Protein AF-A0A977KTK8-F1 (afdb_monomer)

Sequence (664 aa):
MKKLVRPFALGLSMMVGFGVNIPALNAKTPSKPNQSVANPCEEAQNVCAAESVPLYYNRSADAIKTILEKIVGDGKTGKFAGTFIGENGTGTGEASGNNHNVIVLYGTDDNRKKLKRIIAILDLPRERVNMEMWGILISSDNPQQLAEVMNRVNKEIDKTQQLLQETYNQIKEYSINYALKAENNPDLKIEPDFKNLFTEVLGYKTAFDEDSSSLSMIDILLILLARNKPNIAYNNAANGLCQIFFKKDGQPKEDFQPYLEALAKNEKKRPFENYIRLGLHQEDKGSTPGCNSLKNAEDLDQRNFIARKAVLNFALQYSRLKRIPAEIDPDALQESAETLNSVLEPVVNALNRDIEDLFIQPTLERIQRIVSEYDDVSYAEVGKTSVAGLNGIHSEVSSTSVSTFDETGPLRLSQWLEDAGKLNNSVSSLLPKEVAFEGSPIPVSSLISTVAALSADHSQWRGLTSGISITITPSVLRNSESAELQIDFTTGPKEITQGEESNNGQTKLRPLSRIAQSHVKTSVYVKTLDLFALSTFNNQTTEDGGRGYIPLIGPIWKGFFSGLPIVGDLFSWQNAPNNVQHQSIALVNSFIVPTAMGLAHLYSNSNSNTIPFEYKSSAVERYLDCLKKKNQATVVDSQCFVTSPQQPYQYQQLPPQYQPDFSR

Solvent-accessible surface area (backbone atoms only — not comparable to full-atom values): 38636 Å² total; per-residue (Å²): 134,85,85,89,85,80,86,88,81,81,88,74,89,76,84,80,77,89,77,85,83,80,82,88,77,83,88,78,86,81,91,78,79,89,75,74,80,73,66,80,67,76,83,49,97,64,77,68,54,74,44,79,43,79,44,86,57,51,62,45,34,67,63,52,46,56,54,49,46,58,73,42,64,61,52,87,84,43,98,40,67,78,53,47,82,43,70,69,75,81,69,95,59,98,68,96,64,92,49,50,32,32,40,30,35,32,23,54,70,70,48,41,53,54,48,47,41,52,47,40,65,71,36,46,53,61,41,30,40,42,35,39,36,38,38,40,36,39,36,18,63,42,65,68,60,44,53,54,44,50,53,53,42,50,52,50,51,53,49,52,30,49,54,52,45,50,49,53,51,48,53,50,46,46,55,44,50,50,46,74,67,30,82,89,36,78,54,39,27,62,24,64,52,57,51,45,44,42,27,70,62,48,30,24,62,63,54,88,48,85,80,55,93,70,76,25,72,54,52,47,53,49,57,47,65,42,23,60,34,38,69,61,43,27,52,50,49,48,42,48,55,40,52,73,47,29,44,98,87,68,45,63,33,79,90,44,35,70,30,52,54,45,31,42,72,76,68,62,57,50,90,46,47,49,21,33,38,62,61,41,36,34,37,75,71,63,95,64,78,50,75,86,32,67,37,74,38,94,58,44,70,59,53,52,49,53,51,52,48,24,51,52,48,28,46,48,44,52,40,38,43,76,76,43,60,92,72,55,56,38,64,63,40,51,52,24,35,50,52,29,32,68,63,41,49,60,28,51,54,23,40,54,49,30,46,39,55,43,50,50,52,36,49,54,56,47,44,52,48,58,36,68,75,37,93,63,40,47,76,44,79,75,48,80,48,77,49,74,21,44,53,76,33,81,34,78,50,76,48,77,48,76,49,72,44,78,57,69,69,85,85,47,69,70,56,49,54,50,48,22,51,56,39,31,66,57,48,61,74,74,50,75,89,84,73,79,66,90,90,58,100,67,58,59,57,56,53,51,21,43,53,51,55,71,69,56,82,66,78,40,76,45,76,44,48,40,26,43,36,42,35,34,34,30,41,64,43,86,70,54,41,34,30,41,35,38,38,43,37,35,40,29,42,66,80,74,67,92,69,77,79,66,89,67,92,68,74,87,72,79,80,77,94,69,84,59,67,48,78,48,77,51,74,46,82,42,48,38,60,39,55,47,74,79,44,79,48,80,48,78,46,77,42,76,50,49,64,49,58,48,83,78,54,18,65,54,44,28,69,77,30,65,90,38,88,77,65,26,45,74,47,44,45,78,42,68,65,45,46,42,32,40,36,38,38,35,40,34,42,38,36,55,44,68,30,43,48,53,60,58,57,39,52,46,89,70,88,66,75,90,72,53,66,69,57,44,53,51,44,51,51,55,39,51,54,41,52,54,48,49,76,72,39,99,60,83,88,75,82,56,79,65,80,72,90,83,65,81,80,75,74,76,76,73,77,96,81,84,80,86,86,88,82,129

Secondary structure (DSSP, 8-state):
---------------------PPPPPP------------TTSS--S----EEEE-SS---HHHHHHHHHHHHS-TTS-TTTT-EEEES---SS------TTEEEEES-HHHHHHHHHHHHHHTS---EEEEEEEEEEEEES-HHHHHHHHHHHHHHHHHHHHHHHHHHHHHHHHHHHHHHSGGG-GGGSBPHHHHHIIIIII--TTTT-TT-S---HHHHHHHHHTBSSHHHHHHHHHHHHHHHHB-TTSPBPTTTHHHHHHHHHHH-PPTTHHHHHHTS-EEESSSS--TT-EEE-TTHHHHHHHHHHHHHHHHHHHHHHHH-GGG--HHHHHHHHHHHHHHHHHHHHHHHHHHIIIIIHHHHHHHHHHHHT-TTEEEEEEEEEEEEEETT--EEEEEEEEEEEE--PPPPHHHHHHHHHHHHHHHTTTSPS----TT-SS-HHHHHHHHHHHH-----EEEEEEEEEEEEEEEE-TTSSEEEEEEEEEEE-----S----SS----PPPP-S---EEEEEEEEEESEEEEEEEEEEEEEEE---EEE-TTHHHHHHHHHTT-TTTTTTTEEEPPPEEEEEEEEEEEEEEEE--HHHHHHT----------HHHHHHHHHHHHHHHHHHHHS-------------S-----PPPSS-------

Mean predicted aligned error: 16.44 Å

Radius of gyration: 36.24 Å; Cα contacts (8 Å, |Δi|>4): 927; chains: 1; bounding box: 93×83×122 Å

Structure (mmCIF, N/CA/C/O backbone):
data_AF-A0A977KTK8-F1
#
_entry.id   AF-A0A977KTK8-F1
#
loop_
_atom_site.group_PDB
_atom_site.id
_atom_site.type_symbol
_atom_site.label_atom_id
_atom_site.label_alt_id
_atom_site.label_comp_id
_atom_site.label_asym_id
_atom_site.label_entity_id
_atom_site.label_seq_id
_atom_site.pdbx_PDB_ins_code
_atom_site.Cartn_x
_atom_site.Cartn_y
_atom_site.Cartn_z
_atom_site.occupancy
_atom_site.B_iso_or_equiv
_atom_site.auth_seq_id
_atom_site.auth_comp_id
_atom_site.auth_asym_id
_atom_site.auth_atom_id
_atom_site.pdbx_PDB_model_num
ATOM 1 N N . MET A 1 1 ? -1.573 -5.445 54.597 1.00 33.78 1 MET A N 1
ATOM 2 C CA . MET A 1 1 ? -0.685 -6.629 54.608 1.00 33.78 1 MET A CA 1
ATOM 3 C C . MET A 1 1 ? -0.867 -7.401 53.306 1.00 33.78 1 MET A C 1
ATOM 5 O O . MET A 1 1 ? -1.982 -7.519 52.831 1.00 33.78 1 MET A O 1
ATOM 9 N N . LYS A 1 2 ? 0.269 -7.810 52.736 1.00 26.36 2 LYS A N 1
ATOM 10 C CA . LYS A 1 2 ? 0.575 -8.626 51.543 1.00 26.36 2 LYS A CA 1
ATOM 11 C C . LYS A 1 2 ? -0.541 -9.423 50.819 1.00 26.36 2 LYS A C 1
ATOM 13 O O . LYS A 1 2 ? -1.083 -10.368 51.368 1.00 26.36 2 LYS A O 1
ATOM 18 N N . LYS A 1 3 ? -0.662 -9.095 49.519 1.00 29.97 3 LYS A N 1
ATOM 19 C CA . LYS A 1 3 ? -0.605 -9.937 48.295 1.00 29.97 3 LYS A CA 1
ATOM 20 C C . LYS A 1 3 ? -1.332 -11.293 48.264 1.00 29.97 3 LYS A C 1
ATOM 22 O O . LYS A 1 3 ? -0.853 -12.248 48.864 1.00 29.97 3 LYS A O 1
ATOM 27 N N . LEU A 1 4 ? -2.242 -11.429 47.292 1.00 24.88 4 LEU A N 1
ATOM 28 C CA . LEU A 1 4 ? -2.191 -12.524 46.310 1.00 24.88 4 LEU A CA 1
ATOM 29 C C . LEU A 1 4 ? -2.915 -12.119 45.010 1.00 24.88 4 LEU A C 1
ATOM 31 O O . LEU A 1 4 ? -4.116 -12.288 44.866 1.00 24.88 4 LEU A O 1
ATOM 35 N N . VAL A 1 5 ? -2.157 -11.562 44.064 1.00 29.83 5 VAL A N 1
ATOM 36 C CA . VAL A 1 5 ? -2.551 -11.446 42.652 1.00 29.83 5 VAL A CA 1
ATOM 37 C C . VAL A 1 5 ? -1.677 -12.446 41.906 1.00 29.83 5 VAL A C 1
ATOM 39 O O . VAL A 1 5 ? -0.450 -12.332 41.938 1.00 29.83 5 VAL A O 1
ATOM 42 N N . ARG A 1 6 ? -2.292 -13.469 41.309 1.00 23.72 6 ARG A N 1
ATOM 43 C CA . ARG A 1 6 ? -1.633 -14.384 40.368 1.00 23.72 6 ARG A CA 1
ATOM 44 C C . ARG A 1 6 ? -1.899 -13.885 38.944 1.00 23.72 6 ARG A C 1
ATOM 46 O O . ARG A 1 6 ? -3.051 -13.579 38.652 1.00 23.72 6 ARG A O 1
ATOM 53 N N . PRO A 1 7 ? -0.891 -13.836 38.058 1.00 28.36 7 PRO A N 1
ATOM 54 C CA . PRO A 1 7 ? -1.118 -13.634 36.637 1.00 28.36 7 PRO A CA 1
ATOM 55 C C . PRO A 1 7 ? -1.532 -14.969 36.005 1.00 28.36 7 PRO A C 1
ATOM 57 O O . PRO A 1 7 ? -0.854 -15.982 36.187 1.00 28.36 7 PRO A O 1
ATOM 60 N N . PHE A 1 8 ? -2.646 -14.983 35.276 1.00 23.62 8 PHE A N 1
ATOM 61 C CA . PHE A 1 8 ? -3.004 -16.100 34.406 1.00 23.62 8 PHE A CA 1
ATOM 62 C C . PHE A 1 8 ? -2.298 -15.886 33.063 1.00 23.62 8 PHE A C 1
ATOM 64 O O . PHE A 1 8 ? -2.717 -15.070 32.249 1.00 23.62 8 PHE A O 1
ATOM 71 N N . ALA A 1 9 ? -1.181 -16.583 32.868 1.00 24.62 9 ALA A N 1
ATOM 72 C CA . ALA A 1 9 ? -0.564 -16.765 31.564 1.00 24.62 9 ALA A CA 1
ATOM 73 C C . ALA A 1 9 ? -1.112 -18.070 30.976 1.00 24.62 9 ALA A C 1
ATOM 75 O O . ALA A 1 9 ? -0.803 -19.149 31.477 1.00 24.62 9 ALA A O 1
ATOM 76 N N . LEU A 1 10 ? -1.932 -17.973 29.931 1.00 25.61 10 LEU A N 1
ATOM 77 C CA . LEU A 1 10 ? -2.305 -19.108 29.090 1.00 25.61 10 LEU A CA 1
ATOM 78 C C . LEU A 1 10 ? -1.673 -18.893 27.718 1.00 25.61 10 LEU A C 1
ATOM 80 O O . LEU A 1 10 ? -2.246 -18.273 26.831 1.00 25.61 10 LEU A O 1
ATOM 84 N N . GLY A 1 11 ? -0.451 -19.402 27.572 1.00 25.72 11 GLY A N 1
ATOM 85 C CA . GLY A 1 11 ? 0.066 -19.785 26.269 1.00 25.72 11 GLY A CA 1
ATOM 86 C C . GLY A 1 11 ? -0.515 -21.150 25.924 1.00 25.72 11 GLY A C 1
ATOM 87 O O . GLY A 1 11 ? -0.111 -22.150 26.511 1.00 25.72 11 GLY A O 1
ATOM 88 N N . LEU A 1 12 ? -1.460 -21.193 24.987 1.00 23.31 12 LEU A N 1
ATOM 89 C CA . LEU A 1 12 ? -1.839 -22.425 24.304 1.00 23.31 12 LEU A CA 1
ATOM 90 C C . LEU A 1 12 ? -1.651 -22.210 22.804 1.00 23.31 12 LEU A C 1
ATOM 92 O O . LEU A 1 12 ? -2.435 -21.538 22.142 1.00 23.31 12 LEU A O 1
ATOM 96 N N . SER A 1 13 ? -0.565 -22.778 22.288 1.00 23.08 13 SER A N 1
ATOM 97 C CA . SER A 1 13 ? -0.360 -22.972 20.859 1.00 23.08 13 SER A CA 1
ATOM 98 C C . SER A 1 13 ? -1.266 -24.129 20.435 1.00 23.08 13 SER A C 1
ATOM 100 O O . SER A 1 13 ? -0.985 -25.282 20.759 1.00 23.08 13 SER A O 1
ATOM 102 N N . MET A 1 14 ? -2.396 -23.833 19.791 1.00 22.09 14 MET A N 1
ATOM 103 C CA . MET A 1 14 ? -3.245 -24.851 19.171 1.00 22.09 14 MET A CA 1
ATOM 104 C C . MET A 1 14 ? -2.823 -25.006 17.709 1.00 22.09 14 MET A C 1
ATOM 106 O O . MET A 1 14 ? -3.081 -24.139 16.877 1.00 22.09 14 MET A O 1
ATOM 110 N N . MET A 1 15 ? -2.161 -26.123 17.398 1.00 22.20 15 MET A N 1
ATOM 111 C CA . MET A 1 15 ? -2.034 -26.600 16.022 1.00 22.20 15 MET A CA 1
ATOM 112 C C . MET A 1 15 ? -3.426 -26.987 15.514 1.00 22.20 15 MET A C 1
ATOM 114 O O . MET A 1 15 ? -4.022 -27.945 16.004 1.00 22.20 15 MET A O 1
ATOM 118 N N . VAL A 1 16 ? -3.932 -26.261 14.519 1.00 24.73 16 VAL A N 1
ATOM 119 C CA . VAL A 1 16 ? -5.121 -26.657 13.758 1.00 24.73 16 VAL A CA 1
ATOM 120 C C . VAL A 1 16 ? -4.670 -27.611 12.653 1.00 24.73 16 VAL A C 1
ATOM 122 O O . VAL A 1 16 ? -3.986 -27.216 11.711 1.00 24.73 16 VAL A O 1
ATOM 125 N N . GLY A 1 17 ? -5.020 -28.889 12.795 1.00 21.67 17 GLY A N 1
ATOM 126 C CA . GLY A 1 17 ? -4.887 -29.881 11.734 1.00 21.67 17 GLY A CA 1
ATOM 127 C C . GLY A 1 17 ? -6.016 -29.717 10.717 1.00 21.67 17 GLY A C 1
ATOM 128 O O . GLY A 1 17 ? -7.189 -29.814 11.070 1.00 21.67 17 GLY A O 1
ATOM 129 N N . PHE A 1 18 ? -5.667 -29.480 9.453 1.00 25.69 18 PHE A N 1
ATOM 130 C CA . PHE A 1 18 ? -6.614 -29.450 8.339 1.00 25.69 18 PHE A CA 1
ATOM 131 C C . PHE A 1 18 ? -7.078 -30.876 8.006 1.00 25.69 18 PHE A C 1
ATOM 133 O O . PHE A 1 18 ? -6.466 -31.573 7.201 1.00 25.69 18 PHE A O 1
ATOM 140 N N . GLY A 1 19 ? -8.152 -31.328 8.652 1.00 21.70 19 GLY A N 1
ATOM 141 C CA . GLY A 1 19 ? -8.870 -32.545 8.280 1.00 21.70 19 GLY A CA 1
ATOM 142 C C . GLY A 1 19 ? -9.963 -32.226 7.264 1.00 21.70 19 GLY A C 1
ATOM 143 O O . GLY A 1 19 ? -11.055 -31.815 7.644 1.00 21.70 19 GLY A O 1
ATOM 144 N N . VAL A 1 20 ? -9.681 -32.408 5.974 1.00 25.02 20 VAL A N 1
ATOM 145 C CA . VAL A 1 20 ? -10.704 -32.354 4.920 1.00 25.02 20 VAL A CA 1
ATOM 146 C C . VAL A 1 20 ? -11.433 -33.701 4.903 1.00 25.02 20 VAL A C 1
ATOM 148 O O . VAL A 1 20 ? -10.878 -34.699 4.453 1.00 25.02 20 VAL A O 1
ATOM 151 N N . ASN A 1 21 ? -12.669 -33.741 5.403 1.00 21.62 21 ASN A N 1
ATOM 152 C CA . ASN A 1 21 ? -13.569 -34.886 5.248 1.00 21.62 21 ASN A CA 1
ATOM 153 C C . ASN A 1 21 ? -14.474 -34.638 4.033 1.00 21.62 21 ASN A C 1
ATOM 155 O O . ASN A 1 21 ? -15.336 -33.761 4.062 1.00 21.62 21 ASN A O 1
ATOM 159 N N . ILE A 1 22 ? -14.260 -35.402 2.961 1.00 28.62 22 ILE A N 1
ATOM 160 C CA . ILE A 1 22 ? -15.081 -35.386 1.744 1.00 28.62 22 ILE A CA 1
ATOM 161 C C . ILE A 1 22 ? -16.099 -36.533 1.859 1.00 28.62 22 ILE A C 1
ATOM 163 O O . ILE A 1 22 ? -15.674 -37.683 1.995 1.00 28.62 22 ILE A O 1
ATOM 167 N N . PRO A 1 23 ? -17.421 -36.290 1.807 1.00 25.86 23 PRO A N 1
ATOM 168 C CA . PRO A 1 23 ? -18.391 -37.373 1.808 1.00 25.86 23 PRO A CA 1
ATOM 169 C C . PRO A 1 23 ? -18.385 -38.113 0.466 1.00 25.86 23 PRO A C 1
ATOM 171 O O . PRO A 1 23 ? -18.419 -37.508 -0.606 1.00 25.86 23 PRO A O 1
ATOM 174 N N . ALA A 1 24 ? -18.380 -39.442 0.546 1.00 26.70 24 ALA A N 1
ATOM 175 C CA . ALA A 1 24 ? -18.514 -40.349 -0.582 1.00 26.70 24 ALA A CA 1
ATOM 176 C C . ALA A 1 24 ? -19.872 -40.162 -1.283 1.00 26.70 24 ALA A C 1
ATOM 178 O O . ALA A 1 24 ? -20.926 -40.421 -0.701 1.00 26.70 24 ALA A O 1
ATOM 179 N N . LEU A 1 25 ? -19.843 -39.751 -2.553 1.00 27.23 25 LEU A N 1
ATOM 180 C CA . LEU A 1 25 ? -21.008 -39.735 -3.433 1.00 27.23 25 LEU A CA 1
ATOM 181 C C . LEU A 1 25 ? -20.962 -40.945 -4.370 1.00 27.23 25 LEU A C 1
ATOM 183 O O . LEU A 1 25 ? -20.056 -41.107 -5.185 1.00 27.23 25 LEU A O 1
ATOM 187 N N . ASN A 1 26 ? -21.968 -41.802 -4.201 1.00 26.42 26 ASN A N 1
ATOM 188 C CA . ASN A 1 26 ? -22.218 -43.008 -4.978 1.00 26.42 26 ASN A CA 1
ATOM 189 C C . ASN A 1 26 ? -22.298 -42.722 -6.482 1.00 26.42 26 ASN A C 1
ATOM 191 O O . ASN A 1 26 ? -23.098 -41.907 -6.945 1.00 26.42 26 ASN A O 1
ATOM 195 N N . ALA A 1 27 ? -21.507 -43.478 -7.240 1.00 26.81 27 ALA A N 1
ATOM 196 C CA . ALA A 1 27 ? -21.500 -43.488 -8.689 1.00 26.81 27 ALA A CA 1
ATOM 197 C C . ALA A 1 27 ? -22.815 -44.043 -9.258 1.00 26.81 27 ALA A C 1
ATOM 199 O O . ALA A 1 27 ? -23.252 -45.143 -8.913 1.00 26.81 27 ALA A O 1
ATOM 200 N N . LYS A 1 28 ? -23.402 -43.316 -10.214 1.00 23.69 28 LYS A N 1
ATOM 201 C CA . LYS A 1 28 ? -24.347 -43.880 -11.180 1.00 23.69 28 LYS A CA 1
ATOM 202 C C . LYS A 1 28 ? -24.005 -43.360 -12.572 1.00 23.69 28 LYS A C 1
ATOM 204 O O . LYS A 1 28 ? -24.190 -42.190 -12.887 1.00 23.69 28 LYS A O 1
ATOM 209 N N . THR A 1 29 ? -23.449 -44.257 -13.372 1.00 31.34 29 THR A N 1
ATOM 210 C CA . THR A 1 29 ? -23.047 -44.070 -14.767 1.00 31.34 29 THR A CA 1
ATOM 211 C C . THR A 1 29 ? -24.259 -43.748 -15.646 1.00 31.34 29 THR A C 1
ATOM 213 O O . THR A 1 29 ? -25.306 -44.384 -15.505 1.00 31.34 29 THR A O 1
ATOM 216 N N . PRO A 1 30 ? -24.091 -42.857 -16.635 1.00 26.12 30 PRO A N 1
ATOM 217 C CA . PRO A 1 30 ? -24.492 -43.237 -17.981 1.00 26.12 30 PRO A CA 1
ATOM 218 C C . PRO A 1 30 ? -23.385 -42.939 -18.997 1.00 26.12 30 PRO A C 1
ATOM 220 O O . PRO A 1 30 ? -22.939 -41.812 -19.185 1.00 26.12 30 PRO A O 1
ATOM 223 N N . SER A 1 31 ? -22.971 -44.002 -19.676 1.00 32.97 31 SER A N 1
ATOM 224 C CA . SER A 1 31 ? -22.123 -44.009 -20.862 1.00 32.97 31 SER A CA 1
ATOM 225 C C . SER A 1 31 ? -22.762 -43.249 -22.029 1.00 32.97 31 SER A C 1
ATOM 227 O O . SER A 1 31 ? -23.907 -43.551 -22.373 1.00 32.97 31 SER A O 1
ATOM 229 N N . LYS A 1 32 ? -21.998 -42.373 -22.696 1.00 28.53 32 LYS A N 1
ATOM 230 C CA . LYS A 1 32 ? -22.076 -42.065 -24.142 1.00 28.53 32 LYS A CA 1
ATOM 231 C C . LYS A 1 32 ? -20.793 -41.327 -24.594 1.00 28.53 32 LYS A C 1
ATOM 233 O O . LYS A 1 32 ? -20.044 -40.866 -23.741 1.00 28.53 32 LYS A O 1
ATOM 238 N N . PRO A 1 33 ? -20.463 -41.362 -25.897 1.00 30.69 33 PRO A N 1
ATOM 239 C CA . PRO A 1 33 ? -19.140 -41.750 -26.376 1.00 30.69 33 PRO A CA 1
ATOM 240 C C . PRO A 1 33 ? -18.143 -40.594 -26.459 1.00 30.69 33 PRO A C 1
ATOM 242 O O . PRO A 1 33 ? -18.515 -39.459 -26.738 1.00 30.69 33 PRO A O 1
ATOM 245 N N . ASN 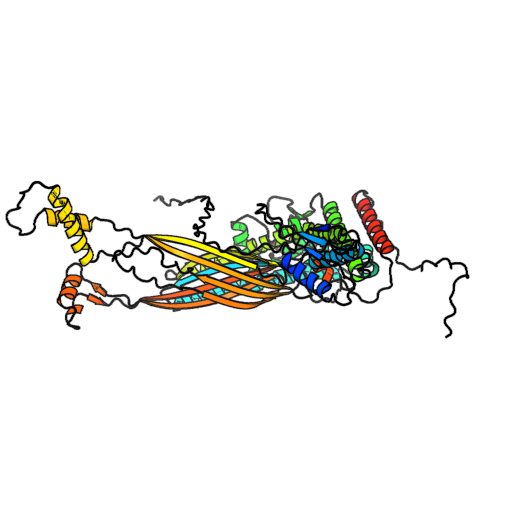A 1 34 ? -16.868 -40.960 -26.302 1.00 35.56 34 ASN A N 1
ATOM 246 C CA . ASN A 1 34 ? -15.682 -40.194 -26.674 1.00 35.56 34 ASN A CA 1
ATOM 247 C C . ASN A 1 34 ? -15.882 -39.438 -27.996 1.00 35.56 34 ASN A C 1
ATOM 249 O O . ASN A 1 34 ? -15.737 -40.012 -29.076 1.00 35.56 34 ASN A O 1
ATOM 253 N N . GLN A 1 35 ? -16.125 -38.133 -27.909 1.00 31.20 35 GLN A N 1
ATOM 254 C CA . GLN A 1 35 ? -15.590 -37.212 -28.897 1.00 31.20 35 GLN A CA 1
ATOM 255 C C . GLN A 1 35 ? -14.187 -36.860 -28.421 1.00 31.20 35 GLN A C 1
ATOM 257 O O . GLN A 1 35 ? -13.997 -36.041 -27.526 1.00 31.20 35 GLN A O 1
ATOM 262 N N . SER A 1 36 ? -13.207 -37.560 -28.992 1.00 35.31 36 SER A N 1
ATOM 263 C CA . SER A 1 36 ? -11.837 -37.069 -29.056 1.00 35.31 36 SER A CA 1
ATOM 264 C C . SER A 1 36 ? -11.916 -35.630 -29.561 1.00 35.31 36 SER A C 1
ATOM 266 O O . SER A 1 36 ? -12.388 -35.383 -30.670 1.00 35.31 36 SER A O 1
ATOM 268 N N . VAL A 1 37 ? -11.537 -34.679 -28.708 1.00 37.59 37 VAL A N 1
ATOM 269 C CA . VAL A 1 37 ? -11.255 -33.312 -29.135 1.00 37.59 37 VAL A CA 1
ATOM 270 C C . VAL A 1 37 ? -10.099 -33.453 -30.118 1.00 37.59 37 VAL A C 1
ATOM 272 O O . VAL A 1 37 ? -8.969 -33.721 -29.710 1.00 37.59 37 VAL A O 1
ATOM 275 N N . ALA A 1 38 ? -10.416 -33.415 -31.412 1.00 37.12 38 ALA A N 1
ATOM 276 C CA . ALA A 1 38 ? -9.426 -33.462 -32.472 1.00 37.12 38 ALA A CA 1
ATOM 277 C C . ALA A 1 38 ? -8.410 -32.352 -32.203 1.00 37.12 38 ALA A C 1
ATOM 279 O O . ALA A 1 38 ? -8.789 -31.204 -31.962 1.00 37.12 38 ALA A O 1
ATOM 280 N N . ASN A 1 39 ? -7.131 -32.716 -32.176 1.00 45.78 39 ASN A N 1
ATOM 281 C CA . ASN A 1 39 ? -6.059 -31.769 -31.945 1.00 45.78 39 ASN A CA 1
ATOM 282 C C . ASN A 1 39 ? -6.053 -30.803 -33.148 1.00 45.78 39 ASN A C 1
ATOM 284 O O . ASN A 1 39 ? -5.761 -31.254 -34.257 1.00 45.78 39 ASN A O 1
ATOM 288 N N . PRO A 1 40 ? -6.365 -29.501 -32.989 1.00 48.81 40 PRO A N 1
ATOM 289 C CA . PRO A 1 40 ? -6.525 -28.568 -34.116 1.00 48.81 40 PRO A CA 1
ATOM 290 C C . PRO A 1 40 ? -5.249 -28.381 -34.956 1.00 48.81 40 PRO A C 1
ATOM 292 O O . PRO A 1 40 ? -5.263 -27.713 -35.986 1.00 48.81 40 PRO A O 1
ATOM 295 N N . CYS A 1 41 ? -4.135 -28.965 -34.507 1.00 50.38 41 CYS A N 1
ATOM 296 C CA . CYS A 1 41 ? -2.849 -28.979 -35.187 1.00 50.38 41 CYS A CA 1
ATOM 297 C C . CYS A 1 41 ? -2.758 -29.989 -36.348 1.00 50.38 41 CYS A C 1
ATOM 299 O O . CYS A 1 41 ? -1.778 -29.935 -37.084 1.00 50.38 41 CYS A O 1
ATOM 301 N N . GLU A 1 42 ? -3.720 -30.903 -36.532 1.00 47.00 42 GLU A N 1
ATOM 302 C CA . GLU A 1 42 ? -3.664 -31.878 -37.638 1.00 47.00 42 GLU A CA 1
ATOM 303 C C . GLU A 1 42 ? -4.069 -31.298 -39.006 1.00 47.00 42 GLU A C 1
ATOM 305 O O . GLU A 1 42 ? -3.613 -31.800 -40.032 1.00 47.00 42 GLU A O 1
ATOM 310 N N . GLU A 1 43 ? -4.857 -30.218 -39.060 1.00 45.91 43 GLU A N 1
ATOM 311 C CA . GLU A 1 43 ? -5.364 -29.676 -40.336 1.00 45.91 43 GLU A CA 1
ATOM 312 C C . GLU A 1 43 ? -4.459 -28.616 -40.993 1.00 45.91 43 GLU A C 1
ATOM 314 O O . GLU A 1 43 ? -4.644 -28.294 -42.168 1.00 45.91 43 GLU A O 1
ATOM 319 N N . ALA A 1 44 ? -3.439 -28.099 -40.299 1.00 46.16 44 ALA A N 1
ATOM 320 C CA . ALA A 1 44 ? -2.507 -27.115 -40.853 1.00 46.16 44 ALA A CA 1
ATOM 321 C C . ALA A 1 44 ? -1.077 -27.678 -40.895 1.00 46.16 44 ALA A C 1
ATOM 323 O O . ALA A 1 44 ? -0.384 -27.722 -39.886 1.00 46.16 44 ALA A O 1
ATOM 324 N N . GLN A 1 45 ? -0.597 -28.049 -42.087 1.00 46.03 45 GLN A N 1
ATOM 325 C CA . GLN A 1 45 ? 0.751 -28.589 -42.358 1.00 46.03 45 GLN A CA 1
ATOM 326 C C . GLN A 1 45 ? 1.931 -27.624 -42.055 1.00 46.03 45 GLN A C 1
ATOM 328 O O . GLN A 1 45 ? 3.052 -27.856 -42.500 1.00 46.03 45 GLN A O 1
ATOM 333 N N . ASN A 1 46 ? 1.719 -26.555 -41.281 1.00 49.66 46 ASN A N 1
ATOM 334 C CA . ASN A 1 46 ? 2.737 -25.580 -40.897 1.00 49.66 46 ASN A CA 1
ATOM 335 C C . ASN A 1 46 ? 2.977 -25.623 -39.380 1.00 49.66 46 ASN A C 1
ATOM 337 O O . ASN A 1 46 ? 2.179 -25.101 -38.613 1.00 49.66 46 ASN A O 1
ATOM 341 N N . VAL A 1 47 ? 4.096 -26.240 -38.982 1.00 53.88 47 VAL A N 1
ATOM 342 C CA . VAL A 1 47 ? 4.804 -26.175 -37.683 1.00 53.88 47 VAL A CA 1
ATOM 343 C C . VAL A 1 47 ? 4.064 -25.417 -36.559 1.00 53.88 47 VAL A C 1
ATOM 345 O O . VAL A 1 47 ? 4.376 -24.264 -36.256 1.00 53.88 47 VAL A O 1
ATOM 348 N N . CYS A 1 48 ? 3.118 -26.077 -35.884 1.00 58.19 48 CYS A N 1
ATOM 349 C CA . CYS A 1 48 ? 2.549 -25.570 -34.633 1.00 58.19 48 CYS A CA 1
ATOM 350 C C . CYS A 1 48 ? 3.509 -25.862 -33.473 1.00 58.19 48 CYS A C 1
ATOM 352 O O . CYS A 1 48 ? 3.369 -26.855 -32.764 1.00 58.19 48 CYS A O 1
ATOM 354 N N . ALA A 1 49 ? 4.504 -24.996 -33.278 1.00 73.81 49 ALA A N 1
ATOM 355 C CA . ALA A 1 49 ? 5.273 -25.001 -32.038 1.00 73.81 49 ALA A CA 1
ATOM 356 C C . ALA A 1 49 ? 4.412 -24.421 -30.902 1.00 73.81 49 ALA A C 1
ATOM 358 O O . ALA A 1 49 ? 3.806 -23.353 -31.051 1.00 73.81 49 ALA A O 1
ATOM 359 N N . ALA A 1 50 ? 4.349 -25.152 -29.791 1.00 82.44 50 ALA A N 1
ATOM 360 C CA . ALA A 1 50 ? 3.725 -24.707 -28.555 1.00 82.44 50 ALA A CA 1
ATOM 361 C C . ALA A 1 50 ? 4.740 -23.922 -27.725 1.00 82.44 50 ALA A C 1
ATOM 363 O O . ALA A 1 50 ? 5.913 -24.292 -27.657 1.00 82.44 50 ALA A O 1
ATOM 364 N N . GLU A 1 51 ? 4.289 -22.857 -27.078 1.00 87.12 51 GLU A N 1
ATOM 365 C CA . GLU A 1 51 ? 5.126 -22.056 -26.200 1.00 87.12 51 GLU A CA 1
ATOM 366 C C . GLU A 1 51 ? 4.378 -21.705 -24.920 1.00 87.12 51 GLU A C 1
ATOM 368 O O . GLU A 1 51 ? 3.311 -21.094 -24.958 1.00 87.12 51 GLU A O 1
ATOM 373 N N . SER A 1 52 ? 4.947 -22.100 -23.786 1.00 86.25 52 SER A N 1
ATOM 374 C CA . SER A 1 52 ? 4.381 -21.832 -22.467 1.00 86.25 52 SER A CA 1
ATOM 375 C C . SER A 1 52 ? 4.828 -20.462 -21.974 1.00 86.25 52 SER A C 1
ATOM 377 O O . SER A 1 52 ? 6.022 -20.172 -21.935 1.00 86.25 52 SER A O 1
ATOM 379 N N . VAL A 1 53 ? 3.870 -19.638 -21.562 1.00 86.06 53 VAL A N 1
ATOM 380 C CA . VAL A 1 53 ? 4.098 -18.313 -20.986 1.00 86.06 53 VAL A CA 1
ATOM 381 C C . VAL A 1 53 ? 3.663 -18.344 -19.521 1.00 86.06 53 VAL A C 1
ATOM 383 O O . VAL A 1 53 ? 2.464 -18.488 -19.258 1.00 86.06 53 VAL A O 1
ATOM 386 N N . PRO A 1 54 ? 4.604 -18.266 -18.563 1.00 85.94 54 PRO A N 1
ATOM 387 C CA . PRO A 1 54 ? 4.259 -18.156 -17.155 1.00 85.94 54 PRO A CA 1
ATOM 388 C C . PRO A 1 54 ? 3.661 -16.777 -16.852 1.00 85.94 54 PRO A C 1
ATOM 390 O O . PRO A 1 54 ? 4.064 -15.766 -17.424 1.00 85.94 54 PRO A O 1
ATOM 393 N N . LEU A 1 55 ? 2.698 -16.757 -15.937 1.00 83.56 55 LEU A N 1
ATOM 394 C CA . LEU A 1 55 ? 2.090 -15.560 -15.374 1.00 83.56 55 LEU A CA 1
ATOM 395 C C . LEU A 1 55 ? 2.648 -15.340 -13.972 1.00 83.56 55 LEU A C 1
ATOM 397 O O . LEU A 1 55 ? 2.628 -16.251 -13.138 1.00 83.56 55 LEU A O 1
ATOM 401 N N . TYR A 1 56 ? 3.126 -14.133 -13.705 1.00 80.62 56 TYR A N 1
ATOM 402 C CA . TYR A 1 56 ? 3.784 -13.794 -12.448 1.00 80.62 56 TYR A CA 1
ATOM 403 C C . TYR A 1 56 ? 2.833 -13.089 -11.476 1.00 80.62 56 TYR A C 1
ATOM 405 O O . TYR A 1 56 ? 2.841 -13.397 -10.278 1.00 80.62 56 TYR A O 1
ATOM 413 N N . TYR A 1 57 ? 1.965 -12.207 -11.979 1.00 79.56 57 TYR A N 1
ATOM 414 C CA . TYR A 1 57 ? 1.145 -11.320 -11.150 1.00 79.56 57 TYR A CA 1
ATOM 415 C C . TYR A 1 57 ? -0.346 -11.614 -11.266 1.00 79.56 57 TYR A C 1
ATOM 417 O O . TYR A 1 57 ? -1.025 -11.817 -10.259 1.00 79.56 57 TYR A O 1
ATOM 425 N N . ASN A 1 58 ? -0.871 -11.674 -12.486 1.00 75.75 58 ASN A N 1
ATOM 426 C CA . ASN A 1 58 ? -2.250 -12.040 -12.750 1.00 75.75 58 ASN A CA 1
ATOM 427 C C . ASN A 1 58 ? -2.350 -13.564 -12.872 1.00 75.75 58 ASN A C 1
ATOM 429 O O . ASN A 1 58 ? -2.346 -14.130 -13.960 1.00 75.75 58 ASN A O 1
ATOM 433 N N . ARG A 1 59 ? -2.452 -14.227 -11.717 1.00 71.00 59 ARG A N 1
ATOM 434 C CA . ARG A 1 59 ? -2.534 -15.691 -11.549 1.00 71.00 59 ARG A CA 1
ATOM 435 C C . ARG A 1 59 ? -3.875 -16.306 -11.983 1.00 71.00 59 ARG A C 1
ATOM 437 O O . ARG A 1 59 ? -4.311 -17.316 -11.443 1.00 71.00 59 ARG A O 1
ATOM 444 N N . SER A 1 60 ? -4.555 -15.671 -12.934 1.00 76.00 60 SER A N 1
ATOM 445 C CA . SER A 1 60 ? -5.786 -16.159 -13.546 1.00 76.00 60 SER A CA 1
ATOM 446 C C . SER A 1 60 ? -5.560 -16.321 -15.046 1.00 76.00 60 SER A C 1
ATOM 448 O O . SER A 1 60 ? -5.889 -15.435 -15.844 1.00 76.00 60 SER A O 1
ATOM 450 N N . ALA A 1 61 ? -4.977 -17.464 -15.434 1.00 79.62 61 ALA A N 1
ATOM 451 C CA . ALA A 1 61 ? -4.818 -17.814 -16.844 1.00 79.62 61 ALA A CA 1
ATOM 452 C C . ALA A 1 61 ? -6.156 -17.747 -17.589 1.00 79.62 61 ALA A C 1
ATOM 454 O O . ALA A 1 61 ? -6.188 -17.220 -18.695 1.00 79.62 61 ALA A O 1
ATOM 455 N N . ASP A 1 62 ? -7.259 -18.153 -16.958 1.00 78.69 62 ASP A N 1
ATOM 456 C CA . ASP A 1 62 ? -8.606 -18.151 -17.542 1.00 78.69 62 ASP A CA 1
ATOM 457 C C . ASP A 1 62 ? -9.097 -16.734 -17.885 1.00 78.69 62 ASP A C 1
ATOM 459 O O . ASP A 1 62 ? -9.662 -16.497 -18.960 1.00 78.69 62 ASP A O 1
ATOM 463 N N . ALA A 1 63 ? -8.849 -15.756 -17.004 1.00 79.06 63 ALA A N 1
ATOM 464 C CA . ALA A 1 63 ? -9.229 -14.367 -17.244 1.00 79.06 63 ALA A CA 1
ATOM 465 C C . ALA A 1 63 ? -8.421 -13.760 -18.398 1.00 79.06 63 ALA A C 1
ATOM 467 O O . ALA A 1 63 ? -8.985 -13.105 -19.279 1.00 79.06 63 ALA A O 1
ATOM 468 N N . ILE A 1 64 ? -7.106 -14.003 -18.428 1.00 82.88 64 ILE A N 1
ATOM 469 C CA . ILE A 1 64 ? -6.248 -13.532 -19.521 1.00 82.88 64 ILE A CA 1
ATOM 470 C C . ILE A 1 64 ? -6.615 -14.246 -20.821 1.00 82.88 64 ILE A C 1
ATOM 472 O O . ILE A 1 64 ? -6.784 -13.585 -21.841 1.00 82.88 64 ILE A O 1
ATOM 476 N N . LYS A 1 65 ? -6.815 -15.564 -20.787 1.00 83.06 65 LYS A N 1
ATOM 477 C CA . LYS A 1 65 ? -7.268 -16.371 -21.921 1.00 83.06 65 LYS A CA 1
ATOM 478 C C . LYS A 1 65 ? -8.553 -15.812 -22.504 1.00 83.06 65 LYS A C 1
ATOM 480 O O . LYS A 1 65 ? -8.582 -15.569 -23.698 1.00 83.06 65 LYS A O 1
ATOM 485 N N . THR A 1 66 ? -9.554 -15.491 -21.688 1.00 82.38 66 THR A N 1
ATOM 486 C CA . THR A 1 66 ? -10.812 -14.889 -22.164 1.00 82.38 66 THR A CA 1
ATOM 487 C C . THR A 1 66 ? -10.574 -13.571 -22.916 1.00 82.38 66 THR A C 1
ATOM 489 O O . THR A 1 66 ? -11.227 -13.287 -23.921 1.00 82.38 66 THR A O 1
ATOM 492 N N . ILE A 1 67 ? -9.635 -12.739 -22.452 1.00 84.44 67 ILE A N 1
ATOM 493 C CA . ILE A 1 67 ? -9.258 -11.491 -23.135 1.00 84.44 67 ILE A CA 1
ATOM 494 C C . ILE A 1 67 ? -8.531 -11.800 -24.449 1.00 84.44 67 ILE A C 1
ATOM 496 O O . ILE A 1 67 ? -8.856 -11.222 -25.485 1.00 84.44 67 ILE A O 1
ATOM 500 N N . LEU A 1 68 ? -7.569 -12.722 -24.426 1.00 85.25 68 LEU A N 1
ATOM 501 C CA . LEU A 1 68 ? -6.799 -13.117 -25.601 1.00 85.25 68 LEU A CA 1
ATOM 502 C C . LEU A 1 68 ? -7.678 -13.801 -26.657 1.00 85.25 68 LEU A C 1
ATOM 504 O O . LEU A 1 68 ? -7.549 -13.503 -27.836 1.00 85.25 68 LEU A O 1
ATOM 508 N N . GLU A 1 69 ? -8.616 -14.651 -26.255 1.00 83.25 69 GLU A N 1
ATOM 509 C CA . GLU A 1 69 ? -9.598 -15.289 -27.130 1.00 83.25 69 GLU A CA 1
ATOM 510 C C . GLU A 1 69 ? -10.526 -14.266 -27.771 1.00 83.25 69 GLU A C 1
ATOM 512 O O . GLU A 1 69 ? -10.889 -14.449 -28.921 1.00 83.25 69 GLU A O 1
ATOM 517 N N . LYS A 1 70 ? -10.862 -13.155 -27.104 1.00 82.69 70 LYS A N 1
ATOM 518 C CA . LYS A 1 70 ? -11.571 -12.040 -27.758 1.00 82.69 70 LYS A CA 1
ATOM 519 C C . LYS A 1 70 ? -10.691 -11.320 -28.780 1.00 82.69 70 LYS A C 1
ATOM 521 O O . LYS A 1 70 ? -11.181 -10.935 -29.832 1.00 82.69 70 LYS A O 1
ATOM 526 N N . ILE A 1 71 ? -9.394 -11.172 -28.502 1.00 79.88 71 ILE A N 1
ATOM 527 C CA . ILE A 1 71 ? -8.425 -10.574 -29.438 1.00 79.88 71 ILE A CA 1
ATOM 528 C C . ILE A 1 71 ? -8.207 -11.477 -30.668 1.00 79.88 71 ILE A C 1
ATOM 530 O O . ILE A 1 71 ? -7.999 -10.982 -31.776 1.00 79.88 71 ILE A O 1
ATOM 534 N N . VAL A 1 72 ? -8.258 -12.799 -30.483 1.00 76.94 72 VAL A N 1
ATOM 535 C CA . VAL A 1 72 ? -8.093 -13.811 -31.541 1.00 76.94 72 VAL A CA 1
ATOM 536 C C . VAL A 1 72 ? -9.422 -14.121 -32.257 1.00 76.94 72 VAL A C 1
ATOM 538 O O . VAL A 1 72 ? -9.430 -14.381 -33.460 1.00 76.94 72 VAL A O 1
ATOM 541 N N . GLY A 1 73 ? -10.542 -14.069 -31.531 1.00 63.22 73 GLY A N 1
ATOM 542 C CA . GLY A 1 73 ? -11.887 -14.554 -31.871 1.00 63.22 73 GLY A CA 1
ATOM 543 C C . GLY A 1 73 ? -12.667 -13.728 -32.893 1.00 63.22 73 GLY A C 1
ATOM 544 O O . GLY A 1 73 ? -13.673 -14.206 -33.411 1.00 63.22 73 GLY A O 1
ATOM 545 N N . ASP A 1 74 ? -12.137 -12.583 -33.325 1.00 56.19 74 ASP A N 1
ATOM 546 C CA . ASP A 1 74 ? -12.557 -11.896 -34.561 1.00 56.19 74 ASP A CA 1
ATOM 547 C C . ASP A 1 74 ? -12.093 -12.646 -35.843 1.00 56.19 74 ASP A C 1
ATOM 549 O O . ASP A 1 74 ? -12.070 -12.107 -36.955 1.00 56.19 74 ASP A O 1
ATOM 553 N N . GLY A 1 75 ? -11.709 -13.920 -35.691 1.00 50.81 75 GLY A N 1
ATOM 554 C CA . GLY A 1 75 ? -10.999 -14.820 -36.602 1.00 50.81 75 GLY A CA 1
ATOM 555 C C . GLY A 1 75 ? -11.670 -15.200 -37.924 1.00 50.81 75 GLY A C 1
ATOM 556 O O . GLY A 1 75 ? -11.375 -16.265 -38.454 1.00 50.81 75 GLY A O 1
ATOM 557 N N . LYS A 1 76 ? -12.516 -14.349 -38.513 1.00 48.06 76 LYS A N 1
ATOM 558 C CA . LYS A 1 76 ? -12.917 -14.503 -39.923 1.00 48.06 76 LYS A CA 1
ATOM 559 C C . LYS A 1 76 ? -12.038 -13.710 -40.898 1.00 48.06 76 LYS A C 1
ATOM 561 O O . LYS A 1 76 ? -12.007 -14.070 -42.068 1.00 48.06 76 LYS A O 1
ATOM 566 N N . THR A 1 77 ? -11.256 -12.726 -40.431 1.00 47.53 77 THR A N 1
ATOM 567 C CA . THR A 1 77 ? -10.287 -11.969 -41.269 1.00 47.53 77 THR A CA 1
ATOM 568 C C . THR A 1 77 ? -9.076 -11.387 -40.496 1.00 47.53 77 THR A C 1
ATOM 570 O O . THR A 1 77 ? -8.439 -10.442 -40.959 1.00 47.53 77 THR A O 1
ATOM 573 N N . GLY A 1 78 ? -8.754 -11.885 -39.295 1.00 53.66 78 GLY A N 1
ATOM 574 C CA . GLY A 1 78 ? -7.846 -11.211 -38.347 1.00 53.66 78 GLY A CA 1
ATOM 575 C C . GLY A 1 78 ? -6.355 -11.601 -38.390 1.00 53.66 78 GLY A C 1
ATOM 576 O O . GLY A 1 78 ? -5.9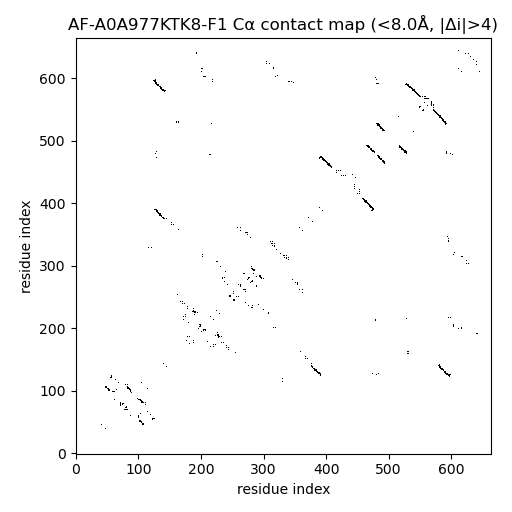89 -12.723 -38.729 1.00 53.66 78 GLY A O 1
ATOM 577 N N . LYS A 1 79 ? -5.495 -10.674 -37.928 1.00 59.72 79 LYS A N 1
ATOM 578 C CA . LYS A 1 79 ? -4.015 -10.756 -37.804 1.00 59.72 79 LYS A CA 1
ATOM 579 C C . LYS A 1 79 ? -3.464 -11.935 -36.972 1.00 59.72 79 LYS A C 1
ATOM 581 O O . LYS A 1 79 ? -2.249 -12.091 -36.924 1.00 59.72 79 LYS A O 1
ATOM 586 N N . PHE A 1 80 ? -4.321 -12.725 -36.321 1.00 67.56 80 PHE A N 1
ATOM 587 C CA . PHE A 1 80 ? -3.958 -13.836 -35.428 1.00 67.56 80 PHE A CA 1
ATOM 588 C C . PHE A 1 80 ? -4.541 -15.192 -35.858 1.00 67.56 80 PHE A C 1
ATOM 590 O O . PHE A 1 80 ? -4.559 -16.130 -35.060 1.00 67.56 80 PHE A O 1
ATOM 597 N N . ALA A 1 81 ? -5.011 -15.312 -37.105 1.00 60.62 81 ALA A N 1
ATOM 598 C CA . ALA A 1 81 ? -5.547 -16.562 -37.643 1.00 60.62 81 ALA A CA 1
ATOM 599 C C . ALA A 1 81 ? -4.595 -17.754 -37.400 1.00 60.62 81 ALA A C 1
ATOM 601 O O . ALA A 1 81 ? -3.383 -17.638 -37.592 1.00 60.62 81 ALA A O 1
ATOM 602 N N . GLY A 1 82 ? -5.150 -18.888 -36.956 1.00 57.25 82 GLY A N 1
ATOM 603 C CA . GLY A 1 82 ? -4.392 -20.109 -36.646 1.00 57.25 82 GLY A CA 1
ATOM 604 C C . GLY A 1 82 ? -3.681 -20.115 -35.286 1.00 57.25 82 GLY A C 1
ATOM 605 O O . GLY A 1 82 ? -2.895 -21.021 -35.020 1.00 57.25 82 GLY A O 1
ATOM 606 N N . THR A 1 83 ? -3.929 -19.119 -34.430 1.00 65.00 83 THR A N 1
ATOM 607 C CA . THR A 1 83 ? -3.416 -19.103 -33.054 1.00 65.00 83 THR A CA 1
ATOM 608 C C . THR A 1 83 ? -4.417 -19.750 -32.106 1.00 65.00 83 THR A C 1
ATOM 610 O O . THR A 1 83 ? -5.584 -19.367 -32.099 1.00 65.00 83 THR A O 1
ATOM 613 N N . PHE A 1 84 ? -3.951 -20.677 -31.269 1.00 66.38 84 PHE A N 1
ATOM 614 C CA . PHE A 1 84 ? -4.760 -21.303 -30.222 1.00 66.38 84 PHE A CA 1
ATOM 615 C C . PHE A 1 84 ? -4.177 -20.990 -28.848 1.00 66.38 84 PHE A C 1
ATOM 617 O O . PHE A 1 84 ? -2.961 -20.838 -28.701 1.00 66.38 84 PHE A O 1
ATOM 624 N N . ILE A 1 85 ? -5.050 -20.891 -27.848 1.00 71.44 85 ILE A N 1
ATOM 625 C CA . ILE A 1 85 ? -4.687 -20.579 -26.467 1.00 71.44 85 ILE A CA 1
ATOM 626 C C . ILE A 1 85 ? -5.175 -21.738 -25.603 1.00 71.44 85 ILE A C 1
ATOM 628 O O . ILE A 1 85 ? -6.375 -21.988 -25.509 1.00 71.44 85 ILE A O 1
ATOM 632 N N . GLY A 1 86 ? -4.238 -22.477 -25.017 1.00 64.75 86 GLY A N 1
ATOM 633 C CA . GLY A 1 86 ? -4.523 -23.607 -24.138 1.00 64.75 86 GLY A CA 1
ATOM 634 C C . GLY A 1 86 ? -4.152 -23.313 -22.688 1.00 64.75 86 GLY A C 1
ATOM 635 O O . GLY A 1 86 ? -3.231 -22.543 -22.415 1.00 64.75 86 GLY A O 1
ATOM 636 N N . GLU A 1 87 ? -4.842 -23.973 -21.765 1.00 67.06 87 GLU A N 1
ATOM 637 C CA . GLU A 1 87 ? -4.398 -24.121 -20.377 1.00 67.06 87 GLU A CA 1
ATOM 638 C C . GLU A 1 87 ? -3.534 -25.379 -20.252 1.00 67.06 87 GLU A C 1
ATOM 640 O O . GLU A 1 87 ? -3.758 -26.386 -20.935 1.00 67.06 87 GLU A O 1
ATOM 645 N N . ASN A 1 88 ? -2.545 -25.340 -19.362 1.00 60.84 88 ASN A N 1
ATOM 646 C CA . ASN A 1 88 ? -1.764 -26.521 -19.018 1.00 60.84 88 ASN A CA 1
ATOM 647 C C . ASN A 1 88 ? -2.627 -27.477 -18.170 1.00 60.84 88 ASN A C 1
ATOM 649 O O . ASN A 1 88 ? -2.634 -27.382 -16.948 1.00 60.84 88 ASN A O 1
ATOM 653 N N . GLY A 1 89 ? -3.348 -28.405 -18.813 1.00 48.84 89 GLY A N 1
ATOM 654 C CA . GLY A 1 89 ? -3.951 -29.556 -18.126 1.00 48.84 89 GLY A CA 1
ATOM 655 C C . GLY A 1 89 ? -5.367 -29.948 -18.550 1.00 48.84 89 GLY A C 1
ATOM 656 O O . GLY A 1 89 ? -6.310 -29.777 -17.792 1.00 48.84 89 GLY A O 1
ATOM 657 N N . THR A 1 90 ? -5.509 -30.597 -19.708 1.00 41.31 90 THR A N 1
ATOM 658 C CA . THR A 1 90 ? -6.579 -31.600 -19.932 1.00 41.31 90 THR A CA 1
ATOM 659 C C . THR A 1 90 ? -6.013 -32.966 -20.333 1.00 41.31 90 THR A C 1
ATOM 661 O O . THR A 1 90 ? -6.749 -33.856 -20.754 1.00 41.31 90 THR A O 1
ATOM 664 N N . GLY A 1 91 ? -4.701 -33.172 -20.153 1.00 41.84 91 GLY A N 1
ATOM 665 C CA . GLY A 1 91 ? -4.106 -34.501 -20.239 1.00 41.84 91 GLY A CA 1
ATOM 666 C C . GLY A 1 91 ? -4.735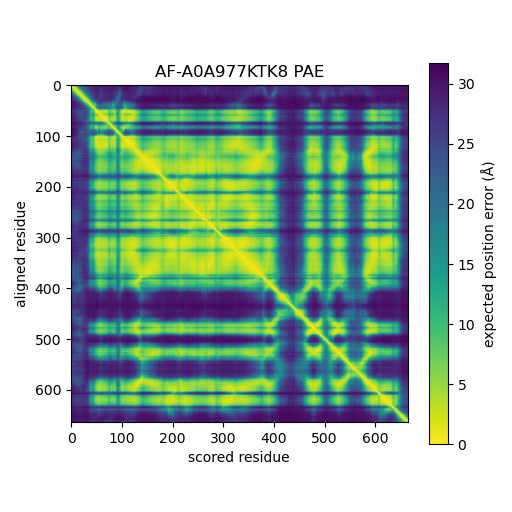 -35.394 -19.174 1.00 41.84 91 GLY A C 1
ATOM 667 O O . GLY A 1 91 ? -4.591 -35.133 -17.985 1.00 41.84 91 GLY A O 1
ATOM 668 N N . THR A 1 92 ? -5.473 -36.407 -19.613 1.00 38.31 92 THR A N 1
ATOM 669 C CA . THR A 1 92 ? -6.250 -37.369 -18.820 1.00 38.31 92 THR A CA 1
ATOM 670 C C . THR A 1 92 ? -5.365 -38.289 -17.974 1.00 38.31 92 THR A C 1
ATOM 672 O O . THR A 1 92 ? -5.329 -39.502 -18.176 1.00 38.31 92 THR A O 1
ATOM 675 N N . GLY A 1 93 ? -4.626 -37.722 -17.033 1.00 38.03 93 GLY A N 1
ATOM 676 C CA . GLY A 1 93 ? -3.810 -38.451 -16.079 1.00 38.03 93 GLY A CA 1
ATOM 677 C C . GLY A 1 93 ? -3.655 -37.596 -14.839 1.00 38.03 93 GLY A C 1
ATOM 678 O O . GLY A 1 93 ? -3.200 -36.463 -14.929 1.00 38.03 93 GLY A O 1
ATOM 679 N N . GLU A 1 94 ? -4.104 -38.140 -13.715 1.00 37.34 94 GLU A N 1
ATOM 680 C CA . GLU A 1 94 ? -4.001 -37.621 -12.353 1.00 37.34 94 GLU A CA 1
ATOM 681 C C . GLU A 1 94 ? -2.777 -36.716 -12.124 1.00 37.34 94 GLU A C 1
ATOM 683 O O . GLU A 1 94 ? -1.688 -37.157 -11.771 1.00 37.34 94 GLU A O 1
ATOM 688 N N . ALA A 1 95 ? -2.985 -35.414 -12.296 1.00 35.34 95 ALA A N 1
ATOM 689 C CA . ALA A 1 95 ? -2.120 -34.361 -11.794 1.00 35.34 95 ALA A CA 1
ATOM 690 C C . ALA A 1 95 ? -3.026 -33.261 -11.235 1.00 35.34 95 ALA A C 1
ATOM 692 O O . ALA A 1 95 ? -3.210 -32.191 -11.808 1.00 35.34 95 ALA A O 1
ATOM 693 N N . SER A 1 96 ? -3.635 -33.574 -10.092 1.00 40.78 96 SER A N 1
ATOM 694 C CA . SER A 1 96 ? -4.159 -32.586 -9.155 1.00 40.78 96 SER A CA 1
ATOM 695 C C . SER A 1 96 ? -2.997 -31.693 -8.700 1.00 40.78 96 SER A C 1
ATOM 697 O O . SER A 1 96 ? -2.296 -32.022 -7.745 1.00 40.78 96 SER A O 1
ATOM 699 N N . GLY A 1 97 ? -2.756 -30.590 -9.411 1.00 40.91 97 GLY A N 1
ATOM 700 C CA . GLY A 1 97 ? -1.692 -29.645 -9.084 1.00 40.91 97 GLY A CA 1
ATOM 701 C C . GLY A 1 97 ? -1.812 -28.316 -9.828 1.00 40.91 97 GLY A C 1
ATOM 702 O O . GLY A 1 97 ? -1.161 -28.133 -10.845 1.00 40.91 97 GLY A O 1
ATOM 703 N N . ASN A 1 98 ? -2.648 -27.409 -9.312 1.00 48.19 98 ASN A N 1
ATOM 704 C CA . ASN A 1 98 ? -2.488 -25.943 -9.215 1.00 48.19 98 ASN A CA 1
ATOM 705 C C . ASN A 1 98 ? -1.782 -25.126 -10.334 1.00 48.19 98 ASN A C 1
ATOM 707 O O . ASN A 1 98 ? -1.301 -24.027 -10.056 1.00 48.19 98 ASN A O 1
ATOM 711 N N . ASN A 1 99 ? -1.732 -25.564 -11.592 1.00 54.75 99 ASN A N 1
ATOM 712 C CA . ASN A 1 99 ? -1.038 -24.837 -12.666 1.00 54.75 99 ASN A CA 1
ATOM 713 C C . ASN A 1 99 ? -1.935 -23.832 -13.426 1.00 54.75 99 ASN A C 1
ATOM 715 O O . ASN A 1 99 ? -1.824 -23.697 -14.641 1.00 54.75 99 ASN A O 1
ATOM 719 N N . HIS A 1 100 ? -2.760 -23.048 -12.718 1.00 64.81 100 HIS A N 1
ATOM 720 C CA . HIS A 1 100 ? -3.573 -21.947 -13.289 1.00 64.81 100 HIS A CA 1
ATOM 721 C C . HIS A 1 100 ? -2.757 -20.701 -13.708 1.00 64.81 100 HIS A C 1
ATOM 723 O O . HIS A 1 100 ? -3.321 -19.652 -14.018 1.00 64.81 100 HIS A O 1
ATOM 729 N N . ASN A 1 101 ? -1.423 -20.799 -13.721 1.00 78.75 101 ASN A N 1
ATOM 730 C CA . ASN A 1 101 ? -0.503 -19.673 -13.920 1.00 78.75 101 ASN A CA 1
ATOM 731 C C . ASN A 1 101 ? 0.280 -19.761 -15.237 1.00 78.75 101 ASN A C 1
ATOM 733 O O . ASN A 1 101 ? 1.291 -19.085 -15.383 1.00 78.75 101 ASN A O 1
ATOM 737 N N . VAL A 1 102 ? -0.110 -20.631 -16.172 1.00 82.25 102 VAL A N 1
ATOM 738 C CA . VAL A 1 102 ? 0.608 -20.799 -17.443 1.00 82.25 102 VAL A CA 1
ATOM 739 C C . VAL A 1 102 ? -0.376 -20.779 -18.599 1.00 82.25 102 VAL A C 1
ATOM 741 O O . VAL A 1 102 ? -1.341 -21.540 -18.612 1.00 82.25 102 VAL A O 1
ATOM 744 N N . ILE A 1 103 ? -0.092 -19.939 -19.592 1.00 85.06 103 ILE A N 1
ATOM 745 C CA . ILE A 1 103 ? -0.819 -19.897 -20.860 1.00 85.06 103 ILE A CA 1
ATOM 746 C C . ILE A 1 103 ? 0.042 -20.564 -21.922 1.00 85.06 103 ILE A C 1
ATOM 748 O O . ILE A 1 103 ? 1.193 -20.178 -22.115 1.00 85.06 103 ILE A O 1
ATOM 752 N N . VAL A 1 104 ? -0.507 -21.543 -22.636 1.00 85.12 104 VAL A N 1
ATOM 753 C CA . VAL A 1 104 ? 0.183 -22.178 -23.762 1.00 85.12 104 VAL A CA 1
ATOM 754 C C . VAL A 1 104 ? -0.307 -21.552 -25.060 1.00 85.12 104 VAL A C 1
ATOM 756 O O . VAL A 1 104 ? -1.493 -21.608 -25.385 1.00 85.12 104 VAL A O 1
ATOM 759 N N . LEU A 1 105 ? 0.616 -20.947 -25.802 1.00 87.31 105 LEU A N 1
ATOM 760 C CA . LEU A 1 105 ? 0.359 -20.325 -27.093 1.00 87.31 105 LEU A CA 1
ATOM 761 C C . LEU A 1 105 ? 0.764 -21.269 -28.224 1.00 87.31 105 LEU A C 1
ATOM 763 O O . LEU A 1 105 ? 1.896 -21.750 -28.269 1.00 87.31 105 LEU A O 1
ATOM 767 N N . TYR A 1 106 ? -0.138 -21.471 -29.177 1.00 83.69 106 TYR A N 1
ATOM 768 C CA . TYR A 1 106 ? 0.105 -22.224 -30.408 1.00 83.69 106 TYR A CA 1
ATOM 769 C C . TYR A 1 106 ? 0.005 -21.297 -31.622 1.00 83.69 106 TYR A C 1
ATOM 771 O O . TYR A 1 106 ? -0.683 -20.283 -31.567 1.00 83.69 106 TYR A O 1
ATOM 779 N N . GLY A 1 107 ? 0.654 -21.642 -32.734 1.00 85.00 107 GLY A N 1
ATOM 780 C CA . GLY A 1 107 ? 0.557 -20.897 -33.996 1.00 85.00 107 GLY A CA 1
ATOM 781 C C . GLY A 1 107 ? 1.923 -20.518 -34.567 1.00 85.00 107 GLY A C 1
ATOM 782 O O . GLY A 1 107 ? 2.926 -21.172 -34.287 1.00 85.00 107 GLY A O 1
ATOM 783 N N . THR A 1 108 ? 1.977 -19.463 -35.380 1.00 85.38 108 THR A N 1
ATOM 784 C CA . THR A 1 108 ? 3.239 -18.956 -35.946 1.00 85.38 108 THR A CA 1
ATOM 785 C C . THR A 1 108 ? 4.065 -18.210 -34.895 1.00 85.38 108 THR A C 1
ATOM 787 O O . THR A 1 108 ? 3.522 -17.643 -33.947 1.00 85.38 108 THR A O 1
ATOM 790 N N . ASP A 1 109 ? 5.388 -18.167 -35.075 1.00 85.50 109 ASP A N 1
ATOM 791 C CA . ASP A 1 109 ? 6.299 -17.462 -34.159 1.00 85.50 109 ASP A CA 1
ATOM 792 C C . ASP A 1 109 ? 5.946 -15.974 -33.982 1.00 85.50 109 ASP A C 1
ATOM 794 O O . ASP A 1 109 ? 5.915 -15.466 -32.864 1.00 85.50 109 ASP A O 1
ATOM 798 N N . ASP A 1 110 ? 5.585 -15.291 -35.071 1.00 84.38 110 ASP A N 1
ATOM 799 C CA . ASP A 1 110 ? 5.170 -13.884 -35.041 1.00 84.38 110 ASP A CA 1
ATOM 800 C C . ASP A 1 110 ? 3.874 -13.673 -34.232 1.00 84.38 110 ASP A C 1
ATOM 802 O O . ASP A 1 110 ? 3.778 -12.745 -33.424 1.00 84.38 110 ASP A O 1
ATOM 806 N N . ASN A 1 111 ? 2.892 -14.571 -34.374 1.00 86.25 111 ASN A N 1
ATOM 807 C CA . ASN A 1 111 ? 1.653 -14.506 -33.596 1.00 86.25 111 ASN A CA 1
ATOM 808 C C . ASN A 1 111 ? 1.907 -14.769 -32.110 1.00 86.25 111 ASN A C 1
ATOM 810 O O . ASN A 1 111 ? 1.417 -14.011 -31.268 1.00 86.25 111 ASN A O 1
ATOM 814 N N . ARG A 1 112 ? 2.715 -15.788 -31.783 1.00 87.31 112 ARG A N 1
ATOM 815 C CA . ARG A 1 112 ? 3.093 -16.079 -30.394 1.00 87.31 112 ARG A CA 1
ATOM 816 C C . ARG A 1 112 ? 3.823 -14.899 -29.765 1.00 87.31 112 ARG A C 1
ATOM 818 O O . ARG A 1 112 ? 3.436 -14.468 -28.685 1.00 87.31 112 ARG A O 1
ATOM 825 N N . LYS A 1 113 ? 4.798 -14.296 -30.456 1.00 86.94 113 LYS A N 1
ATOM 826 C CA . LYS A 1 113 ? 5.517 -13.100 -29.978 1.00 86.94 113 LYS A CA 1
ATOM 827 C C . LYS A 1 113 ? 4.587 -11.917 -29.720 1.00 86.94 113 LYS A C 1
ATOM 829 O O . LYS A 1 113 ? 4.708 -11.253 -28.693 1.00 86.94 113 LYS A O 1
ATOM 834 N N . LYS A 1 114 ? 3.635 -11.645 -30.612 1.00 87.19 114 LYS A N 1
ATOM 835 C CA . LYS A 1 114 ? 2.639 -10.581 -30.403 1.00 87.19 114 LYS A CA 1
ATOM 836 C C . LYS A 1 114 ? 1.750 -10.853 -29.188 1.00 87.19 114 LYS A C 1
ATOM 838 O O . LYS A 1 114 ? 1.524 -9.939 -28.401 1.00 87.19 114 LYS A O 1
ATOM 843 N N . LEU A 1 115 ? 1.281 -12.087 -29.006 1.00 88.56 115 LEU A N 1
ATOM 844 C CA . LEU A 1 115 ? 0.450 -12.451 -27.856 1.00 88.56 115 LEU A CA 1
ATOM 845 C C . LEU A 1 115 ? 1.238 -12.466 -26.551 1.00 88.56 115 LEU A C 1
ATOM 847 O O . LEU A 1 115 ? 0.730 -11.960 -25.559 1.00 88.56 115 LEU A O 1
ATOM 851 N N . LYS A 1 116 ? 2.496 -12.923 -26.555 1.00 89.94 116 LYS A N 1
ATOM 852 C CA . LYS A 1 116 ? 3.408 -12.792 -25.410 1.00 89.94 116 LYS A CA 1
ATOM 853 C C . LYS A 1 116 ? 3.510 -11.353 -24.925 1.00 89.94 116 LYS A C 1
ATOM 855 O O . LYS A 1 116 ? 3.446 -11.102 -23.731 1.00 89.94 116 LYS A O 1
ATOM 860 N N . ARG A 1 117 ? 3.631 -10.394 -25.846 1.00 88.00 117 ARG A N 1
ATOM 861 C CA . ARG A 1 117 ? 3.677 -8.965 -25.499 1.00 88.00 117 ARG A CA 1
ATOM 862 C C . ARG A 1 117 ? 2.379 -8.501 -24.862 1.00 88.00 117 ARG A C 1
ATOM 864 O O . ARG A 1 117 ? 2.420 -7.780 -23.876 1.00 88.00 117 ARG A O 1
ATOM 871 N N . ILE A 1 118 ? 1.236 -8.927 -25.400 1.00 89.00 118 ILE A N 1
ATOM 872 C CA . ILE A 1 118 ? -0.072 -8.621 -24.808 1.00 89.00 118 ILE A CA 1
ATOM 873 C C . ILE A 1 118 ? -0.162 -9.218 -23.399 1.00 89.00 118 ILE A C 1
ATOM 875 O O . ILE A 1 118 ? -0.543 -8.505 -22.476 1.00 89.00 118 ILE A O 1
ATOM 879 N N . ILE A 1 119 ? 0.253 -10.475 -23.215 1.00 89.75 119 ILE A N 1
ATOM 880 C CA . ILE A 1 119 ? 0.305 -11.135 -21.905 1.00 89.75 119 ILE A CA 1
ATOM 881 C C . ILE A 1 119 ? 1.195 -10.350 -20.945 1.00 89.75 119 ILE A C 1
ATOM 883 O O . ILE A 1 119 ? 0.721 -9.990 -19.877 1.00 89.75 119 ILE A O 1
ATOM 887 N N . ALA A 1 120 ? 2.422 -10.001 -21.333 1.00 88.56 120 ALA A N 1
ATOM 888 C CA . ALA A 1 120 ? 3.339 -9.257 -20.472 1.00 88.56 120 ALA A CA 1
ATOM 889 C C . ALA A 1 120 ? 2.785 -7.893 -20.044 1.00 88.56 120 ALA A C 1
ATOM 891 O O . ALA A 1 120 ? 3.032 -7.479 -18.921 1.00 88.56 120 ALA A O 1
ATOM 892 N N . ILE A 1 121 ? 2.003 -7.212 -20.892 1.00 87.25 121 ILE A N 1
ATOM 893 C CA . ILE A 1 121 ? 1.312 -5.963 -20.525 1.00 87.25 121 ILE A CA 1
ATOM 894 C C . ILE A 1 121 ? 0.183 -6.229 -19.520 1.00 87.25 121 ILE A C 1
ATOM 896 O O . ILE A 1 121 ? 0.004 -5.465 -18.572 1.00 87.25 121 ILE A O 1
ATOM 900 N N . LEU A 1 122 ? -0.611 -7.280 -19.748 1.00 87.38 122 LEU A N 1
ATOM 901 C CA . LEU A 1 122 ? -1.747 -7.647 -18.894 1.00 87.38 122 LEU A CA 1
ATOM 902 C C . LEU A 1 122 ? -1.310 -8.201 -17.532 1.00 87.38 122 LEU A C 1
ATOM 904 O O . LEU A 1 122 ? -2.052 -8.064 -16.555 1.00 87.38 122 LEU A O 1
ATOM 908 N N . ASP A 1 123 ? -0.127 -8.806 -17.501 1.00 87.88 123 ASP A N 1
ATOM 909 C CA . ASP A 1 123 ? 0.543 -9.404 -16.354 1.00 87.88 123 ASP A CA 1
ATOM 910 C C . ASP A 1 123 ? 1.571 -8.447 -15.728 1.00 87.88 123 ASP A C 1
ATOM 912 O O . ASP A 1 123 ? 2.484 -8.887 -15.055 1.00 87.88 123 ASP A O 1
ATOM 916 N N . LEU A 1 124 ? 1.471 -7.129 -15.932 1.00 89.44 124 LEU A N 1
ATOM 917 C CA . LEU A 1 124 ? 2.260 -6.183 -15.135 1.00 89.44 124 LEU A CA 1
ATOM 918 C C . LEU A 1 124 ? 1.722 -6.102 -13.696 1.00 89.44 124 LEU A C 1
ATOM 920 O O . LEU A 1 124 ? 0.509 -6.220 -13.486 1.00 89.44 124 LEU A O 1
ATOM 924 N N . PRO A 1 125 ? 2.590 -5.840 -12.700 1.00 87.88 125 PRO A N 1
ATOM 925 C CA . PRO A 1 125 ? 2.179 -5.710 -11.309 1.00 87.88 125 PRO A CA 1
ATOM 926 C C . PRO A 1 125 ? 1.215 -4.549 -11.151 1.00 87.88 125 PRO A C 1
ATOM 928 O O . PRO A 1 125 ? 1.595 -3.387 -11.276 1.00 87.88 125 PRO A O 1
ATOM 931 N N . ARG A 1 126 ? -0.044 -4.869 -10.877 1.00 85.06 126 ARG A N 1
ATOM 932 C CA . ARG A 1 126 ? -1.069 -3.864 -10.626 1.00 85.06 126 ARG A CA 1
ATOM 933 C C . ARG A 1 126 ? -0.918 -3.306 -9.225 1.00 85.06 126 ARG A C 1
ATOM 935 O O . ARG A 1 126 ? -0.490 -4.005 -8.309 1.00 85.06 126 ARG A O 1
ATOM 942 N N . GLU A 1 127 ? -1.346 -2.065 -9.064 1.00 84.88 127 GLU A N 1
ATOM 943 C CA . GLU A 1 127 ? -1.485 -1.463 -7.746 1.00 84.88 127 GLU A CA 1
ATOM 944 C C . GLU A 1 127 ? -2.399 -2.307 -6.869 1.00 84.88 127 GLU A C 1
ATOM 946 O O . GLU A 1 127 ? -3.336 -2.960 -7.347 1.00 84.88 127 GLU A O 1
ATOM 951 N N . ARG A 1 128 ? -2.074 -2.328 -5.582 1.00 84.38 128 ARG A N 1
ATOM 952 C CA . ARG A 1 128 ? -2.769 -3.150 -4.598 1.00 84.38 128 ARG A CA 1
ATOM 953 C C . ARG A 1 128 ? -3.360 -2.233 -3.549 1.00 84.38 128 ARG A C 1
ATOM 955 O O . ARG A 1 128 ? -2.751 -1.223 -3.212 1.00 84.38 128 ARG A O 1
ATOM 962 N N . VAL A 1 129 ? -4.522 -2.586 -3.027 1.00 86.75 129 VAL A N 1
ATOM 963 C CA . VAL A 1 129 ? -5.058 -1.953 -1.827 1.00 86.75 129 VAL A CA 1
ATOM 964 C C . VAL A 1 129 ? -4.993 -2.979 -0.715 1.00 86.75 129 VAL A C 1
ATOM 966 O O . VAL A 1 129 ? -5.642 -4.023 -0.786 1.00 86.75 129 VAL A O 1
ATOM 969 N N . ASN A 1 130 ? -4.188 -2.680 0.296 1.00 86.44 130 ASN A N 1
ATOM 970 C CA . ASN A 1 130 ? -4.170 -3.438 1.532 1.00 86.44 130 ASN A CA 1
ATOM 971 C C . ASN A 1 130 ? -5.233 -2.852 2.449 1.00 86.44 130 ASN A C 1
ATOM 973 O O . ASN A 1 130 ? -5.269 -1.642 2.667 1.00 86.44 130 ASN A O 1
ATOM 977 N N . MET A 1 131 ? -6.092 -3.710 2.978 1.00 85.31 131 MET A N 1
ATOM 978 C CA . MET A 1 131 ? -7.083 -3.341 3.967 1.00 85.31 131 MET A CA 1
ATOM 979 C C . MET A 1 131 ? -6.952 -4.209 5.197 1.00 85.31 131 MET A C 1
ATOM 981 O O . MET A 1 131 ? -6.836 -5.430 5.117 1.00 85.31 131 MET A O 1
ATOM 985 N N . GLU A 1 132 ? -7.036 -3.561 6.342 1.00 84.81 132 GLU A N 1
ATOM 986 C CA . GLU A 1 132 ? -7.138 -4.215 7.630 1.00 84.81 132 GLU A CA 1
ATOM 987 C C . GLU A 1 132 ? -8.410 -3.744 8.309 1.00 84.81 132 GLU A C 1
ATOM 98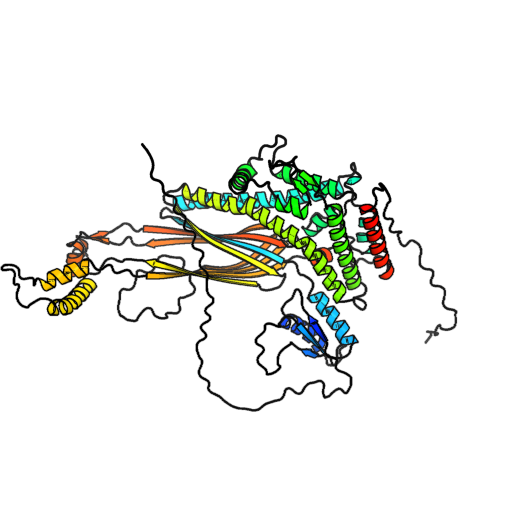9 O O . GLU A 1 132 ? -8.739 -2.560 8.278 1.00 84.81 132 GLU A O 1
ATOM 994 N N . MET A 1 133 ? -9.148 -4.684 8.885 1.00 82.00 133 MET A N 1
ATOM 995 C CA . MET A 1 133 ? -10.439 -4.425 9.489 1.00 82.00 133 MET A CA 1
ATOM 996 C C . MET A 1 133 ? -10.512 -5.007 10.889 1.00 82.00 133 MET A C 1
ATOM 998 O O . MET A 1 133 ? -10.146 -6.165 11.109 1.00 82.00 133 MET A O 1
ATOM 1002 N N . TRP A 1 134 ? -11.063 -4.216 11.802 1.00 81.81 134 TRP A N 1
ATOM 1003 C CA . TRP A 1 134 ? -11.346 -4.598 13.177 1.00 81.81 134 TRP A CA 1
ATOM 1004 C C . TRP A 1 134 ? -12.843 -4.497 13.433 1.00 81.81 134 TRP A C 1
ATOM 1006 O O . TRP A 1 134 ? -13.462 -3.455 13.204 1.00 81.81 134 TRP A O 1
ATOM 1016 N N . GLY A 1 135 ? -13.430 -5.593 13.906 1.00 75.88 135 GLY A N 1
ATOM 1017 C CA . GLY A 1 135 ? -14.795 -5.593 14.418 1.00 75.88 135 GLY A CA 1
ATOM 1018 C C . GLY A 1 135 ? -14.787 -5.226 15.896 1.00 75.88 135 GLY A C 1
ATOM 1019 O O . GLY A 1 135 ? -14.208 -5.950 16.700 1.00 75.88 135 GLY A O 1
ATOM 1020 N N . ILE A 1 136 ? -15.439 -4.132 16.266 1.00 78.50 136 ILE A N 1
ATOM 1021 C CA . ILE A 1 136 ? -15.568 -3.681 17.653 1.00 78.50 136 ILE A CA 1
ATOM 1022 C C . ILE A 1 136 ? -17.032 -3.821 18.059 1.00 78.50 136 ILE A C 1
ATOM 1024 O O . ILE A 1 136 ? -17.909 -3.299 17.375 1.00 78.50 136 ILE A O 1
ATOM 1028 N N . LEU A 1 137 ? -17.303 -4.512 19.164 1.00 78.50 137 LEU A N 1
ATOM 1029 C CA . LEU A 1 137 ? -18.632 -4.647 19.752 1.00 78.50 137 LEU A CA 1
ATOM 1030 C C . LEU A 1 137 ? -18.635 -4.014 21.144 1.00 78.50 137 LEU A C 1
ATOM 1032 O O . LEU A 1 137 ? -17.798 -4.332 21.987 1.00 78.50 137 LEU A O 1
ATOM 1036 N N . ILE A 1 138 ? -19.594 -3.126 21.382 1.00 77.50 138 ILE A N 1
ATOM 1037 C CA . ILE A 1 138 ? -19.796 -2.452 22.662 1.00 77.50 138 ILE A CA 1
ATOM 1038 C C . ILE A 1 138 ? -21.249 -2.666 23.074 1.00 77.50 138 ILE A C 1
ATOM 1040 O O . ILE A 1 138 ? -22.164 -2.436 22.282 1.00 77.50 138 ILE A O 1
ATOM 1044 N N . SER A 1 139 ? -21.480 -3.125 24.299 1.00 78.75 139 SER A N 1
ATOM 1045 C CA . SER A 1 139 ? -22.831 -3.387 24.801 1.00 78.75 139 SER A CA 1
ATOM 1046 C C . SER A 1 139 ? -23.054 -2.878 26.208 1.00 78.75 139 SER A C 1
ATOM 1048 O O . SER A 1 139 ? -22.141 -2.893 27.023 1.00 78.75 139 SER A O 1
ATOM 1050 N N . SER A 1 140 ? -24.276 -2.448 26.499 1.00 81.25 140 SER A N 1
ATOM 1051 C CA . SER A 1 140 ? -24.660 -1.933 27.811 1.00 81.25 140 SER A CA 1
ATOM 1052 C C . SER A 1 140 ? -26.139 -2.169 28.067 1.00 81.25 140 SER A C 1
ATOM 1054 O O . SER A 1 140 ? -26.940 -2.163 27.131 1.00 81.25 140 SER A O 1
ATOM 1056 N N . ASP A 1 141 ? -26.508 -2.336 29.328 1.00 81.69 141 ASP A N 1
ATOM 1057 C CA . ASP A 1 141 ? -27.893 -2.271 29.793 1.00 81.69 141 ASP A CA 1
ATOM 1058 C C . ASP A 1 141 ? -28.376 -0.823 30.043 1.00 81.69 141 ASP A C 1
ATOM 1060 O O . ASP A 1 141 ? -29.575 -0.567 30.195 1.00 81.69 141 ASP A O 1
ATOM 1064 N N . ASN A 1 142 ? -27.461 0.154 30.001 1.00 85.50 142 ASN A N 1
ATOM 1065 C CA . ASN A 1 142 ? -27.746 1.575 30.136 1.00 85.50 142 ASN A CA 1
ATOM 1066 C C . ASN A 1 142 ? -27.582 2.324 28.793 1.00 85.50 142 ASN A C 1
ATOM 1068 O O . ASN A 1 142 ? -26.469 2.695 28.402 1.00 85.50 142 ASN A O 1
ATOM 1072 N N . PRO A 1 143 ? -28.685 2.640 28.085 1.00 82.50 143 PRO A N 1
ATOM 1073 C CA . PRO A 1 143 ? -28.620 3.253 26.757 1.00 82.50 143 PRO A CA 1
ATOM 1074 C C . PRO A 1 143 ? -28.021 4.668 26.769 1.00 82.50 143 PRO A C 1
ATOM 1076 O O . PRO A 1 143 ? -27.436 5.103 25.777 1.00 82.50 143 PRO A O 1
ATOM 1079 N N . GLN A 1 144 ? -28.148 5.398 27.884 1.00 87.06 144 GLN A N 1
ATOM 1080 C CA . GLN A 1 144 ? -27.600 6.750 28.012 1.00 87.06 144 GLN A CA 1
ATOM 1081 C C 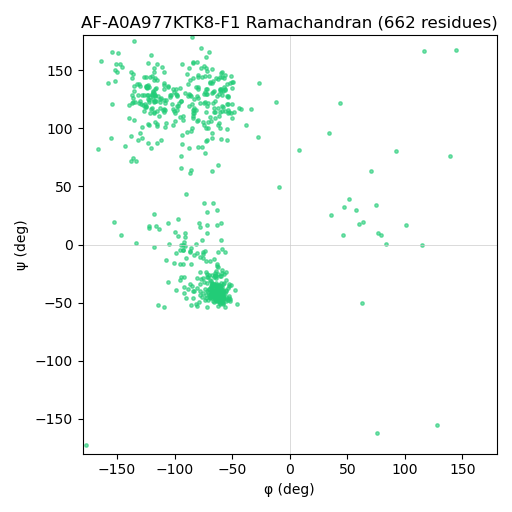. GLN A 1 144 ? -26.076 6.712 28.133 1.00 87.06 144 GLN A C 1
ATOM 1083 O O . GLN A 1 144 ? -25.394 7.438 27.409 1.00 87.06 144 GLN A O 1
ATOM 1088 N N . GLN A 1 145 ? -25.546 5.822 28.980 1.00 88.94 145 GLN A N 1
ATOM 1089 C CA . GLN A 1 145 ? -24.100 5.619 29.096 1.00 88.94 145 GLN A CA 1
ATOM 1090 C C . GLN A 1 145 ? -23.512 5.086 27.787 1.00 88.94 145 GLN A C 1
ATOM 1092 O O . GLN A 1 145 ? -22.488 5.587 27.332 1.00 88.94 145 GLN A O 1
ATOM 1097 N N . LEU A 1 146 ? -24.187 4.139 27.125 1.00 85.12 146 LEU A N 1
ATOM 1098 C CA . LEU A 1 146 ? -23.731 3.632 25.831 1.00 85.12 146 LEU A CA 1
ATOM 1099 C C . LEU A 1 146 ? -23.646 4.740 24.779 1.00 85.12 146 LEU A C 1
ATOM 1101 O O . LEU A 1 146 ? -22.658 4.820 24.055 1.00 85.12 146 LEU A O 1
ATOM 1105 N N . ALA A 1 147 ? -24.648 5.619 24.695 1.00 87.06 147 ALA A N 1
ATOM 1106 C CA . ALA A 1 147 ? -24.614 6.749 23.770 1.00 87.06 147 ALA A CA 1
ATOM 1107 C C . ALA A 1 147 ? -23.440 7.704 24.060 1.00 87.06 147 ALA A C 1
ATOM 1109 O O . ALA A 1 147 ? -22.794 8.193 23.129 1.00 87.06 147 ALA A O 1
ATOM 1110 N N . GLU A 1 148 ? -23.135 7.946 25.336 1.00 91.62 148 GLU A N 1
ATOM 1111 C CA . GLU A 1 148 ? -21.998 8.766 25.754 1.00 91.62 148 GLU A CA 1
ATOM 1112 C C . GLU A 1 148 ? -20.653 8.117 25.392 1.00 91.62 148 GLU A C 1
ATOM 1114 O O . GLU A 1 148 ? -19.808 8.761 24.760 1.00 91.62 148 GLU A O 1
ATOM 1119 N N . VAL A 1 149 ? -20.483 6.831 25.715 1.00 91.25 149 VAL A N 1
ATOM 1120 C CA . VAL A 1 149 ? -19.305 6.032 25.348 1.00 91.25 149 VAL A CA 1
ATOM 1121 C C . VAL A 1 149 ? -19.090 6.069 23.845 1.00 91.25 149 VAL A C 1
ATOM 1123 O O . VAL A 1 149 ? -17.998 6.383 23.382 1.00 91.25 149 VAL A O 1
ATOM 1126 N N . MET A 1 150 ? -20.137 5.822 23.064 1.00 89.12 150 MET A N 1
ATOM 1127 C CA . MET A 1 150 ? -20.044 5.752 21.608 1.00 89.12 150 MET A CA 1
ATOM 1128 C C . MET A 1 150 ? -19.717 7.106 20.978 1.00 89.12 150 MET A C 1
ATOM 1130 O O . MET A 1 150 ? -18.953 7.168 20.018 1.00 89.12 150 MET A O 1
ATOM 1134 N N . ASN A 1 151 ? -20.202 8.209 21.554 1.00 92.56 151 ASN A N 1
ATOM 1135 C CA . ASN A 1 151 ? -19.777 9.552 21.158 1.00 92.56 151 ASN A CA 1
ATOM 1136 C C . ASN A 1 151 ? -18.270 9.759 21.398 1.00 92.56 151 ASN A C 1
ATOM 1138 O O . ASN A 1 151 ? -17.572 10.305 20.545 1.00 92.56 151 ASN A O 1
ATOM 1142 N N . ARG A 1 152 ? -17.740 9.294 22.537 1.00 94.19 152 ARG A N 1
ATOM 1143 C CA . ARG A 1 152 ? -16.299 9.359 22.834 1.00 94.19 152 ARG A CA 1
ATOM 1144 C C . ARG A 1 152 ? -15.477 8.456 21.911 1.00 94.19 152 ARG A C 1
ATOM 1146 O O . ARG A 1 152 ? -14.430 8.890 21.442 1.00 94.19 152 ARG A O 1
ATOM 1153 N N . VAL A 1 153 ? -15.959 7.248 21.622 1.00 90.75 153 VAL A N 1
ATOM 1154 C CA . VAL A 1 153 ? -15.321 6.301 20.694 1.00 90.75 153 VAL A CA 1
ATOM 1155 C C . VAL A 1 153 ? -15.252 6.878 19.281 1.00 90.75 153 VAL A C 1
ATOM 1157 O O . VAL A 1 153 ? -14.173 6.904 18.699 1.00 90.75 153 VAL A O 1
ATOM 1160 N N . ASN A 1 154 ? -16.355 7.415 18.755 1.00 90.00 154 ASN A N 1
ATOM 1161 C CA . ASN A 1 154 ? -16.373 8.030 17.424 1.00 90.00 154 ASN A CA 1
ATOM 1162 C C . ASN A 1 154 ? -15.429 9.236 17.346 1.00 90.00 154 ASN A C 1
ATOM 1164 O O . ASN A 1 154 ? -14.651 9.333 16.407 1.00 90.00 154 ASN A O 1
ATOM 1168 N N . LYS A 1 155 ? -15.412 10.099 18.372 1.00 93.19 155 LYS A N 1
ATOM 1169 C CA . LYS A 1 155 ? -14.449 11.212 18.449 1.00 93.19 155 LYS A CA 1
ATOM 1170 C C . LYS A 1 155 ? -12.999 10.740 18.437 1.00 93.19 155 LYS A C 1
ATOM 1172 O O . LYS A 1 155 ? -12.148 11.431 17.885 1.00 93.19 155 LYS A O 1
ATOM 1177 N N . GLU A 1 156 ? -12.707 9.607 19.070 1.00 92.44 156 GLU A N 1
ATOM 1178 C CA . GLU A 1 156 ? -11.361 9.042 19.055 1.00 92.44 156 GLU A CA 1
ATOM 1179 C C . GLU A 1 156 ? -10.992 8.529 17.660 1.00 92.44 156 GLU A C 1
ATOM 1181 O O . GLU A 1 156 ? -9.921 8.869 17.170 1.00 92.44 156 GLU A O 1
ATOM 1186 N N . ILE A 1 157 ? -11.897 7.807 16.990 1.00 91.12 157 ILE A N 1
ATOM 1187 C CA . ILE A 1 157 ? -11.709 7.343 15.605 1.00 91.12 157 ILE A CA 1
ATOM 1188 C C . ILE A 1 157 ? -11.497 8.533 14.657 1.00 91.12 157 ILE A C 1
ATOM 1190 O O . ILE A 1 157 ? -10.518 8.547 13.909 1.00 91.12 157 ILE A O 1
ATOM 1194 N N . ASP A 1 158 ? -12.356 9.554 14.732 1.00 92.12 158 ASP A N 1
ATOM 1195 C CA . ASP A 1 158 ? -12.263 10.769 13.914 1.00 92.12 158 ASP A CA 1
ATOM 1196 C C . ASP A 1 158 ? -10.933 11.498 14.155 1.00 92.12 158 ASP A C 1
ATOM 1198 O O . ASP A 1 158 ? -10.273 11.940 13.212 1.00 92.12 158 ASP A O 1
ATOM 1202 N N . LYS A 1 159 ? -10.498 11.591 15.421 1.00 93.62 159 LYS A N 1
ATOM 1203 C CA . LYS A 1 159 ? -9.202 12.179 15.780 1.00 93.62 159 LYS A CA 1
ATOM 1204 C C . LYS A 1 159 ? -8.051 11.385 15.165 1.00 93.62 159 LYS A C 1
ATOM 1206 O O . LYS A 1 159 ? -7.146 11.988 14.593 1.00 93.62 159 LYS A O 1
ATOM 1211 N N . THR A 1 160 ? -8.068 10.055 15.259 1.00 93.31 160 THR A N 1
ATOM 1212 C CA . THR A 1 160 ? -7.032 9.212 14.647 1.00 93.31 160 THR A CA 1
ATOM 1213 C C . THR A 1 160 ? -6.994 9.397 13.134 1.00 93.31 160 THR A C 1
ATOM 1215 O O . THR A 1 160 ? -5.914 9.584 12.578 1.00 93.31 160 THR A O 1
ATOM 1218 N N . GLN A 1 161 ? -8.154 9.403 12.470 1.00 91.94 161 GLN A N 1
ATOM 1219 C CA . GLN A 1 161 ? -8.243 9.627 11.027 1.00 91.94 161 GLN A CA 1
ATOM 1220 C C . GLN A 1 161 ? -7.631 10.978 10.632 1.00 91.94 161 GLN A C 1
ATOM 1222 O O . GLN A 1 161 ? -6.827 11.046 9.701 1.00 91.94 161 GLN A O 1
ATOM 1227 N N . GLN A 1 162 ? -7.968 12.050 11.354 1.00 92.31 162 GLN A N 1
ATOM 1228 C CA . GLN A 1 162 ? -7.421 13.385 11.103 1.00 92.31 162 GLN A CA 1
ATOM 1229 C C . GLN A 1 162 ? -5.900 13.416 11.268 1.00 92.31 162 GLN A C 1
ATOM 1231 O O . GLN A 1 162 ? -5.210 13.903 10.375 1.00 92.31 162 GLN A O 1
ATOM 1236 N N . LEU A 1 163 ? -5.370 12.849 12.356 1.00 92.88 163 LEU A N 1
ATOM 1237 C CA . LEU A 1 163 ? -3.927 12.815 12.606 1.00 92.88 163 LEU A CA 1
ATOM 1238 C C . LEU A 1 163 ? -3.172 11.970 11.578 1.00 92.88 163 LEU A C 1
ATOM 1240 O O . LEU A 1 163 ? -2.062 12.329 11.183 1.00 92.88 163 LEU A O 1
ATOM 1244 N N . LEU A 1 164 ? -3.768 10.871 11.113 1.00 91.00 164 LEU A N 1
ATOM 1245 C CA . LEU A 1 164 ? -3.207 10.032 10.060 1.00 91.00 164 LEU A CA 1
ATOM 1246 C C . LEU A 1 164 ? -3.114 10.799 8.732 1.00 91.00 164 LEU A C 1
ATOM 1248 O O . LEU A 1 164 ? -2.055 10.827 8.101 1.00 91.00 164 LEU A O 1
ATOM 1252 N N . GLN A 1 165 ? -4.198 11.476 8.337 1.00 88.12 165 GLN A N 1
ATOM 1253 C CA . GLN A 1 165 ? -4.229 12.299 7.125 1.00 88.12 165 GLN A CA 1
ATOM 1254 C C . GLN A 1 165 ? -3.282 13.499 7.229 1.00 88.12 165 GLN A C 1
ATOM 1256 O O . GLN A 1 165 ? -2.574 13.809 6.271 1.00 88.12 165 GLN A O 1
ATOM 1261 N N . GLU A 1 166 ? -3.223 14.157 8.388 1.00 89.88 166 GLU A N 1
ATOM 1262 C CA . GLU A 1 166 ? -2.281 15.244 8.653 1.00 89.88 166 GLU A CA 1
ATOM 1263 C C . GLU A 1 166 ? -0.834 14.755 8.544 1.00 89.88 166 GLU A C 1
ATOM 1265 O O . GLU A 1 166 ? -0.021 15.391 7.876 1.00 89.88 166 GLU A O 1
ATOM 1270 N N . THR A 1 167 ? -0.523 13.594 9.122 1.00 90.19 167 THR A N 1
ATOM 1271 C CA . THR A 1 167 ? 0.807 12.977 9.039 1.00 90.19 167 THR A CA 1
ATOM 1272 C C . THR A 1 167 ? 1.189 12.697 7.589 1.00 90.19 167 THR A C 1
ATOM 1274 O O . THR A 1 167 ? 2.278 13.079 7.162 1.00 90.19 167 THR A O 1
ATOM 1277 N N . TYR A 1 168 ? 0.293 12.097 6.799 1.00 86.88 168 TYR A N 1
ATOM 1278 C CA . TYR A 1 168 ? 0.539 11.854 5.375 1.00 86.88 168 TYR A CA 1
ATOM 1279 C C . TYR A 1 168 ? 0.758 13.160 4.595 1.00 86.88 168 TYR A C 1
ATOM 1281 O O . TYR A 1 168 ? 1.705 13.268 3.812 1.00 86.88 168 TYR A O 1
ATOM 1289 N N . ASN A 1 169 ? -0.067 14.180 4.843 1.00 84.81 169 ASN A N 1
ATOM 1290 C CA . ASN A 1 169 ? 0.079 15.490 4.210 1.00 84.81 169 ASN A CA 1
ATOM 1291 C C . ASN A 1 169 ? 1.406 16.156 4.588 1.00 84.81 169 ASN A C 1
ATOM 1293 O O . ASN A 1 169 ? 2.077 16.693 3.712 1.00 84.81 169 ASN A O 1
ATOM 1297 N N . GLN A 1 170 ? 1.836 16.065 5.848 1.00 85.88 170 GLN A N 1
ATOM 1298 C CA . GLN A 1 170 ? 3.136 16.578 6.277 1.00 85.88 170 GLN A CA 1
ATOM 1299 C C . GLN A 1 170 ? 4.291 15.801 5.629 1.00 85.88 170 GLN A C 1
ATOM 1301 O O . GLN A 1 170 ? 5.241 16.419 5.155 1.00 85.88 170 GLN A O 1
ATOM 1306 N N . ILE A 1 171 ? 4.213 14.468 5.514 1.00 82.75 171 ILE A N 1
ATOM 1307 C CA . ILE A 1 171 ? 5.207 13.657 4.779 1.00 82.75 171 ILE A CA 1
ATOM 1308 C C . ILE A 1 171 ? 5.329 14.132 3.330 1.00 82.75 171 ILE A C 1
ATOM 1310 O O . ILE A 1 171 ? 6.440 14.331 2.821 1.00 82.75 171 ILE A O 1
ATOM 1314 N N . LYS A 1 172 ? 4.188 14.346 2.672 1.00 79.06 172 LYS A N 1
ATOM 1315 C CA . LYS A 1 172 ? 4.122 14.892 1.318 1.00 79.06 172 LYS A CA 1
ATOM 1316 C C . LYS A 1 172 ? 4.752 16.283 1.257 1.00 79.06 172 LYS A C 1
ATOM 1318 O O . LYS A 1 172 ? 5.628 16.517 0.428 1.00 79.06 172 LYS A O 1
ATOM 1323 N N . GLU A 1 173 ? 4.374 17.187 2.155 1.00 78.19 173 GLU A N 1
ATOM 1324 C CA . GLU A 1 173 ? 4.913 18.546 2.211 1.00 78.19 173 GLU A CA 1
ATOM 1325 C C . GLU A 1 173 ? 6.415 18.577 2.459 1.00 78.19 173 GLU A C 1
ATOM 1327 O O . GLU A 1 173 ? 7.103 19.358 1.812 1.00 78.19 173 GLU A O 1
ATOM 1332 N N . TYR A 1 174 ? 6.959 17.743 3.345 1.00 76.62 174 TYR A N 1
ATOM 1333 C CA . TYR A 1 174 ? 8.405 17.655 3.530 1.00 76.62 174 TYR A CA 1
ATOM 1334 C C . TYR A 1 174 ? 9.077 17.179 2.245 1.00 76.62 174 TYR A C 1
ATOM 1336 O O . TYR A 1 174 ? 10.037 17.795 1.784 1.00 76.62 174 TYR A O 1
ATOM 1344 N N . SER A 1 175 ? 8.522 16.155 1.602 1.00 70.62 175 SER A N 1
ATOM 1345 C CA . SER A 1 175 ? 9.051 15.633 0.342 1.00 70.62 175 SER A CA 1
ATOM 1346 C C . SER A 1 175 ? 9.065 16.700 -0.767 1.00 70.62 175 SER A C 1
ATOM 1348 O O . SER A 1 175 ? 10.054 16.787 -1.494 1.00 70.62 175 SER A O 1
ATOM 1350 N N . ILE A 1 176 ? 8.038 17.564 -0.839 1.00 66.50 176 ILE A N 1
ATOM 1351 C CA . ILE A 1 176 ? 7.896 18.680 -1.799 1.00 66.50 176 ILE A CA 1
ATOM 1352 C C . ILE A 1 176 ? 8.734 19.908 -1.423 1.00 66.50 176 ILE A C 1
ATOM 1354 O O . ILE A 1 176 ? 9.440 20.465 -2.260 1.00 66.50 176 ILE A O 1
ATOM 1358 N N . ASN A 1 177 ? 8.661 20.382 -0.181 1.00 65.00 177 ASN A N 1
ATOM 1359 C CA . ASN A 1 177 ? 9.339 21.604 0.254 1.00 65.00 177 ASN A CA 1
ATOM 1360 C C . ASN A 1 177 ? 10.862 21.420 0.236 1.00 65.00 177 ASN A C 1
ATOM 1362 O O . ASN A 1 177 ? 11.578 22.354 -0.125 1.00 65.00 177 ASN A O 1
ATOM 1366 N N . TYR A 1 178 ? 11.362 20.211 0.518 1.00 62.50 178 TYR A N 1
ATOM 1367 C CA . TYR A 1 178 ? 12.764 19.869 0.265 1.00 62.50 178 TYR A CA 1
ATOM 1368 C C . TYR A 1 178 ? 13.071 19.687 -1.231 1.00 62.50 178 TYR A C 1
ATOM 1370 O O . TYR A 1 178 ? 14.244 19.698 -1.602 1.00 62.50 178 TYR A O 1
ATOM 1378 N N . ALA A 1 179 ? 12.051 19.555 -2.093 1.00 50.78 179 ALA A N 1
ATOM 1379 C CA . ALA A 1 179 ? 12.203 19.412 -3.536 1.00 50.78 179 ALA A CA 1
ATOM 1380 C C . ALA A 1 179 ? 12.320 20.692 -4.331 1.00 50.78 179 ALA A C 1
ATOM 1382 O O . ALA A 1 179 ? 13.231 20.801 -5.150 1.00 50.78 179 ALA A O 1
ATOM 1383 N N . LEU A 1 180 ? 11.372 21.593 -4.113 1.00 51.84 180 LEU A N 1
ATOM 1384 C CA . LEU A 1 180 ? 11.088 22.689 -5.034 1.00 51.84 180 LEU A CA 1
ATOM 1385 C C . LEU A 1 180 ? 11.609 24.018 -4.490 1.00 51.84 180 LEU A C 1
ATOM 1387 O O . LEU A 1 180 ? 12.093 24.861 -5.230 1.00 51.84 180 LEU A O 1
ATOM 1391 N N . LYS A 1 181 ? 11.610 24.179 -3.161 1.00 52.84 181 LYS A N 1
ATOM 1392 C CA . LYS A 1 181 ? 12.039 25.415 -2.481 1.00 52.84 181 LYS A CA 1
ATOM 1393 C C . LYS A 1 181 ? 13.484 25.373 -1.990 1.00 52.84 181 LYS A C 1
ATOM 1395 O O . LYS A 1 181 ? 13.945 26.297 -1.322 1.00 52.84 181 LYS A O 1
ATOM 1400 N N . ALA A 1 182 ? 14.237 24.333 -2.347 1.00 56.41 182 ALA A N 1
ATOM 1401 C CA . ALA A 1 182 ? 15.670 24.237 -2.080 1.00 56.41 182 ALA A CA 1
ATOM 1402 C C . ALA A 1 182 ? 16.507 25.146 -3.007 1.00 56.41 182 ALA A C 1
ATOM 1404 O O . ALA A 1 182 ? 17.622 24.785 -3.390 1.00 56.41 182 ALA A O 1
ATOM 1405 N N . GLU A 1 183 ? 16.011 26.337 -3.368 1.00 54.56 183 GLU A N 1
ATOM 1406 C CA . GLU A 1 183 ? 16.759 27.312 -4.176 1.00 54.56 183 GLU A CA 1
ATOM 1407 C C . GLU A 1 183 ? 18.149 27.574 -3.583 1.00 54.56 183 GLU A C 1
ATOM 1409 O O . GLU A 1 183 ? 19.129 27.656 -4.328 1.00 54.56 183 GLU A O 1
ATOM 1414 N N . ASN A 1 184 ? 18.231 27.555 -2.247 1.00 63.97 184 ASN A N 1
ATOM 1415 C CA . ASN A 1 184 ? 19.417 27.871 -1.456 1.00 63.97 184 ASN A CA 1
ATOM 1416 C C . ASN A 1 184 ? 20.298 26.663 -1.085 1.00 63.97 184 ASN A C 1
ATOM 1418 O O . ASN A 1 184 ? 21.354 26.867 -0.490 1.00 63.97 184 ASN A O 1
ATOM 1422 N N . ASN A 1 185 ? 19.904 25.419 -1.402 1.00 71.88 185 ASN A N 1
ATOM 1423 C CA . ASN A 1 185 ? 20.728 24.237 -1.116 1.00 71.88 185 ASN A CA 1
ATOM 1424 C C . ASN A 1 185 ? 20.922 23.359 -2.370 1.00 71.88 185 ASN A C 1
ATOM 1426 O O . ASN A 1 185 ? 20.033 22.574 -2.709 1.00 71.88 185 ASN A O 1
ATOM 1430 N N . PRO A 1 186 ? 22.083 23.447 -3.052 1.00 74.50 186 PRO A N 1
ATOM 1431 C CA . PRO A 1 186 ? 22.344 22.691 -4.278 1.00 74.50 186 PRO A CA 1
ATOM 1432 C C . PRO A 1 186 ? 22.361 21.170 -4.062 1.00 74.50 186 PRO A C 1
ATOM 1434 O O . PRO A 1 186 ? 22.095 20.424 -5.002 1.00 74.50 186 PRO A O 1
ATOM 1437 N N . ASP A 1 187 ? 22.612 20.700 -2.838 1.00 74.19 187 ASP A N 1
ATOM 1438 C CA . ASP A 1 187 ? 22.649 19.270 -2.517 1.00 74.19 187 ASP A CA 1
ATOM 1439 C C . ASP A 1 187 ? 21.253 18.623 -2.503 1.00 74.19 187 ASP A C 1
ATOM 1441 O O . ASP A 1 187 ? 21.121 17.416 -2.716 1.00 74.19 187 ASP A O 1
ATOM 1445 N N . LEU A 1 188 ? 20.209 19.429 -2.282 1.00 75.50 188 LEU A N 1
ATOM 1446 C CA . LEU A 1 188 ? 18.810 18.994 -2.237 1.00 75.50 188 LEU A CA 1
ATOM 1447 C C . LEU A 1 188 ? 18.084 19.168 -3.573 1.00 75.50 188 LEU A C 1
ATOM 1449 O O . LEU A 1 188 ? 16.945 18.725 -3.713 1.00 75.50 188 LEU A O 1
ATOM 1453 N N . LYS A 1 189 ? 18.721 19.766 -4.582 1.00 83.88 189 LYS A N 1
ATOM 1454 C CA . LYS A 1 189 ? 18.139 19.833 -5.925 1.00 83.88 189 LYS A CA 1
ATOM 1455 C C . LYS A 1 189 ? 18.083 18.434 -6.542 1.00 83.88 189 LYS A C 1
ATOM 1457 O O . LYS A 1 189 ? 18.879 17.547 -6.216 1.00 83.88 189 LYS A O 1
ATOM 1462 N N . ILE A 1 190 ? 17.101 18.228 -7.414 1.00 86.44 190 ILE A N 1
ATOM 1463 C CA . ILE A 1 190 ? 17.048 17.029 -8.255 1.00 86.44 190 ILE A CA 1
ATOM 1464 C C . ILE A 1 190 ? 18.320 17.014 -9.106 1.00 86.44 190 ILE A C 1
ATOM 1466 O O . ILE A 1 190 ? 18.709 18.050 -9.647 1.00 86.44 190 ILE A O 1
ATOM 1470 N N . GLU A 1 191 ? 18.982 15.863 -9.192 1.00 89.12 191 GLU A N 1
ATOM 1471 C CA . GLU A 1 191 ? 20.179 15.696 -10.007 1.00 89.12 191 GLU A CA 1
ATOM 1472 C C . GLU A 1 191 ? 19.838 16.028 -11.471 1.00 89.12 191 GLU A C 1
ATOM 1474 O O . GLU A 1 191 ? 18.979 15.358 -12.054 1.00 89.12 191 GLU A O 1
ATOM 1479 N N . PRO A 1 192 ? 20.477 17.043 -12.086 1.00 89.06 192 PRO A N 1
ATOM 1480 C CA . PRO A 1 192 ? 20.110 17.495 -13.428 1.00 89.06 192 PRO A CA 1
ATOM 1481 C C . PRO A 1 192 ? 20.205 16.391 -14.483 1.00 89.06 192 PRO A C 1
ATOM 1483 O O . PRO A 1 192 ? 19.317 16.276 -15.326 1.00 89.06 192 PRO A O 1
ATOM 1486 N N . ASP A 1 193 ? 21.240 15.549 -14.396 1.00 90.38 193 ASP A N 1
ATOM 1487 C CA . ASP A 1 193 ? 21.449 14.424 -15.312 1.00 90.38 193 ASP A CA 1
ATOM 1488 C C . ASP A 1 193 ? 20.326 13.387 -15.184 1.00 90.38 193 ASP A C 1
ATOM 1490 O O . ASP A 1 193 ? 19.782 12.941 -16.195 1.00 90.38 193 ASP A O 1
ATOM 1494 N N . PHE A 1 194 ? 19.917 13.059 -13.951 1.00 91.75 194 PHE A N 1
ATOM 1495 C CA . PHE A 1 194 ? 18.799 12.147 -13.701 1.00 91.75 194 PHE A CA 1
ATOM 1496 C C . PHE A 1 194 ? 17.477 12.743 -14.189 1.00 91.75 194 PHE A C 1
ATOM 1498 O O . PHE A 1 194 ? 16.728 12.060 -14.884 1.00 91.75 194 PHE A O 1
ATOM 1505 N N . LYS A 1 195 ? 17.203 14.021 -13.878 1.00 90.69 195 LYS A N 1
ATOM 1506 C CA . LYS A 1 195 ? 15.994 14.727 -14.332 1.00 90.69 195 LYS A CA 1
ATOM 1507 C C . LYS A 1 195 ? 15.902 14.696 -15.855 1.00 90.69 195 LYS A C 1
ATOM 1509 O O . LYS A 1 195 ? 14.914 14.204 -16.381 1.00 90.69 195 LYS A O 1
ATOM 1514 N N . ASN A 1 196 ? 16.952 15.134 -16.549 1.00 90.31 196 ASN A N 1
ATOM 1515 C CA . ASN A 1 196 ? 17.006 15.161 -18.010 1.00 90.31 196 ASN A CA 1
ATOM 1516 C C . ASN A 1 196 ? 16.865 13.758 -18.625 1.00 90.31 196 ASN A C 1
ATOM 1518 O O . ASN A 1 196 ? 16.107 13.564 -19.575 1.00 90.31 196 ASN A O 1
ATOM 1522 N N . LEU A 1 197 ? 17.553 12.755 -18.069 1.00 91.50 197 LEU A N 1
ATOM 1523 C CA . LEU A 1 197 ? 17.414 11.368 -18.511 1.00 91.50 197 LEU A CA 1
ATOM 1524 C C . LEU A 1 197 ? 15.963 10.886 -18.364 1.00 91.50 197 LEU A C 1
ATOM 1526 O O . LEU A 1 197 ? 15.400 10.299 -19.286 1.00 91.50 197 LEU A O 1
ATOM 1530 N N . PHE A 1 198 ? 15.329 11.155 -17.229 1.00 91.31 198 PHE A N 1
ATOM 1531 C CA . PHE A 1 198 ? 13.989 10.663 -16.937 1.00 91.31 198 PHE A CA 1
ATOM 1532 C C . PHE A 1 198 ? 12.900 11.396 -17.743 1.00 91.31 198 PHE A C 1
ATOM 1534 O O . PHE A 1 198 ? 12.054 10.761 -18.383 1.00 91.31 198 PHE A O 1
ATOM 1541 N N . THR A 1 199 ? 12.934 12.730 -17.775 1.00 89.81 199 THR A N 1
ATOM 1542 C CA . THR A 1 199 ? 11.896 13.550 -18.416 1.00 89.81 199 THR A CA 1
ATOM 1543 C C . THR A 1 199 ? 12.086 13.630 -19.929 1.00 89.81 199 THR A C 1
ATOM 1545 O O . THR A 1 199 ? 11.168 13.286 -20.677 1.00 89.81 199 THR A O 1
ATOM 1548 N N . GLU A 1 200 ? 13.279 14.011 -20.394 1.00 87.88 200 GLU A N 1
ATOM 1549 C CA . GLU A 1 200 ? 13.539 14.301 -21.810 1.00 87.88 200 GLU A CA 1
ATOM 1550 C C . GLU A 1 200 ? 13.853 13.038 -22.614 1.00 87.88 200 GLU A C 1
ATOM 1552 O O . GLU A 1 200 ? 13.297 12.828 -23.697 1.00 87.88 200 GLU A O 1
ATOM 1557 N N . VAL A 1 201 ? 14.719 12.165 -22.088 1.00 88.94 201 VAL A N 1
ATOM 1558 C CA . VAL A 1 201 ? 15.160 10.962 -22.814 1.00 88.94 201 VAL A CA 1
ATOM 1559 C C . VAL A 1 201 ? 14.127 9.839 -22.695 1.00 88.94 201 VAL A C 1
ATOM 1561 O O . VAL A 1 201 ? 13.691 9.276 -23.709 1.00 88.94 201 VAL A O 1
ATOM 1564 N N . LEU A 1 202 ? 13.690 9.505 -21.478 1.00 90.06 202 LEU A N 1
ATOM 1565 C CA . LEU A 1 202 ? 12.745 8.408 -21.248 1.00 90.06 202 LEU A CA 1
ATOM 1566 C C . LEU A 1 202 ? 11.286 8.813 -21.515 1.00 90.06 202 LEU A C 1
ATOM 1568 O O . LEU A 1 202 ? 10.530 7.982 -22.019 1.00 90.06 202 LEU A O 1
ATOM 1572 N N . GLY A 1 203 ? 10.919 10.088 -21.339 1.00 88.50 203 GLY A N 1
ATOM 1573 C CA . GLY A 1 203 ? 9.599 10.630 -21.703 1.00 88.50 203 GLY A CA 1
ATOM 1574 C C . GLY A 1 203 ? 8.618 10.795 -20.536 1.00 88.50 203 GLY A C 1
ATOM 1575 O O . GLY A 1 203 ? 7.415 10.944 -20.755 1.00 88.50 203 GLY A O 1
ATOM 1576 N N . TYR A 1 204 ? 9.107 10.779 -19.299 1.00 89.81 204 TYR A N 1
ATOM 1577 C CA . TYR A 1 204 ? 8.303 10.955 -18.088 1.00 89.81 204 TYR A CA 1
ATOM 1578 C C . TYR A 1 204 ? 8.136 12.438 -17.746 1.00 89.81 204 TYR A C 1
ATOM 1580 O O . TYR A 1 204 ? 8.613 12.912 -16.724 1.00 89.81 204 TYR A O 1
ATOM 1588 N N . LYS A 1 205 ? 7.506 13.209 -18.637 1.00 85.06 205 LYS A N 1
ATOM 1589 C CA . LYS A 1 205 ? 7.479 14.681 -18.528 1.00 85.06 205 LYS A CA 1
ATOM 1590 C C . LYS A 1 205 ? 6.747 15.228 -17.305 1.00 85.06 205 LYS A C 1
ATOM 1592 O O . LYS A 1 205 ? 7.049 16.334 -16.886 1.00 85.06 205 LYS A O 1
ATOM 1597 N N . THR A 1 206 ? 5.778 14.485 -16.778 1.00 82.12 206 THR A N 1
ATOM 1598 C CA . THR A 1 206 ? 5.036 14.877 -15.570 1.00 82.12 206 THR A CA 1
ATOM 1599 C C . THR A 1 206 ? 5.749 14.435 -14.295 1.00 82.12 206 THR A C 1
ATOM 1601 O O . THR A 1 206 ? 5.306 14.770 -13.202 1.00 82.12 206 THR A O 1
ATOM 1604 N N . ALA A 1 207 ? 6.839 13.666 -14.403 1.00 82.25 207 ALA A N 1
ATOM 1605 C CA . ALA A 1 207 ? 7.660 13.360 -13.246 1.00 82.25 207 ALA A CA 1
ATOM 1606 C C . ALA A 1 207 ? 8.376 14.632 -12.788 1.00 82.25 207 ALA A C 1
ATOM 1608 O O . ALA A 1 207 ? 8.897 15.390 -13.608 1.00 82.25 207 ALA A O 1
ATOM 1609 N N . PHE A 1 208 ? 8.439 14.827 -11.472 1.00 82.62 208 PHE A N 1
ATOM 1610 C CA . PHE A 1 208 ? 9.041 16.011 -10.849 1.00 82.62 208 PHE A CA 1
ATOM 1611 C C . PHE A 1 208 ? 8.334 17.334 -11.167 1.00 82.62 208 PHE A C 1
ATOM 1613 O O . PHE A 1 208 ? 8.957 18.385 -11.017 1.00 82.62 208 PHE A O 1
ATOM 1620 N N . ASP A 1 209 ? 7.077 17.291 -11.618 1.00 75.31 209 ASP A N 1
ATOM 1621 C CA . ASP A 1 209 ? 6.295 18.500 -11.857 1.00 75.31 209 ASP A CA 1
ATOM 1622 C C . ASP A 1 209 ? 6.004 19.215 -10.532 1.00 75.31 209 ASP A C 1
ATOM 1624 O O . ASP A 1 209 ? 5.433 18.645 -9.598 1.00 75.31 209 ASP A O 1
ATOM 1628 N N . GLU A 1 210 ? 6.436 20.468 -10.463 1.00 62.72 210 GLU A N 1
ATOM 1629 C CA . GLU A 1 210 ? 6.417 21.311 -9.271 1.00 62.72 210 GLU A CA 1
ATOM 1630 C C . GLU A 1 210 ? 4.992 21.750 -8.910 1.00 62.72 210 GLU A C 1
ATOM 1632 O O . GLU A 1 210 ? 4.671 21.937 -7.735 1.00 62.72 210 GLU A O 1
ATOM 1637 N N . ASP A 1 211 ? 4.130 21.831 -9.926 1.00 61.19 211 ASP A N 1
ATOM 1638 C CA . ASP A 1 211 ? 2.741 22.273 -9.818 1.00 61.19 211 ASP A CA 1
ATOM 1639 C C . ASP A 1 211 ? 1.766 21.105 -9.602 1.00 61.19 211 ASP A C 1
ATOM 1641 O O . ASP A 1 211 ? 0.551 21.302 -9.464 1.00 61.19 211 ASP A O 1
ATOM 1645 N N . SER A 1 212 ? 2.277 19.870 -9.540 1.00 62.66 212 SER A N 1
ATOM 1646 C CA . SER A 1 212 ? 1.460 18.707 -9.212 1.00 62.66 212 SER A CA 1
ATOM 1647 C C . SER A 1 212 ? 1.001 18.799 -7.751 1.00 62.66 212 SER A C 1
ATOM 1649 O O . SER A 1 212 ? 1.671 18.407 -6.800 1.00 62.66 212 SER A O 1
ATOM 1651 N N . SER A 1 213 ? -0.211 19.325 -7.554 1.00 52.59 213 SER A N 1
ATOM 1652 C CA . SER A 1 213 ? -0.893 19.404 -6.248 1.00 52.59 213 SER A CA 1
ATOM 1653 C C . SER A 1 213 ? -1.111 18.037 -5.576 1.00 52.59 213 SER A C 1
ATOM 1655 O O . SER A 1 213 ? -1.589 17.953 -4.442 1.00 52.59 213 SER A O 1
ATOM 1657 N N . SER A 1 214 ? -0.739 16.955 -6.254 1.00 62.81 214 SER A N 1
ATOM 1658 C CA . SER A 1 214 ? -1.144 15.589 -6.006 1.00 62.81 214 SER A CA 1
ATOM 1659 C C . SER A 1 214 ? 0.082 14.673 -6.201 1.00 62.81 214 SER A C 1
ATOM 1661 O O . SER A 1 214 ? 0.548 14.534 -7.328 1.00 62.81 214 SER A O 1
ATOM 1663 N N . LEU A 1 215 ? 0.622 14.109 -5.110 1.00 70.50 215 LEU A N 1
ATOM 1664 C CA . LEU A 1 215 ? 1.756 13.180 -5.126 1.00 70.50 215 LEU A CA 1
ATOM 1665 C C . LEU A 1 215 ? 1.345 11.859 -4.477 1.00 70.50 215 LEU A C 1
ATOM 1667 O O . LEU A 1 215 ? 0.942 11.813 -3.307 1.00 70.50 215 LEU A O 1
ATOM 1671 N N . SER A 1 216 ? 1.528 10.788 -5.233 1.00 80.50 216 SER A N 1
ATOM 1672 C CA . SER A 1 216 ? 1.438 9.418 -4.750 1.00 80.50 216 SER A CA 1
ATOM 1673 C C . SER A 1 216 ? 2.696 9.024 -3.959 1.00 80.50 216 SER A C 1
ATOM 1675 O O . SER A 1 216 ? 3.726 9.706 -3.981 1.00 80.50 216 SER A O 1
ATOM 1677 N N . MET A 1 217 ? 2.654 7.875 -3.278 1.00 83.19 217 MET A N 1
ATOM 1678 C CA . MET A 1 217 ? 3.829 7.338 -2.579 1.00 83.19 217 MET A CA 1
ATOM 1679 C C . MET A 1 217 ? 5.002 7.067 -3.538 1.00 83.19 217 MET A C 1
ATOM 1681 O O . MET A 1 217 ? 6.158 7.277 -3.172 1.00 83.19 217 MET A O 1
ATOM 1685 N N . ILE A 1 218 ? 4.724 6.631 -4.775 1.00 86.69 218 ILE A N 1
ATOM 1686 C CA . ILE A 1 218 ? 5.784 6.396 -5.763 1.00 86.69 218 ILE A CA 1
ATOM 1687 C C . ILE A 1 218 ? 6.455 7.710 -6.177 1.00 86.69 218 ILE A C 1
ATOM 1689 O O . ILE A 1 218 ? 7.674 7.729 -6.337 1.00 86.69 218 ILE A O 1
ATOM 1693 N N . ASP A 1 219 ? 5.708 8.816 -6.254 1.00 85.69 219 ASP A N 1
ATOM 1694 C CA . ASP A 1 219 ? 6.276 10.135 -6.548 1.00 85.69 219 ASP A CA 1
ATOM 1695 C C . ASP A 1 219 ? 7.206 10.605 -5.432 1.00 85.69 219 ASP A C 1
ATOM 1697 O O . ASP A 1 219 ? 8.312 11.073 -5.700 1.00 85.69 219 ASP A O 1
ATOM 1701 N N . ILE A 1 220 ? 6.790 10.432 -4.174 1.00 84.81 220 ILE A N 1
ATOM 1702 C CA . ILE A 1 220 ? 7.599 10.780 -3.000 1.00 84.81 220 ILE A CA 1
ATOM 1703 C C . ILE A 1 220 ? 8.932 10.022 -3.026 1.00 84.81 220 ILE A C 1
ATOM 1705 O O . ILE A 1 220 ? 9.999 10.633 -2.920 1.00 84.81 220 ILE A O 1
ATOM 1709 N N . LEU A 1 221 ? 8.885 8.701 -3.218 1.00 87.12 221 LEU A N 1
ATOM 1710 C CA . LEU A 1 221 ? 10.084 7.862 -3.274 1.00 87.12 221 LEU A CA 1
ATOM 1711 C C . LEU A 1 221 ? 10.973 8.226 -4.470 1.00 87.12 221 LEU A C 1
ATOM 1713 O O . LEU A 1 221 ? 12.190 8.342 -4.319 1.00 87.12 221 LEU A O 1
ATOM 1717 N N . LEU A 1 222 ? 10.378 8.472 -5.640 1.00 89.50 222 LEU A N 1
ATOM 1718 C CA . LEU A 1 222 ? 11.098 8.887 -6.841 1.00 89.50 222 LEU A CA 1
ATOM 1719 C C . LEU A 1 222 ? 11.813 10.231 -6.637 1.00 89.50 222 LEU A C 1
ATOM 1721 O O . LEU A 1 222 ? 12.980 10.369 -7.000 1.00 89.50 222 LEU A O 1
ATOM 1725 N N . ILE A 1 223 ? 11.141 11.211 -6.030 1.00 87.31 223 ILE A N 1
ATOM 1726 C CA . ILE A 1 223 ? 11.690 12.540 -5.741 1.00 87.31 223 ILE A CA 1
ATOM 1727 C C . ILE A 1 223 ? 12.876 12.454 -4.774 1.00 87.31 223 ILE A C 1
ATOM 1729 O O . ILE A 1 223 ? 13.891 13.117 -4.993 1.00 87.31 223 ILE A O 1
ATOM 1733 N N . LEU A 1 224 ? 12.769 11.652 -3.710 1.00 86.44 224 LEU A N 1
ATOM 1734 C CA . LEU A 1 224 ? 13.866 11.448 -2.758 1.00 86.44 224 LEU A CA 1
ATOM 1735 C C . LEU A 1 224 ? 15.060 10.744 -3.419 1.00 86.44 224 LEU A C 1
ATOM 1737 O O . LEU A 1 224 ? 16.210 11.133 -3.204 1.00 86.44 224 LEU A O 1
ATOM 1741 N N . LEU A 1 225 ? 14.787 9.764 -4.279 1.00 89.19 225 LEU A N 1
ATOM 1742 C CA . LEU A 1 225 ? 15.804 9.007 -4.998 1.00 89.19 225 LEU A CA 1
ATOM 1743 C C . LEU A 1 225 ? 16.542 9.849 -6.048 1.00 89.19 225 LEU A C 1
ATOM 1745 O O . LEU A 1 225 ? 17.747 9.674 -6.240 1.00 89.19 225 LEU A O 1
ATOM 1749 N N . ALA A 1 226 ? 15.845 10.771 -6.715 1.00 89.50 226 ALA A N 1
ATOM 1750 C CA . ALA A 1 226 ? 16.356 11.586 -7.821 1.00 89.50 226 ALA A CA 1
ATOM 1751 C C . ALA A 1 226 ? 17.288 12.739 -7.390 1.00 89.50 226 ALA A C 1
ATOM 1753 O O . ALA A 1 226 ? 17.697 13.553 -8.215 1.00 89.50 226 ALA A O 1
ATOM 1754 N N . ARG A 1 227 ? 17.620 12.852 -6.101 1.00 87.06 227 ARG A N 1
ATOM 1755 C CA . ARG A 1 227 ? 18.422 13.951 -5.534 1.00 87.06 227 ARG A CA 1
ATOM 1756 C C . ARG A 1 227 ? 19.892 13.898 -5.900 1.00 87.06 227 ARG A C 1
ATOM 1758 O O . ARG A 1 227 ? 20.454 12.821 -6.018 1.00 87.06 227 ARG A O 1
ATOM 1765 N N . ASN A 1 228 ? 20.554 15.053 -5.953 1.00 84.50 228 ASN A N 1
ATOM 1766 C CA . ASN A 1 228 ? 22.009 15.090 -6.126 1.00 84.50 228 ASN A CA 1
ATOM 1767 C C . ASN A 1 228 ? 22.743 14.366 -4.978 1.00 84.50 228 ASN A C 1
ATOM 1769 O O . ASN A 1 228 ? 23.632 13.554 -5.222 1.00 84.50 228 ASN A O 1
ATOM 1773 N N . LYS A 1 229 ? 22.316 14.597 -3.727 1.00 84.62 229 LYS A N 1
ATOM 1774 C CA . LYS A 1 229 ? 22.803 13.878 -2.538 1.00 84.62 229 LYS A CA 1
ATOM 1775 C C . LYS A 1 229 ? 21.642 13.213 -1.780 1.00 84.62 229 LYS A C 1
ATOM 1777 O O . LYS A 1 229 ? 21.088 13.818 -0.856 1.00 84.62 229 LYS A O 1
ATOM 1782 N N . PRO A 1 230 ? 21.253 11.972 -2.145 1.00 83.69 230 PRO A N 1
ATOM 1783 C CA . PRO A 1 230 ? 20.127 11.270 -1.518 1.00 83.69 230 PRO A CA 1
ATOM 1784 C C . PRO A 1 230 ? 20.286 11.104 -0.007 1.00 83.69 230 PRO A C 1
ATOM 1786 O O . PRO A 1 230 ? 19.318 11.221 0.732 1.00 83.69 230 PRO A O 1
ATOM 1789 N N . ASN A 1 231 ? 21.514 10.921 0.478 1.00 82.00 231 ASN A N 1
ATOM 1790 C CA . ASN A 1 231 ? 21.810 10.809 1.904 1.00 82.00 231 ASN A CA 1
ATOM 1791 C C . ASN A 1 231 ? 21.382 12.046 2.711 1.00 82.00 231 ASN A C 1
ATOM 1793 O O . ASN A 1 231 ? 20.787 11.914 3.779 1.00 82.00 231 ASN A O 1
ATOM 1797 N N . ILE A 1 232 ? 21.646 13.255 2.210 1.00 81.44 232 ILE A N 1
ATOM 1798 C CA . ILE A 1 232 ? 21.225 14.495 2.877 1.00 81.44 232 ILE A CA 1
ATOM 1799 C C . ILE A 1 232 ? 19.700 14.622 2.815 1.00 81.44 232 ILE A C 1
ATOM 1801 O O . ILE A 1 232 ? 19.072 14.995 3.805 1.00 81.44 232 ILE A O 1
ATOM 1805 N N . ALA A 1 233 ? 19.093 14.257 1.683 1.00 82.88 233 ALA A N 1
ATOM 1806 C CA . ALA A 1 233 ? 17.644 14.282 1.526 1.00 82.88 233 ALA A CA 1
ATOM 1807 C C . ALA A 1 233 ? 16.933 13.311 2.479 1.00 82.88 233 ALA A C 1
ATOM 1809 O O . ALA A 1 233 ? 15.971 13.709 3.128 1.00 82.88 233 ALA A O 1
ATOM 1810 N N . TYR A 1 234 ? 17.428 12.082 2.630 1.00 86.06 234 TYR A N 1
ATOM 1811 C CA . TYR A 1 234 ? 16.875 11.110 3.569 1.00 86.06 234 TYR A CA 1
ATOM 1812 C C . TYR A 1 234 ? 17.027 11.540 5.025 1.00 86.06 234 TYR A C 1
ATOM 1814 O O . TYR A 1 234 ? 16.071 11.422 5.785 1.00 86.06 234 TYR A O 1
ATOM 1822 N N . ASN A 1 235 ? 18.181 12.097 5.409 1.00 82.06 235 ASN A N 1
ATOM 1823 C CA . ASN A 1 235 ? 18.364 12.673 6.744 1.00 82.06 235 ASN A CA 1
ATOM 1824 C C . ASN A 1 235 ? 17.344 13.783 7.012 1.00 82.06 235 ASN A C 1
ATOM 1826 O O . ASN A 1 235 ? 16.711 13.811 8.064 1.00 82.06 235 ASN A O 1
ATOM 1830 N N . ASN A 1 236 ? 17.153 14.688 6.052 1.00 81.12 236 ASN A N 1
ATOM 1831 C CA . ASN A 1 236 ? 16.191 15.776 6.187 1.00 81.12 236 ASN A CA 1
ATOM 1832 C C . ASN A 1 236 ? 14.747 15.269 6.221 1.00 81.12 236 ASN A C 1
ATOM 1834 O O . ASN A 1 236 ? 13.967 15.760 7.029 1.00 81.12 236 ASN A O 1
ATOM 1838 N N . ALA A 1 237 ? 14.403 14.269 5.408 1.00 84.19 237 ALA A N 1
ATOM 1839 C CA . ALA A 1 237 ? 13.089 13.637 5.427 1.00 84.19 237 ALA A CA 1
ATOM 1840 C C . ALA A 1 237 ? 12.827 12.923 6.760 1.00 84.19 237 ALA A C 1
ATOM 1842 O O . ALA A 1 237 ? 11.758 13.090 7.336 1.00 84.19 237 ALA A O 1
ATOM 1843 N N . ALA A 1 238 ? 13.811 12.196 7.296 1.00 84.94 238 ALA A N 1
ATOM 1844 C CA . ALA A 1 238 ? 13.693 11.516 8.582 1.00 84.94 238 ALA A CA 1
ATOM 1845 C C . ALA A 1 238 ? 13.581 12.519 9.743 1.00 84.94 238 ALA A C 1
ATOM 1847 O O . ALA A 1 238 ? 12.746 12.356 10.632 1.00 84.94 238 ALA A O 1
ATOM 1848 N N . ASN A 1 239 ? 14.358 13.606 9.704 1.00 81.62 239 ASN A N 1
ATOM 1849 C CA . ASN A 1 239 ? 14.258 14.697 10.674 1.00 81.62 239 ASN A CA 1
ATOM 1850 C C . ASN A 1 239 ? 12.917 15.438 10.566 1.00 81.62 239 ASN A C 1
ATOM 1852 O O . ASN A 1 239 ? 12.330 15.778 11.590 1.00 81.62 239 ASN A O 1
ATOM 1856 N N . GLY A 1 240 ? 12.421 15.668 9.347 1.00 82.69 240 GLY A N 1
ATOM 1857 C CA . GLY A 1 240 ? 11.110 16.262 9.086 1.00 82.69 240 GLY A CA 1
ATOM 1858 C C . GLY A 1 240 ? 9.982 15.393 9.636 1.00 82.69 240 GLY A C 1
ATOM 1859 O O . GLY A 1 240 ? 9.170 15.879 10.415 1.00 82.69 240 GLY A O 1
ATOM 1860 N N . LEU A 1 241 ? 10.010 14.088 9.348 1.00 86.56 241 LEU A N 1
ATOM 1861 C CA . LEU A 1 241 ? 9.122 13.083 9.944 1.00 86.56 241 LEU A CA 1
ATOM 1862 C C . LEU A 1 241 ? 9.123 13.153 11.470 1.00 86.56 241 LEU A C 1
ATOM 1864 O O . LEU A 1 241 ? 8.070 13.199 12.094 1.00 86.56 241 LEU A O 1
ATOM 1868 N N . CYS A 1 242 ? 10.300 13.225 12.087 1.00 83.88 242 CYS A N 1
ATOM 1869 C CA . CYS A 1 242 ? 10.405 13.368 13.534 1.00 83.88 242 CYS A CA 1
ATOM 1870 C C . CYS A 1 242 ? 9.754 14.671 14.046 1.00 83.88 242 CYS A C 1
ATOM 1872 O O . CYS A 1 242 ? 9.087 14.671 15.079 1.00 83.88 242 CYS A O 1
ATOM 1874 N N . GLN A 1 243 ? 9.897 15.784 13.322 1.00 84.50 243 GLN A N 1
ATOM 1875 C CA . GLN A 1 243 ? 9.295 17.079 13.679 1.00 84.50 243 GLN A CA 1
ATOM 1876 C C . GLN A 1 243 ? 7.762 17.108 13.551 1.00 84.50 243 GLN A C 1
ATOM 1878 O O . GLN A 1 243 ? 7.119 18.010 14.102 1.00 84.50 243 GLN A O 1
ATOM 1883 N N . ILE A 1 244 ? 7.154 16.121 12.883 1.00 88.94 244 ILE A N 1
ATOM 1884 C CA . ILE A 1 244 ? 5.696 15.927 12.900 1.00 88.94 244 ILE A CA 1
ATOM 1885 C C . ILE A 1 244 ? 5.237 15.642 14.332 1.00 88.94 244 ILE A C 1
ATOM 1887 O O . ILE A 1 244 ? 4.276 16.250 14.797 1.00 88.94 244 ILE A O 1
ATOM 1891 N N . PHE A 1 245 ? 5.970 14.795 15.055 1.00 89.75 245 PHE A N 1
ATOM 1892 C CA . PHE A 1 245 ? 5.554 14.253 16.351 1.00 89.75 245 PHE A CA 1
ATOM 1893 C C . PHE A 1 245 ? 6.081 15.045 17.548 1.00 89.75 245 PHE A C 1
ATOM 1895 O O . PHE A 1 245 ? 5.442 15.072 18.600 1.00 89.75 245 PHE A O 1
ATOM 1902 N N . PHE A 1 246 ? 7.226 15.711 17.392 1.00 88.12 246 PHE A N 1
ATOM 1903 C CA . PHE A 1 246 ? 7.916 16.395 18.483 1.00 88.12 246 PHE A CA 1
ATOM 1904 C C . PHE A 1 246 ? 8.010 17.910 18.255 1.00 88.12 246 PHE A C 1
ATOM 1906 O O . PHE A 1 246 ? 8.211 18.397 17.141 1.00 88.12 246 PHE A O 1
ATOM 1913 N N . LYS A 1 247 ? 7.879 18.672 19.342 1.00 86.00 247 LYS A N 1
ATOM 1914 C CA . LYS A 1 247 ? 8.194 20.101 19.437 1.00 86.00 247 LYS A CA 1
ATOM 1915 C C . LYS A 1 247 ? 9.723 20.299 19.364 1.00 86.00 247 LYS A C 1
ATOM 1917 O O . LYS A 1 247 ? 10.506 19.359 19.499 1.00 86.00 247 LYS A O 1
ATOM 1922 N N . LYS A 1 248 ? 10.177 21.543 19.148 1.00 78.44 248 LYS A N 1
ATOM 1923 C CA . LYS A 1 248 ? 11.617 21.877 19.011 1.00 78.44 248 LYS A CA 1
ATOM 1924 C C . LYS A 1 248 ? 12.448 21.573 20.264 1.00 78.44 248 LYS A C 1
ATOM 1926 O O . LYS A 1 248 ? 13.653 21.378 20.157 1.00 78.44 248 LYS A O 1
ATOM 1931 N N . ASP A 1 249 ? 11.812 21.555 21.428 1.00 77.81 249 ASP A N 1
ATOM 1932 C CA . ASP A 1 249 ? 12.395 21.194 22.724 1.00 77.81 249 ASP A CA 1
ATOM 1933 C C . ASP A 1 249 ? 12.460 19.670 22.954 1.00 77.81 249 ASP A C 1
ATOM 1935 O O . ASP A 1 249 ? 12.928 19.224 24.000 1.00 77.81 249 ASP A O 1
ATOM 1939 N N . GLY A 1 250 ? 12.010 18.869 21.980 1.00 78.31 250 GLY A N 1
ATOM 1940 C CA . GLY A 1 250 ? 11.974 17.410 22.047 1.00 78.31 250 GLY A CA 1
ATOM 1941 C C . GLY A 1 250 ? 10.749 16.843 22.764 1.00 78.31 250 GLY A C 1
ATOM 1942 O O . GLY A 1 250 ? 10.634 15.624 22.862 1.00 78.31 250 GLY A O 1
ATOM 1943 N N . GLN A 1 251 ? 9.829 17.684 23.247 1.00 83.12 251 GLN A N 1
ATOM 1944 C CA . GLN A 1 251 ? 8.593 17.208 23.864 1.00 83.12 251 GLN A CA 1
ATOM 1945 C C . GLN A 1 251 ? 7.595 16.731 22.800 1.00 83.12 251 GLN A C 1
ATOM 1947 O O . GLN A 1 251 ? 7.512 17.340 21.730 1.00 83.12 251 GLN A O 1
ATOM 1952 N N . PRO A 1 252 ? 6.805 15.679 23.064 1.00 87.00 252 PRO A N 1
ATOM 1953 C CA . PRO A 1 252 ? 5.669 15.311 22.224 1.00 87.00 252 PRO A CA 1
ATOM 1954 C C . PRO A 1 252 ? 4.742 16.501 21.939 1.00 87.00 252 PRO A C 1
ATOM 1956 O O . PRO A 1 252 ? 4.457 17.314 22.823 1.00 87.00 252 PRO A O 1
ATOM 1959 N N . LYS A 1 253 ? 4.234 16.612 20.708 1.00 90.31 253 LYS A N 1
ATOM 1960 C CA . LYS A 1 253 ? 3.077 17.476 20.441 1.00 90.31 253 LYS A CA 1
ATOM 1961 C C . LYS A 1 253 ? 1.853 16.898 21.155 1.00 90.31 253 LYS A C 1
ATOM 1963 O O . LYS A 1 253 ? 1.673 15.683 21.172 1.00 90.31 253 LYS A O 1
ATOM 1968 N N . GLU A 1 254 ? 1.017 17.767 21.717 1.00 90.25 254 GLU A N 1
ATOM 1969 C CA . GLU A 1 254 ? -0.123 17.378 22.568 1.00 90.25 254 GLU A CA 1
ATOM 1970 C C . GLU A 1 254 ? -1.070 16.395 21.873 1.00 90.25 254 GLU A C 1
ATOM 1972 O O . GLU A 1 254 ? -1.508 15.421 22.482 1.00 90.25 254 GLU A O 1
ATOM 1977 N N . ASP A 1 255 ? -1.316 16.583 20.577 1.00 90.00 255 ASP A N 1
ATOM 1978 C CA . ASP A 1 255 ? -2.214 15.706 19.828 1.00 90.00 255 ASP A CA 1
ATOM 1979 C C . ASP A 1 255 ? -1.669 14.288 19.623 1.00 90.00 255 ASP A C 1
ATOM 1981 O O . ASP A 1 255 ? -2.450 13.333 19.609 1.00 90.00 255 ASP A O 1
ATOM 1985 N N . PHE A 1 256 ? -0.343 14.141 19.536 1.00 91.12 256 PHE A N 1
ATOM 1986 C CA . PHE A 1 256 ? 0.346 12.865 19.317 1.00 91.12 256 PHE A CA 1
ATOM 1987 C C . PHE A 1 256 ? 0.823 12.201 20.610 1.00 91.12 256 PHE A C 1
ATOM 1989 O O . PHE A 1 256 ? 1.098 11.004 20.611 1.00 91.12 256 PHE A O 1
ATOM 1996 N N . GLN A 1 257 ? 0.899 12.940 21.717 1.00 91.06 257 GLN A N 1
ATOM 1997 C CA . GLN A 1 257 ? 1.355 12.434 23.010 1.00 91.06 257 GLN A CA 1
ATOM 1998 C C . GLN A 1 257 ? 0.745 11.073 23.408 1.00 91.06 257 GLN A C 1
ATOM 2000 O O . GLN A 1 257 ? 1.526 10.163 23.688 1.00 91.06 257 GLN A O 1
ATOM 2005 N N . PRO A 1 258 ? -0.589 10.858 23.378 1.00 89.81 258 PRO A N 1
ATOM 2006 C CA . PRO A 1 258 ? -1.158 9.572 23.793 1.00 89.81 258 PRO A CA 1
ATOM 2007 C C . PRO A 1 258 ? -0.739 8.398 22.893 1.00 89.81 258 PRO A C 1
ATOM 2009 O O . PRO A 1 258 ? -0.647 7.267 23.365 1.00 89.81 258 PRO A O 1
ATOM 2012 N N . TYR A 1 259 ? -0.466 8.658 21.613 1.00 90.94 259 TYR A N 1
ATOM 2013 C CA . TYR A 1 259 ? -0.008 7.657 20.648 1.00 90.94 259 TYR A CA 1
ATOM 2014 C C . TYR A 1 259 ? 1.466 7.302 20.880 1.00 90.94 259 TYR A C 1
ATOM 2016 O O . TYR A 1 259 ? 1.849 6.134 20.894 1.00 90.94 259 TYR A O 1
ATOM 2024 N N . LEU A 1 260 ? 2.290 8.315 21.150 1.00 89.94 260 LEU A N 1
ATOM 2025 C CA . LEU A 1 260 ? 3.715 8.151 21.436 1.00 89.94 260 LEU A CA 1
ATOM 2026 C C . LEU A 1 260 ? 3.964 7.431 22.765 1.00 89.94 260 LEU A C 1
ATOM 2028 O O . LEU A 1 260 ? 4.878 6.614 22.862 1.00 89.94 260 LEU A O 1
ATOM 2032 N N . GLU A 1 261 ? 3.147 7.700 23.784 1.00 88.50 261 GLU A N 1
ATOM 2033 C CA . GLU A 1 261 ? 3.205 6.996 25.068 1.00 88.50 261 GLU A CA 1
ATOM 2034 C C . GLU A 1 261 ? 2.866 5.506 24.918 1.00 88.50 261 GLU A C 1
ATOM 2036 O O . GLU A 1 261 ? 3.548 4.658 25.502 1.00 88.50 261 GLU A O 1
ATOM 2041 N N . ALA A 1 262 ? 1.857 5.176 24.104 1.00 86.75 262 ALA A N 1
ATOM 2042 C CA . ALA A 1 262 ? 1.497 3.793 23.799 1.00 86.75 262 ALA A CA 1
ATOM 2043 C C . ALA A 1 262 ? 2.624 3.067 23.041 1.00 86.75 262 ALA A C 1
ATOM 2045 O O . ALA A 1 262 ? 3.048 1.984 23.451 1.00 86.75 262 ALA A O 1
ATOM 2046 N N . LEU A 1 263 ? 3.200 3.708 22.017 1.00 86.50 263 LEU A N 1
ATOM 2047 C CA . LEU A 1 263 ? 4.340 3.167 21.269 1.00 86.50 263 LEU A CA 1
ATOM 2048 C C . LEU A 1 263 ? 5.558 2.906 22.177 1.00 86.50 263 LEU A C 1
ATOM 2050 O O . LEU A 1 263 ? 6.206 1.856 22.103 1.00 86.50 263 LEU A O 1
ATOM 2054 N N . ALA A 1 264 ? 5.857 3.844 23.081 1.00 83.75 264 ALA A N 1
ATOM 2055 C CA . ALA A 1 264 ? 6.972 3.724 24.015 1.00 83.75 264 ALA A CA 1
ATOM 2056 C C . ALA A 1 264 ? 6.781 2.580 25.024 1.00 83.75 264 ALA A C 1
ATOM 2058 O O . ALA A 1 264 ? 7.761 1.933 25.407 1.00 83.75 264 ALA A O 1
ATOM 2059 N N . LYS A 1 265 ? 5.536 2.320 25.441 1.00 81.88 265 LYS A N 1
ATOM 2060 C CA . LYS A 1 265 ? 5.183 1.247 26.379 1.00 81.88 265 LYS A CA 1
ATOM 2061 C C . LYS A 1 265 ? 5.385 -0.140 25.773 1.00 81.88 265 LYS A C 1
ATOM 2063 O O . LYS A 1 265 ? 5.846 -1.033 26.484 1.00 81.88 265 LYS A O 1
ATOM 2068 N N . ASN A 1 266 ? 5.060 -0.304 24.492 1.00 68.69 266 ASN A N 1
ATOM 2069 C CA . ASN A 1 266 ? 5.057 -1.616 23.858 1.00 68.69 266 ASN A CA 1
ATOM 2070 C C . ASN A 1 266 ? 6.456 -2.026 23.371 1.00 68.69 266 ASN A C 1
ATOM 2072 O O . ASN A 1 266 ? 6.841 -3.173 23.590 1.00 68.69 266 ASN A O 1
ATOM 2076 N N . GLU A 1 267 ? 7.264 -1.122 22.792 1.00 67.62 267 GLU A N 1
ATOM 2077 C CA . GLU A 1 267 ? 8.528 -1.549 22.155 1.00 67.62 267 GLU A CA 1
ATOM 2078 C C . GLU A 1 267 ? 9.705 -0.552 22.227 1.00 67.62 267 GLU A C 1
ATOM 2080 O O . GLU A 1 267 ? 10.743 -0.802 21.617 1.00 67.62 267 GLU A O 1
ATOM 2085 N N . LYS A 1 268 ? 9.612 0.557 22.986 1.00 72.06 268 LYS A N 1
ATOM 2086 C CA . LYS A 1 268 ? 10.627 1.645 22.988 1.00 72.06 268 LYS A CA 1
ATOM 2087 C C . LYS A 1 268 ? 11.050 2.080 21.570 1.00 72.06 268 LYS A C 1
ATOM 2089 O O . LYS A 1 268 ? 12.201 2.459 21.357 1.00 72.06 268 LYS A O 1
ATOM 2094 N N . LYS A 1 269 ? 10.131 2.009 20.610 1.00 79.19 269 LYS A N 1
ATOM 2095 C CA . LYS A 1 269 ? 10.376 2.390 19.219 1.00 79.19 269 LYS A CA 1
ATOM 2096 C C . LYS A 1 269 ? 10.192 3.885 19.018 1.00 79.19 269 LYS A C 1
ATOM 2098 O O . LYS A 1 269 ? 9.466 4.543 19.768 1.00 79.19 269 LYS A O 1
ATOM 2103 N N . ARG A 1 270 ? 10.827 4.420 17.977 1.00 84.00 270 ARG A N 1
ATOM 2104 C CA . ARG A 1 270 ? 10.516 5.767 17.469 1.00 84.00 270 ARG A CA 1
ATOM 2105 C C . ARG A 1 270 ? 9.322 5.720 16.504 1.00 84.00 270 ARG A C 1
ATOM 2107 O O . ARG A 1 270 ? 9.092 4.690 15.869 1.00 84.00 270 ARG A O 1
ATOM 2114 N N . PRO A 1 271 ? 8.596 6.834 16.323 1.00 88.69 271 PRO A N 1
ATOM 2115 C CA . PRO A 1 271 ? 7.619 6.950 15.244 1.00 88.69 271 PRO A CA 1
ATOM 2116 C C . PRO A 1 271 ? 8.281 6.678 13.895 1.00 88.69 271 PRO A C 1
ATOM 2118 O O . PRO A 1 271 ? 9.349 7.228 13.616 1.00 88.69 271 PRO A O 1
ATOM 2121 N N . PHE A 1 272 ? 7.641 5.858 13.064 1.00 90.12 272 PHE A N 1
ATOM 2122 C CA . PHE A 1 272 ? 8.128 5.519 11.726 1.00 90.12 272 PHE A CA 1
ATOM 2123 C C . PHE A 1 272 ? 9.530 4.883 11.687 1.00 90.12 272 PHE A C 1
ATOM 2125 O O . PHE A 1 272 ? 10.269 5.059 10.719 1.00 90.12 272 PHE A O 1
ATOM 2132 N N . GLU A 1 273 ? 9.933 4.156 12.735 1.00 88.94 273 GLU A N 1
ATOM 2133 C CA . GLU A 1 273 ? 11.263 3.538 12.815 1.00 88.94 273 GLU A CA 1
ATOM 2134 C C . GLU A 1 273 ? 11.572 2.626 11.629 1.00 88.94 273 GLU A C 1
ATOM 2136 O O . GLU A 1 273 ? 12.657 2.706 11.043 1.00 88.94 273 GLU A O 1
ATOM 2141 N N . ASN A 1 274 ? 10.628 1.757 11.258 1.00 91.00 274 ASN A N 1
ATOM 2142 C CA . ASN A 1 274 ? 10.867 0.783 10.204 1.00 91.00 274 ASN A CA 1
ATOM 2143 C C . ASN A 1 274 ? 11.002 1.479 8.848 1.00 91.00 274 ASN A C 1
ATOM 2145 O O . ASN A 1 274 ? 11.892 1.123 8.074 1.00 91.00 274 ASN A O 1
ATOM 2149 N N . TYR A 1 275 ? 10.159 2.473 8.565 1.00 90.56 275 TYR A N 1
ATOM 2150 C CA . TYR A 1 275 ? 10.205 3.272 7.347 1.00 90.56 275 TYR A CA 1
ATOM 2151 C C . TYR A 1 275 ? 11.464 4.141 7.285 1.00 90.56 275 TYR A C 1
ATOM 2153 O O . TYR A 1 275 ? 12.120 4.197 6.247 1.00 90.56 275 TYR A O 1
ATOM 2161 N N . ILE A 1 276 ? 11.873 4.759 8.394 1.00 89.31 276 ILE A N 1
ATOM 2162 C CA . ILE A 1 276 ? 13.131 5.511 8.476 1.00 89.31 276 ILE A CA 1
ATOM 2163 C C . ILE A 1 276 ? 14.320 4.591 8.154 1.00 89.31 276 ILE A C 1
ATOM 2165 O O . ILE A 1 276 ? 15.204 4.960 7.376 1.00 89.31 276 ILE A O 1
ATOM 2169 N N . ARG A 1 277 ? 14.309 3.358 8.667 1.00 88.81 277 ARG A N 1
ATOM 2170 C CA . ARG A 1 277 ? 15.363 2.375 8.404 1.00 88.81 277 ARG A CA 1
ATOM 2171 C C . ARG A 1 277 ? 15.362 1.835 6.983 1.00 88.81 277 ARG A C 1
ATOM 2173 O O . ARG A 1 277 ? 16.412 1.751 6.351 1.00 88.81 277 ARG A O 1
ATOM 2180 N N . LEU A 1 278 ? 14.205 1.428 6.473 1.00 88.00 278 LEU A N 1
ATOM 2181 C CA . LEU A 1 278 ? 14.112 0.727 5.193 1.00 88.00 278 LEU A CA 1
ATOM 2182 C C . LEU A 1 278 ? 13.886 1.673 4.014 1.00 88.00 278 LEU A C 1
ATOM 2184 O O . LEU A 1 278 ? 14.538 1.497 2.992 1.00 88.00 278 LEU A O 1
ATOM 2188 N N . GLY A 1 279 ? 13.022 2.676 4.163 1.00 84.56 279 GLY A N 1
ATOM 2189 C CA . GLY A 1 279 ? 12.691 3.660 3.128 1.00 84.56 279 GLY A CA 1
ATOM 2190 C C . GLY A 1 279 ? 13.647 4.846 3.056 1.00 84.56 279 GLY A C 1
ATOM 2191 O O . GLY A 1 279 ? 13.942 5.319 1.964 1.00 84.56 279 GLY A O 1
ATOM 2192 N N . LEU A 1 280 ? 14.159 5.313 4.200 1.00 86.12 280 LEU A N 1
ATOM 2193 C CA . LEU A 1 280 ? 15.106 6.439 4.257 1.00 86.12 280 LEU A CA 1
ATOM 2194 C C . LEU A 1 280 ? 16.550 5.998 4.537 1.00 86.12 280 LEU A C 1
ATOM 2196 O O . LEU A 1 280 ? 17.455 6.831 4.598 1.00 86.12 280 LEU A O 1
ATOM 2200 N N . HIS A 1 281 ? 16.785 4.692 4.686 1.00 86.12 281 HIS A N 1
ATOM 2201 C CA . HIS A 1 281 ? 18.117 4.118 4.889 1.00 86.12 281 HIS A CA 1
ATOM 2202 C C . HIS A 1 281 ? 18.898 4.799 6.031 1.00 86.12 281 HIS A C 1
ATOM 2204 O O . HIS A 1 281 ? 20.100 5.057 5.915 1.00 86.12 281 HIS A O 1
ATOM 2210 N N . GLN A 1 282 ? 18.197 5.134 7.119 1.00 83.06 282 GLN A N 1
ATOM 2211 C CA . GLN A 1 282 ? 18.780 5.718 8.324 1.00 83.06 282 GLN A CA 1
ATOM 2212 C C . GLN A 1 282 ? 18.767 4.715 9.476 1.00 83.06 282 GLN A C 1
ATOM 2214 O O . GLN A 1 282 ? 17.790 4.014 9.708 1.00 83.06 282 GLN A O 1
ATOM 2219 N N . GLU A 1 283 ? 19.845 4.681 10.238 1.00 83.50 283 GLU A N 1
ATOM 2220 C CA . GLU A 1 283 ? 20.011 3.828 11.405 1.00 83.50 283 GLU A CA 1
ATOM 2221 C C . GLU A 1 283 ? 20.261 4.653 12.660 1.00 83.50 283 GLU A C 1
ATOM 2223 O O . GLU A 1 283 ? 20.661 5.821 12.617 1.00 83.50 283 GLU A O 1
ATOM 2228 N N . ASP A 1 284 ? 20.086 4.008 13.803 1.00 77.38 284 ASP A N 1
ATOM 2229 C CA . ASP A 1 284 ? 20.261 4.643 15.096 1.00 77.38 284 ASP A CA 1
ATOM 2230 C C . ASP A 1 284 ? 21.741 4.704 15.494 1.00 77.38 284 ASP A C 1
ATOM 2232 O O . ASP A 1 284 ? 22.504 3.745 15.372 1.00 77.38 284 ASP A O 1
ATOM 2236 N N . LYS A 1 285 ? 22.160 5.861 16.009 1.00 68.69 285 LYS A N 1
ATOM 2237 C CA . LYS A 1 285 ? 23.497 6.127 16.561 1.00 68.69 285 LYS A CA 1
ATOM 2238 C C . LYS A 1 285 ? 23.661 5.611 17.995 1.00 68.69 285 LYS A C 1
ATOM 2240 O O . LYS A 1 285 ? 24.762 5.702 18.532 1.00 68.69 285 LYS A O 1
ATOM 2245 N N . GLY A 1 286 ? 22.603 5.122 18.646 1.00 61.72 286 GLY A N 1
ATOM 2246 C CA . GLY A 1 286 ? 22.640 4.738 20.058 1.00 61.72 286 GLY A CA 1
ATOM 2247 C C . GLY A 1 286 ? 21.337 4.127 20.572 1.00 61.72 286 GLY A C 1
ATOM 2248 O O . GLY A 1 286 ? 20.418 3.864 19.808 1.00 61.72 286 GLY A O 1
ATOM 2249 N N . SER A 1 287 ? 21.272 3.898 21.886 1.00 53.69 287 SER A N 1
ATOM 2250 C CA . SER A 1 287 ? 20.204 3.149 22.567 1.00 53.69 287 SER A CA 1
ATOM 2251 C C . SER A 1 287 ? 18.970 3.970 22.959 1.00 53.69 287 SER A C 1
ATOM 2253 O O . SER A 1 287 ? 18.022 3.403 23.504 1.00 53.69 287 SER A O 1
ATOM 2255 N N . THR A 1 288 ? 18.964 5.287 22.718 1.00 55.28 288 THR A N 1
ATOM 2256 C CA . THR A 1 288 ? 17.819 6.159 23.011 1.00 55.28 288 THR A CA 1
ATOM 2257 C C . THR A 1 288 ? 17.184 6.693 21.722 1.00 55.28 288 THR A C 1
ATOM 2259 O O . THR A 1 288 ? 17.834 7.434 20.979 1.00 55.28 288 THR A O 1
ATOM 2262 N N . PRO A 1 289 ? 15.911 6.353 21.446 1.00 57.22 289 PRO A N 1
ATOM 2263 C CA . PRO A 1 289 ? 15.196 6.846 20.278 1.00 57.22 289 PRO A CA 1
ATOM 2264 C C . PRO A 1 289 ? 14.933 8.345 20.431 1.00 57.22 289 PRO A C 1
ATOM 2266 O O . PRO A 1 289 ? 14.115 8.779 21.237 1.00 57.22 289 PRO A O 1
ATOM 2269 N N . GLY A 1 290 ? 15.668 9.155 19.676 1.00 62.06 290 GLY A N 1
ATOM 2270 C CA . GLY A 1 290 ? 15.488 10.603 19.621 1.00 62.06 290 GLY A CA 1
ATOM 2271 C C . GLY A 1 290 ? 15.772 11.140 18.224 1.00 62.06 290 GLY A C 1
ATOM 2272 O O . GLY A 1 290 ? 16.581 10.568 17.491 1.00 62.06 290 GLY A O 1
ATOM 2273 N N . CYS A 1 291 ? 15.148 12.262 17.864 1.00 64.88 291 CYS A N 1
ATOM 2274 C CA . CYS A 1 291 ? 15.189 12.837 16.512 1.00 64.88 291 CYS A CA 1
ATOM 2275 C C . CYS A 1 291 ? 16.619 13.092 15.995 1.00 64.88 291 CYS A C 1
ATOM 2277 O O . CYS A 1 291 ? 16.884 12.965 14.810 1.00 64.88 291 CYS A O 1
ATOM 2279 N N . ASN A 1 292 ? 17.572 13.382 16.889 1.00 65.88 292 ASN A N 1
ATOM 2280 C CA . ASN A 1 292 ? 18.960 13.711 16.529 1.00 65.88 292 ASN A CA 1
ATOM 2281 C C . ASN A 1 292 ? 19.905 12.493 16.488 1.00 65.88 292 ASN A C 1
ATOM 2283 O O . ASN A 1 292 ? 21.110 12.640 16.273 1.00 65.88 292 ASN A O 1
ATOM 2287 N N . SER A 1 293 ? 19.382 11.289 16.727 1.00 67.31 293 SER A N 1
ATOM 2288 C CA . SER A 1 293 ? 20.176 10.061 16.848 1.00 67.31 293 SER A CA 1
ATOM 2289 C C . SER A 1 293 ? 20.362 9.309 15.529 1.00 67.31 293 SER A C 1
ATOM 2291 O O . SER A 1 293 ? 20.856 8.195 15.559 1.00 67.31 293 SER A O 1
ATOM 2293 N N . LEU A 1 294 ? 20.000 9.871 14.375 1.00 78.12 294 LEU A N 1
ATOM 2294 C CA . LEU A 1 294 ? 20.075 9.155 13.096 1.00 78.12 294 LEU A CA 1
ATOM 2295 C C . LEU A 1 294 ? 21.444 9.302 12.417 1.00 78.12 294 LEU A C 1
ATOM 2297 O O . LEU A 1 294 ? 22.042 10.386 12.420 1.00 78.12 294 LEU A O 1
ATOM 2301 N N . LYS A 1 295 ? 21.951 8.202 11.854 1.00 81.62 295 LYS A N 1
ATOM 2302 C CA . LYS A 1 295 ? 23.079 8.135 10.912 1.00 81.62 295 LYS A CA 1
ATOM 2303 C C . LYS A 1 295 ? 22.628 7.446 9.625 1.00 81.62 295 LYS A C 1
ATOM 2305 O O . LYS A 1 295 ? 21.734 6.613 9.650 1.00 81.62 295 LYS A O 1
ATOM 2310 N N . ASN A 1 296 ? 23.328 7.719 8.531 1.00 81.56 296 ASN A N 1
ATOM 2311 C CA . ASN A 1 296 ? 23.175 6.940 7.305 1.00 81.56 296 ASN A CA 1
ATOM 2312 C C . ASN A 1 296 ? 23.532 5.466 7.549 1.00 81.56 296 ASN A C 1
ATOM 2314 O O . ASN A 1 296 ? 24.481 5.186 8.287 1.00 81.56 296 ASN A O 1
ATOM 2318 N N . ALA A 1 297 ? 22.814 4.558 6.888 1.00 78.25 297 ALA A N 1
ATOM 2319 C CA . ALA A 1 297 ? 23.205 3.156 6.785 1.00 78.25 297 ALA A CA 1
ATOM 2320 C C . ALA A 1 297 ? 24.579 3.014 6.106 1.00 78.25 297 ALA A C 1
ATOM 2322 O O . ALA A 1 297 ? 24.939 3.809 5.231 1.00 78.25 297 ALA A O 1
ATOM 2323 N N . GLU A 1 298 ? 25.344 1.995 6.498 1.00 77.44 298 GLU A N 1
ATOM 2324 C CA . GLU A 1 298 ? 26.712 1.772 6.001 1.00 77.44 298 GLU A CA 1
ATOM 2325 C C . GLU A 1 298 ? 26.762 1.455 4.494 1.00 77.44 298 GLU A C 1
ATOM 2327 O O . GLU A 1 298 ? 27.745 1.767 3.828 1.00 77.44 298 GLU A O 1
ATOM 2332 N N . ASP A 1 299 ? 25.687 0.898 3.934 1.00 83.06 299 ASP A N 1
ATOM 2333 C CA . ASP A 1 299 ? 25.554 0.470 2.535 1.00 83.06 299 ASP A CA 1
ATOM 2334 C C . ASP A 1 299 ? 24.665 1.403 1.684 1.00 83.06 299 ASP A C 1
ATOM 2336 O O . ASP A 1 299 ? 24.189 1.030 0.606 1.00 83.06 299 ASP A O 1
ATOM 2340 N N . LEU A 1 300 ? 24.444 2.636 2.151 1.00 84.81 300 LEU A N 1
ATOM 2341 C CA . LEU A 1 300 ? 23.506 3.592 1.559 1.00 84.81 300 LEU A CA 1
ATOM 2342 C C . LEU A 1 300 ? 23.716 3.829 0.054 1.00 84.81 300 LEU A C 1
ATOM 2344 O O . LEU A 1 300 ? 22.755 3.819 -0.720 1.00 84.81 300 LEU A O 1
ATOM 2348 N N . ASP A 1 301 ? 24.959 4.028 -0.381 1.00 85.44 301 ASP A N 1
ATOM 2349 C CA . ASP A 1 301 ? 25.270 4.319 -1.786 1.00 85.44 301 ASP A CA 1
ATOM 2350 C C . ASP A 1 301 ? 24.944 3.131 -2.701 1.00 85.44 301 ASP A C 1
ATOM 2352 O O . ASP A 1 301 ? 24.462 3.312 -3.825 1.00 85.44 301 ASP A O 1
ATOM 2356 N N . GLN A 1 302 ? 25.137 1.905 -2.205 1.00 87.69 302 GLN A N 1
ATOM 2357 C CA . GLN A 1 302 ? 24.774 0.686 -2.919 1.00 87.69 302 GLN A CA 1
ATOM 2358 C C . GLN A 1 302 ? 23.252 0.542 -3.028 1.00 87.69 302 GLN A C 1
ATOM 2360 O O . GLN A 1 302 ? 22.751 0.241 -4.113 1.00 87.69 302 GLN A O 1
ATOM 2365 N N . ARG A 1 303 ? 22.506 0.805 -1.947 1.00 88.50 303 ARG A N 1
ATOM 2366 C CA . ARG A 1 303 ? 21.032 0.764 -1.963 1.00 88.50 303 ARG A CA 1
ATOM 2367 C C . ARG A 1 303 ? 20.442 1.792 -2.923 1.00 88.50 303 ARG A C 1
ATOM 2369 O O . ARG A 1 303 ? 19.601 1.444 -3.750 1.00 88.50 303 ARG A O 1
ATOM 2376 N N . ASN A 1 304 ? 20.954 3.022 -2.894 1.00 88.56 304 ASN A N 1
ATOM 2377 C CA . ASN A 1 304 ? 20.553 4.081 -3.820 1.00 88.56 304 ASN A CA 1
ATOM 2378 C C . ASN A 1 304 ? 20.837 3.716 -5.276 1.00 88.56 304 ASN A C 1
ATOM 2380 O O . ASN A 1 304 ? 19.996 3.938 -6.147 1.00 88.56 304 ASN A O 1
ATOM 2384 N N . PHE A 1 305 ? 22.006 3.132 -5.548 1.00 91.06 305 PHE A N 1
ATOM 2385 C CA . PHE A 1 305 ? 22.344 2.659 -6.885 1.00 91.06 305 PHE A CA 1
ATOM 2386 C C . PHE A 1 305 ? 21.367 1.582 -7.373 1.00 91.06 305 PHE A C 1
ATOM 2388 O O . PHE A 1 305 ? 20.869 1.677 -8.495 1.00 91.06 305 PHE A O 1
ATOM 2395 N N . ILE A 1 306 ? 21.056 0.588 -6.532 1.00 92.19 306 ILE A N 1
ATOM 2396 C CA . ILE A 1 306 ? 20.104 -0.484 -6.858 1.00 92.19 306 ILE A CA 1
ATOM 2397 C C . ILE A 1 306 ? 18.716 0.100 -7.148 1.00 92.19 306 ILE A C 1
ATOM 2399 O O . ILE A 1 306 ? 18.132 -0.214 -8.185 1.00 92.19 306 ILE A O 1
ATOM 2403 N N . ALA A 1 307 ? 18.220 0.995 -6.291 1.00 92.56 307 ALA A N 1
ATOM 2404 C CA . ALA A 1 307 ? 16.918 1.630 -6.467 1.00 92.56 307 ALA A CA 1
ATOM 2405 C C . ALA A 1 307 ? 16.849 2.471 -7.754 1.00 92.56 307 ALA A C 1
ATOM 2407 O O . ALA A 1 307 ? 15.914 2.322 -8.542 1.00 92.56 307 ALA A O 1
ATOM 2408 N N . ARG A 1 308 ? 17.868 3.300 -8.036 1.00 93.25 308 ARG A N 1
ATOM 2409 C CA . ARG A 1 308 ? 17.941 4.090 -9.283 1.00 93.25 308 ARG A CA 1
ATOM 2410 C C . ARG A 1 308 ? 17.980 3.208 -10.515 1.00 93.25 308 ARG A C 1
ATOM 2412 O O . ARG A 1 308 ? 17.273 3.484 -11.481 1.00 93.25 308 ARG A O 1
ATOM 2419 N N . LYS A 1 309 ? 18.787 2.148 -10.482 1.00 95.12 309 LYS A N 1
ATOM 2420 C CA . LYS A 1 309 ? 18.869 1.173 -11.568 1.00 95.12 309 LYS A CA 1
ATOM 2421 C C . LYS A 1 309 ? 17.512 0.522 -11.824 1.00 95.12 309 LYS A C 1
ATOM 2423 O O . LYS A 1 309 ? 17.101 0.450 -12.977 1.00 95.12 309 LYS A O 1
ATOM 2428 N N . ALA A 1 310 ? 16.810 0.091 -10.778 1.00 96.12 310 ALA A N 1
ATOM 2429 C CA . ALA A 1 310 ? 15.496 -0.533 -10.905 1.00 96.12 310 ALA A CA 1
ATOM 2430 C C . ALA A 1 310 ? 14.467 0.421 -11.541 1.00 96.12 310 ALA A C 1
ATOM 2432 O O . ALA A 1 310 ? 13.803 0.056 -12.511 1.00 96.12 310 ALA A O 1
ATOM 2433 N N . VAL A 1 311 ? 14.409 1.670 -11.062 1.00 96.00 311 VAL A N 1
ATOM 2434 C CA . VAL A 1 311 ? 13.533 2.721 -11.607 1.00 96.00 311 VAL A CA 1
ATOM 2435 C C . VAL A 1 311 ? 13.845 3.008 -13.076 1.00 96.00 311 VAL A C 1
ATOM 2437 O O . VAL A 1 311 ? 12.937 3.011 -13.906 1.00 96.00 311 VAL A O 1
ATOM 2440 N N . LEU A 1 312 ? 15.118 3.224 -13.419 1.00 95.81 312 LEU A N 1
ATOM 2441 C CA . LEU A 1 312 ? 15.530 3.552 -14.786 1.00 95.81 312 LEU A CA 1
ATOM 2442 C C . LEU A 1 312 ? 15.315 2.388 -15.756 1.00 95.81 312 LEU A C 1
ATOM 2444 O O . LEU A 1 312 ? 14.865 2.617 -16.877 1.00 95.81 312 LEU A O 1
ATOM 2448 N N . ASN A 1 313 ? 15.590 1.153 -15.334 1.00 95.44 313 ASN A N 1
ATOM 2449 C CA . ASN A 1 313 ? 15.383 -0.032 -16.163 1.00 95.44 313 ASN A CA 1
ATOM 2450 C C . ASN A 1 313 ? 13.902 -0.229 -16.492 1.00 95.44 313 ASN A C 1
ATOM 2452 O O . ASN A 1 313 ? 13.559 -0.390 -17.663 1.00 95.44 313 ASN A O 1
ATOM 2456 N N . PHE A 1 314 ? 13.021 -0.162 -15.490 1.00 96.00 314 PHE A N 1
ATOM 2457 C CA . PHE A 1 314 ? 11.584 -0.265 -15.735 1.00 96.00 314 PHE A CA 1
ATOM 2458 C C . PHE A 1 314 ? 11.082 0.894 -16.604 1.00 96.00 314 PHE A C 1
ATOM 2460 O O . PHE A 1 314 ? 10.366 0.674 -17.582 1.00 96.00 314 PHE A O 1
ATOM 2467 N N . ALA A 1 315 ? 11.520 2.125 -16.318 1.00 94.69 315 ALA A N 1
ATOM 2468 C CA . ALA A 1 315 ? 11.157 3.298 -17.104 1.00 94.69 315 ALA A CA 1
ATOM 2469 C C . ALA A 1 315 ? 11.588 3.183 -18.577 1.00 94.69 315 ALA A C 1
ATOM 2471 O O . ALA A 1 315 ? 10.831 3.529 -19.488 1.00 94.69 315 ALA A O 1
ATOM 2472 N N . LEU A 1 316 ? 12.782 2.643 -18.832 1.00 93.94 316 LEU A N 1
ATOM 2473 C CA . LEU A 1 316 ? 13.284 2.363 -20.173 1.00 93.94 316 LEU A CA 1
ATOM 2474 C C . LEU A 1 316 ? 12.403 1.341 -20.901 1.00 93.94 316 LEU A C 1
ATOM 2476 O O . LEU A 1 316 ? 11.930 1.640 -22.004 1.00 93.94 316 LEU A O 1
ATOM 2480 N N . GLN A 1 317 ? 12.137 0.182 -20.290 1.00 93.88 317 GLN A N 1
ATOM 2481 C CA . GLN A 1 317 ? 11.330 -0.878 -20.910 1.00 93.88 317 GLN A CA 1
ATOM 2482 C C . GLN A 1 317 ? 9.885 -0.433 -21.148 1.00 93.88 317 GLN A C 1
ATOM 2484 O O . GLN A 1 317 ? 9.334 -0.642 -22.231 1.00 93.88 317 GLN A O 1
ATOM 2489 N N . TYR A 1 318 ? 9.282 0.274 -20.192 1.00 92.69 318 TYR A N 1
ATOM 2490 C CA . TYR A 1 318 ? 7.935 0.811 -20.352 1.00 92.69 318 TYR A CA 1
ATOM 2491 C C . TYR A 1 318 ? 7.873 1.925 -21.412 1.00 92.69 318 TYR A C 1
ATOM 2493 O O . TYR A 1 318 ? 6.921 1.999 -22.194 1.00 92.69 318 TYR A O 1
ATOM 2501 N N . SER A 1 319 ? 8.914 2.757 -21.533 1.00 90.38 319 SER A N 1
ATOM 2502 C CA . SER A 1 319 ? 8.992 3.735 -22.626 1.00 90.38 319 SER A CA 1
ATOM 2503 C C . SER A 1 319 ? 9.061 3.060 -24.003 1.00 90.38 319 SER A C 1
ATOM 2505 O O . SER A 1 319 ? 8.443 3.546 -24.957 1.00 90.38 319 SER A O 1
ATOM 2507 N N . ARG A 1 320 ? 9.765 1.920 -24.106 1.00 89.25 320 ARG A N 1
ATOM 2508 C CA . ARG A 1 320 ? 9.827 1.097 -25.321 1.00 89.25 320 ARG A CA 1
ATOM 2509 C C . ARG A 1 320 ? 8.462 0.512 -25.642 1.00 89.25 320 ARG A C 1
ATOM 2511 O O . ARG A 1 320 ? 8.019 0.637 -26.780 1.00 89.25 320 ARG A O 1
ATOM 2518 N N . LEU A 1 321 ? 7.773 -0.027 -24.631 1.00 90.31 321 LEU A N 1
ATOM 2519 C CA . LEU A 1 321 ? 6.416 -0.555 -24.7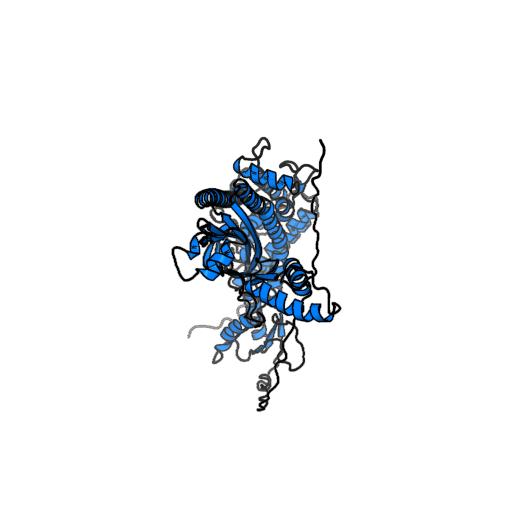59 1.00 90.31 321 LEU A CA 1
ATOM 2520 C C . LEU A 1 321 ? 5.477 0.466 -25.402 1.00 90.31 321 LEU A C 1
ATOM 2522 O O . LEU A 1 321 ? 4.734 0.129 -26.317 1.00 90.31 321 LEU A O 1
ATOM 2526 N N . LYS A 1 322 ? 5.492 1.711 -24.915 1.00 88.50 322 LYS A N 1
ATOM 2527 C CA . LYS A 1 322 ? 4.556 2.747 -25.368 1.00 88.50 322 LYS A CA 1
ATOM 2528 C C . LYS A 1 322 ? 4.872 3.301 -26.753 1.00 88.50 322 LYS A C 1
ATOM 2530 O O . LYS A 1 322 ? 3.940 3.670 -27.461 1.00 88.50 322 LYS A O 1
ATOM 2535 N N . ARG A 1 323 ? 6.149 3.360 -27.144 1.00 84.31 323 ARG A N 1
ATOM 2536 C CA . ARG A 1 323 ? 6.564 3.917 -28.444 1.00 84.31 323 ARG A CA 1
ATOM 2537 C C . ARG A 1 323 ? 6.622 2.881 -29.554 1.00 84.31 323 ARG A C 1
ATOM 2539 O O . ARG A 1 323 ? 6.144 3.145 -30.651 1.00 84.31 323 ARG A O 1
ATOM 2546 N N . ILE A 1 324 ? 7.223 1.727 -29.275 1.00 85.44 324 ILE A N 1
ATOM 2547 C CA . ILE A 1 324 ? 7.455 0.665 -30.254 1.00 85.44 324 ILE A CA 1
ATOM 2548 C C . ILE A 1 324 ? 7.037 -0.681 -29.637 1.00 85.44 324 ILE A C 1
ATOM 2550 O O . ILE A 1 324 ? 7.884 -1.528 -29.338 1.00 85.44 324 ILE A O 1
ATOM 2554 N N . PRO A 1 325 ? 5.718 -0.924 -29.465 1.00 83.75 325 PRO A N 1
ATOM 2555 C CA . PRO A 1 325 ? 5.226 -2.182 -28.899 1.00 83.75 325 PRO A CA 1
ATOM 2556 C C . PRO A 1 325 ? 5.700 -3.415 -29.683 1.00 83.75 325 PRO A C 1
ATOM 2558 O O . PRO A 1 325 ? 5.782 -4.508 -29.139 1.00 83.75 325 PRO A O 1
ATOM 2561 N N . ALA A 1 326 ? 6.012 -3.254 -30.974 1.00 83.38 326 ALA A N 1
ATOM 2562 C CA . ALA A 1 326 ? 6.452 -4.331 -31.854 1.00 83.38 326 ALA A CA 1
ATOM 2563 C C . ALA A 1 326 ? 7.906 -4.788 -31.633 1.00 83.38 326 ALA A C 1
ATOM 2565 O O . ALA A 1 326 ? 8.310 -5.793 -32.215 1.00 83.38 326 ALA A O 1
ATOM 2566 N N . GLU A 1 327 ? 8.686 -4.094 -30.808 1.00 83.81 327 GLU A N 1
ATOM 2567 C CA . GLU A 1 327 ? 10.093 -4.427 -30.547 1.00 83.81 327 GLU A CA 1
ATOM 2568 C C . GLU A 1 327 ? 10.366 -4.773 -29.087 1.00 83.81 327 GLU A C 1
ATOM 2570 O O . GLU A 1 327 ? 11.496 -5.103 -28.736 1.00 83.81 327 GLU A O 1
ATOM 2575 N N . ILE A 1 328 ? 9.353 -4.705 -28.224 1.00 88.19 328 ILE A N 1
ATOM 2576 C CA . ILE A 1 328 ? 9.557 -5.021 -26.818 1.00 88.19 328 ILE A CA 1
ATOM 2577 C C . ILE A 1 328 ? 9.866 -6.503 -26.621 1.00 88.19 328 ILE A C 1
ATOM 2579 O O . ILE A 1 328 ? 9.246 -7.374 -27.250 1.00 88.19 328 ILE A O 1
ATOM 2583 N N . ASP A 1 329 ? 10.822 -6.736 -25.728 1.00 89.88 329 ASP A N 1
ATOM 2584 C CA . ASP A 1 329 ? 11.080 -8.019 -25.101 1.00 89.88 329 ASP A CA 1
ATOM 2585 C C . ASP A 1 329 ? 10.137 -8.168 -23.887 1.00 89.88 329 ASP A C 1
ATOM 2587 O O . ASP A 1 329 ? 10.267 -7.402 -22.924 1.00 89.88 329 ASP A O 1
ATOM 2591 N N . PRO A 1 330 ? 9.141 -9.074 -23.952 1.00 88.69 330 PRO A N 1
ATOM 2592 C CA . PRO A 1 330 ? 8.189 -9.308 -22.866 1.00 88.69 330 PRO A CA 1
ATOM 2593 C C . PRO A 1 330 ? 8.872 -9.655 -21.540 1.00 88.69 330 PRO A C 1
ATOM 2595 O O . PRO A 1 330 ? 8.462 -9.144 -20.496 1.00 88.69 330 PRO A O 1
ATOM 2598 N N . ASP A 1 331 ? 9.932 -10.463 -21.599 1.00 89.25 331 ASP A N 1
ATOM 2599 C CA . ASP A 1 331 ? 10.591 -11.011 -20.416 1.00 89.25 331 ASP A CA 1
ATOM 2600 C C . ASP A 1 331 ? 11.377 -9.904 -19.701 1.00 89.25 331 ASP A C 1
ATOM 2602 O O . ASP A 1 331 ? 11.237 -9.711 -18.494 1.00 89.25 331 ASP A O 1
ATOM 2606 N N . ALA A 1 332 ? 12.102 -9.073 -20.460 1.00 91.38 332 ALA A N 1
ATOM 2607 C CA . ALA A 1 332 ? 12.818 -7.918 -19.918 1.00 91.38 332 ALA A CA 1
ATOM 2608 C C . ALA A 1 332 ? 11.881 -6.890 -19.258 1.00 91.38 332 ALA A C 1
ATOM 2610 O O . ALA A 1 332 ? 12.242 -6.256 -18.261 1.00 91.38 332 ALA A O 1
ATOM 2611 N N . LEU A 1 333 ? 10.670 -6.703 -19.800 1.00 92.19 333 LEU A N 1
ATOM 2612 C CA . LEU A 1 333 ? 9.672 -5.827 -19.189 1.00 92.19 333 LEU A CA 1
ATOM 2613 C C . LEU A 1 333 ? 9.211 -6.384 -17.836 1.00 92.19 333 LEU A C 1
ATOM 2615 O O . LEU A 1 333 ? 9.228 -5.643 -16.851 1.00 92.19 333 LEU A O 1
ATOM 2619 N N . GLN A 1 334 ? 8.838 -7.665 -17.778 1.00 90.88 334 GLN A N 1
ATOM 2620 C CA . GLN A 1 334 ? 8.403 -8.322 -16.542 1.00 90.88 334 GLN A CA 1
ATOM 2621 C C . GLN A 1 334 ? 9.520 -8.346 -15.489 1.00 90.88 334 GLN A C 1
ATOM 2623 O O . GLN A 1 334 ? 9.287 -7.951 -14.348 1.00 90.88 334 GLN A O 1
ATOM 2628 N N . GLU A 1 335 ? 10.748 -8.701 -15.874 1.00 92.56 335 GLU A N 1
ATOM 2629 C CA . GLU A 1 335 ? 11.915 -8.706 -14.981 1.00 92.56 335 GLU A CA 1
ATOM 2630 C C . GLU A 1 335 ? 12.188 -7.312 -14.401 1.00 92.56 335 GLU A C 1
ATOM 2632 O O . GLU A 1 335 ? 12.427 -7.157 -13.199 1.00 92.56 335 GLU A O 1
ATOM 2637 N N . SER A 1 336 ? 12.117 -6.270 -15.237 1.00 94.81 336 SER A N 1
ATOM 2638 C CA . SER A 1 336 ? 12.320 -4.896 -14.773 1.00 94.81 336 SER A CA 1
ATOM 2639 C C . SER A 1 336 ? 11.228 -4.439 -13.798 1.00 94.81 336 SER A C 1
ATOM 2641 O O . SER A 1 336 ? 11.528 -3.727 -12.837 1.00 94.81 336 SER A O 1
ATOM 2643 N N . ALA A 1 337 ? 9.982 -4.881 -14.003 1.00 93.69 337 ALA A N 1
ATOM 2644 C CA . ALA A 1 337 ? 8.862 -4.584 -13.116 1.00 93.69 337 ALA A CA 1
ATOM 2645 C C . ALA A 1 337 ? 9.017 -5.287 -11.758 1.00 93.69 337 ALA A C 1
ATOM 2647 O O . ALA A 1 337 ? 8.829 -4.657 -10.715 1.00 93.69 337 ALA A O 1
ATOM 2648 N N . GLU A 1 338 ? 9.436 -6.554 -11.765 1.00 92.62 338 GLU A N 1
ATOM 2649 C CA . GLU A 1 338 ? 9.694 -7.334 -10.551 1.00 92.62 338 GLU A CA 1
ATOM 2650 C C . GLU A 1 338 ? 10.861 -6.769 -9.751 1.00 92.62 338 GLU A C 1
ATOM 2652 O O . GLU A 1 338 ? 10.760 -6.566 -8.541 1.00 92.62 338 GLU A O 1
ATOM 2657 N N . THR A 1 339 ? 11.943 -6.410 -10.441 1.00 94.31 339 THR A N 1
ATOM 2658 C CA . THR A 1 339 ? 13.103 -5.772 -9.816 1.00 94.31 339 THR A CA 1
ATOM 2659 C C . THR A 1 339 ? 12.694 -4.482 -9.106 1.00 94.31 339 THR A C 1
ATOM 2661 O O . THR A 1 339 ? 13.092 -4.263 -7.963 1.00 94.31 339 THR A O 1
ATOM 2664 N N . LEU A 1 340 ? 11.867 -3.639 -9.735 1.00 94.81 340 LEU A N 1
ATOM 2665 C CA . LEU A 1 340 ? 11.365 -2.419 -9.101 1.00 94.81 340 LEU A CA 1
ATOM 2666 C C . LEU A 1 340 ? 10.452 -2.717 -7.901 1.00 94.81 340 LEU A C 1
ATOM 2668 O O . LEU A 1 340 ? 10.635 -2.120 -6.842 1.00 94.81 340 LEU A O 1
ATOM 2672 N N . ASN A 1 341 ? 9.523 -3.667 -8.010 1.00 92.31 341 ASN A N 1
ATOM 2673 C CA . ASN A 1 341 ? 8.670 -4.050 -6.882 1.00 92.31 341 ASN A CA 1
ATOM 2674 C C . ASN A 1 341 ? 9.463 -4.597 -5.695 1.00 92.31 341 ASN A C 1
ATOM 2676 O O . ASN A 1 341 ? 9.150 -4.247 -4.561 1.00 92.31 341 ASN A O 1
ATOM 2680 N N . SER A 1 342 ? 10.508 -5.391 -5.942 1.00 92.44 342 SER A N 1
ATOM 2681 C CA . SER A 1 342 ? 11.365 -5.938 -4.883 1.00 92.44 342 SER A CA 1
ATOM 2682 C C . SER A 1 342 ? 12.057 -4.849 -4.052 1.00 92.44 342 SER A C 1
ATOM 2684 O O . SER A 1 342 ? 12.340 -5.050 -2.872 1.00 92.44 342 SER A O 1
ATOM 2686 N N . VAL A 1 343 ? 12.284 -3.669 -4.645 1.00 91.88 343 VAL A N 1
ATOM 2687 C CA . VAL A 1 343 ? 12.816 -2.487 -3.953 1.00 91.88 343 VAL A CA 1
ATOM 2688 C C . VAL A 1 343 ? 11.715 -1.757 -3.172 1.00 91.88 343 VAL A C 1
ATOM 2690 O O . VAL A 1 343 ? 11.966 -1.265 -2.073 1.00 91.88 343 VAL A O 1
ATOM 2693 N N . LEU A 1 344 ? 10.497 -1.685 -3.715 1.00 91.19 344 LEU A N 1
ATOM 2694 C CA . LEU A 1 344 ? 9.375 -0.954 -3.114 1.00 91.19 344 LEU A CA 1
ATOM 2695 C C . LEU A 1 344 ? 8.713 -1.708 -1.951 1.00 91.19 344 LEU A C 1
ATOM 2697 O O . LEU A 1 344 ? 8.340 -1.100 -0.949 1.00 91.19 344 LEU A O 1
ATOM 2701 N N . GLU A 1 345 ? 8.555 -3.024 -2.067 1.00 90.12 345 GLU A N 1
ATOM 2702 C CA . GLU A 1 345 ? 7.764 -3.832 -1.135 1.00 90.12 345 GLU A CA 1
ATOM 2703 C C . GLU A 1 345 ? 8.261 -3.773 0.322 1.00 90.12 345 GLU A C 1
ATOM 2705 O O . GLU A 1 345 ? 7.434 -3.540 1.209 1.00 90.12 345 GLU A O 1
ATOM 2710 N N . PRO A 1 346 ? 9.574 -3.877 0.621 1.00 90.94 346 PRO A N 1
ATOM 2711 C CA . PRO A 1 346 ? 10.060 -3.740 1.993 1.00 90.94 346 PRO A CA 1
ATOM 2712 C C . PRO A 1 346 ? 9.748 -2.371 2.605 1.00 90.94 346 PRO A C 1
ATOM 2714 O O . PRO A 1 346 ? 9.431 -2.286 3.790 1.00 90.94 346 PRO A O 1
ATOM 2717 N N . VAL A 1 347 ? 9.812 -1.305 1.801 1.00 90.31 347 VAL A N 1
ATOM 2718 C CA . VAL A 1 347 ? 9.536 0.072 2.235 1.00 90.31 347 VAL A CA 1
ATOM 2719 C C . VAL A 1 347 ? 8.058 0.245 2.572 1.00 90.31 347 VAL A C 1
ATOM 2721 O O . VAL A 1 347 ? 7.716 0.815 3.606 1.00 90.31 347 VAL A O 1
ATOM 2724 N N . VAL A 1 348 ? 7.180 -0.296 1.729 1.00 87.56 348 VAL A N 1
ATOM 2725 C CA . VAL A 1 348 ? 5.732 -0.262 1.944 1.00 87.56 348 VAL A CA 1
ATOM 2726 C C . VAL A 1 348 ? 5.328 -1.065 3.176 1.00 87.56 348 VAL A C 1
ATOM 2728 O O . VAL A 1 348 ? 4.562 -0.580 4.006 1.00 87.56 348 VAL A O 1
ATOM 2731 N N . ASN A 1 349 ? 5.860 -2.276 3.326 1.00 88.12 349 ASN A N 1
ATOM 2732 C CA . ASN A 1 349 ? 5.563 -3.122 4.479 1.00 88.12 349 ASN A CA 1
ATOM 2733 C C . ASN A 1 349 ? 6.034 -2.472 5.786 1.00 88.12 349 ASN A C 1
ATOM 2735 O O . ASN A 1 349 ? 5.338 -2.545 6.797 1.00 88.12 349 ASN A O 1
ATOM 2739 N N . ALA A 1 350 ? 7.186 -1.799 5.756 1.00 91.00 350 ALA A N 1
ATOM 2740 C CA . ALA A 1 350 ? 7.696 -1.031 6.883 1.00 91.00 350 ALA A CA 1
ATOM 2741 C C . ALA A 1 350 ? 6.760 0.120 7.271 1.00 91.00 350 ALA A C 1
ATOM 2743 O O . ALA A 1 350 ? 6.430 0.271 8.444 1.00 91.00 350 ALA A O 1
ATOM 2744 N N . LEU A 1 351 ? 6.295 0.883 6.280 1.00 88.75 351 LEU A N 1
ATOM 2745 C CA . LEU A 1 351 ? 5.381 1.997 6.493 1.00 88.75 351 LEU A CA 1
ATOM 2746 C C . LEU A 1 351 ? 4.031 1.539 7.060 1.00 88.75 351 LEU A C 1
ATOM 2748 O O . LEU A 1 351 ? 3.553 2.121 8.029 1.00 88.75 351 LEU A O 1
ATOM 2752 N N . ASN A 1 352 ? 3.443 0.482 6.491 1.00 87.25 352 ASN A N 1
ATOM 2753 C CA . ASN A 1 352 ? 2.182 -0.089 6.974 1.00 87.25 352 ASN A CA 1
ATOM 2754 C C . ASN A 1 352 ? 2.282 -0.520 8.436 1.00 87.25 352 ASN A C 1
ATOM 2756 O O . ASN A 1 352 ? 1.402 -0.208 9.234 1.00 87.25 352 ASN A O 1
ATOM 2760 N N . ARG A 1 353 ? 3.384 -1.186 8.793 1.00 89.06 353 ARG A N 1
ATOM 2761 C CA . ARG A 1 353 ? 3.636 -1.601 10.170 1.00 89.06 353 ARG A CA 1
ATOM 2762 C C . ARG A 1 353 ? 3.775 -0.409 11.113 1.00 89.06 353 ARG A C 1
ATOM 2764 O O . ARG A 1 353 ? 3.200 -0.426 12.191 1.00 89.06 353 ARG A O 1
ATOM 2771 N N . ASP A 1 354 ? 4.497 0.631 10.707 1.00 91.06 354 ASP A N 1
ATOM 2772 C CA . ASP A 1 354 ? 4.653 1.828 11.536 1.00 91.06 354 ASP A CA 1
ATOM 2773 C C . ASP A 1 354 ? 3.327 2.576 11.743 1.00 91.06 354 ASP A C 1
ATOM 2775 O O . ASP A 1 354 ? 3.097 3.126 12.817 1.00 91.06 354 ASP A O 1
ATOM 2779 N N . ILE A 1 355 ? 2.441 2.585 10.742 1.00 89.94 355 ILE A N 1
ATOM 2780 C CA . ILE A 1 355 ? 1.091 3.152 10.865 1.00 89.94 355 ILE A CA 1
ATOM 2781 C C . ILE A 1 355 ? 0.249 2.343 11.852 1.00 89.94 355 ILE A C 1
ATOM 2783 O O . ILE A 1 355 ? -0.445 2.924 12.688 1.00 89.94 355 ILE A O 1
ATOM 2787 N N . GLU A 1 356 ? 0.310 1.014 11.765 1.00 88.44 356 GLU A N 1
ATOM 2788 C CA . GLU A 1 356 ? -0.387 0.128 12.694 1.00 88.44 356 GLU A CA 1
ATOM 2789 C C . GLU A 1 356 ? 0.091 0.346 14.138 1.00 88.44 356 GLU A C 1
ATOM 2791 O O . GLU A 1 356 ? -0.733 0.596 15.022 1.00 88.44 356 GLU A O 1
ATOM 2796 N N . ASP A 1 357 ? 1.410 0.311 14.350 1.00 89.56 357 ASP A N 1
ATOM 2797 C CA . ASP A 1 357 ? 2.046 0.445 15.664 1.00 89.56 357 ASP A CA 1
ATOM 2798 C C . ASP A 1 357 ? 1.786 1.841 16.277 1.00 89.56 357 ASP A C 1
ATOM 2800 O O . ASP A 1 357 ? 1.581 1.965 17.486 1.00 89.56 357 ASP A O 1
ATOM 2804 N N . LEU A 1 358 ? 1.785 2.908 15.464 1.00 91.62 358 LEU A N 1
ATOM 2805 C CA . LEU A 1 358 ? 1.662 4.287 15.954 1.00 91.62 358 LEU A CA 1
ATOM 2806 C C . LEU A 1 358 ? 0.219 4.777 16.087 1.00 91.62 358 LEU A C 1
ATOM 2808 O O . LEU A 1 358 ? -0.064 5.530 17.012 1.00 91.62 358 LEU A O 1
ATOM 2812 N N . PHE A 1 359 ? -0.677 4.420 15.167 1.00 92.19 359 PHE A N 1
ATOM 2813 C CA . PHE A 1 359 ? -2.038 4.964 15.144 1.00 92.19 359 PHE A CA 1
ATOM 2814 C C . PHE A 1 359 ? -3.071 3.923 15.537 1.00 92.19 359 PHE A C 1
ATOM 2816 O O . PHE A 1 359 ? -3.850 4.153 16.455 1.00 92.19 359 PHE A O 1
ATOM 2823 N N . ILE A 1 360 ? -3.069 2.769 14.875 1.00 90.12 360 ILE A N 1
ATOM 2824 C CA . ILE A 1 360 ? -4.180 1.824 14.979 1.00 90.12 360 ILE A CA 1
ATOM 2825 C C . ILE A 1 360 ? -4.219 1.134 16.342 1.00 90.12 360 ILE A C 1
ATOM 2827 O O . ILE A 1 360 ? -5.248 1.180 17.019 1.00 90.12 360 ILE A O 1
ATOM 2831 N N . GLN A 1 361 ? -3.113 0.516 16.768 1.00 88.81 361 GLN A N 1
ATOM 2832 C CA . GLN A 1 361 ? -3.063 -0.179 18.057 1.00 88.81 361 GLN A CA 1
ATOM 2833 C C . GLN A 1 361 ? -3.377 0.768 19.228 1.00 88.81 361 GLN A C 1
ATOM 2835 O O . GLN A 1 361 ? -4.252 0.432 20.033 1.00 88.81 361 GLN A O 1
ATOM 2840 N N . PRO A 1 362 ? -2.785 1.980 19.315 1.00 91.75 362 PRO A N 1
ATOM 2841 C CA . PRO A 1 362 ? -3.142 2.922 20.372 1.00 91.75 362 PRO A CA 1
ATOM 2842 C C . PRO A 1 362 ? -4.611 3.351 20.340 1.00 91.75 362 PRO A C 1
ATOM 2844 O O . PRO A 1 362 ? -5.207 3.530 21.401 1.00 91.75 362 PRO A O 1
ATOM 2847 N N . THR A 1 363 ? -5.225 3.492 19.163 1.00 91.88 363 THR A N 1
ATOM 2848 C CA . THR A 1 363 ? -6.658 3.806 19.057 1.00 91.88 363 THR A CA 1
ATOM 2849 C C . THR A 1 363 ? -7.518 2.691 19.633 1.00 91.88 363 THR A C 1
ATOM 2851 O O . THR A 1 363 ? -8.407 2.977 20.433 1.00 91.88 363 THR A O 1
ATOM 2854 N N . LEU A 1 364 ? -7.226 1.426 19.318 1.00 89.69 364 LEU A N 1
ATOM 2855 C CA . LEU A 1 364 ? -7.945 0.281 19.889 1.00 89.69 364 LEU A CA 1
ATOM 2856 C C . LEU A 1 364 ? -7.792 0.218 21.417 1.00 89.69 364 LEU A C 1
ATOM 2858 O O . LEU A 1 364 ? -8.787 0.098 22.134 1.00 89.69 364 LEU A O 1
ATOM 2862 N N . GLU A 1 365 ? -6.573 0.406 21.938 1.00 89.19 365 GLU A N 1
ATOM 2863 C CA . GLU A 1 365 ? -6.326 0.469 23.386 1.00 89.19 365 GLU A CA 1
ATOM 2864 C C . GLU A 1 365 ? -7.088 1.624 24.060 1.00 89.19 365 GLU A C 1
ATOM 2866 O O . GLU A 1 365 ? -7.568 1.498 25.192 1.00 89.19 365 GLU A O 1
ATOM 2871 N N . ARG A 1 366 ? -7.203 2.777 23.389 1.00 90.31 366 ARG A N 1
ATOM 2872 C CA . ARG A 1 366 ? -7.935 3.940 23.910 1.00 90.31 366 ARG A CA 1
ATOM 2873 C C . ARG A 1 366 ? -9.441 3.733 23.864 1.00 90.31 366 ARG A C 1
ATOM 2875 O O . ARG A 1 366 ? -10.098 4.109 24.829 1.00 90.31 366 ARG A O 1
ATOM 2882 N N . ILE A 1 367 ? -9.977 3.100 22.823 1.00 89.94 367 ILE A N 1
ATOM 2883 C CA . ILE A 1 367 ? -11.388 2.694 22.770 1.00 89.94 367 ILE A CA 1
ATOM 2884 C C . ILE A 1 367 ? -11.693 1.749 23.934 1.00 89.94 367 ILE A C 1
ATOM 2886 O O . ILE A 1 367 ? -12.633 1.998 24.686 1.00 89.94 367 ILE A O 1
ATOM 2890 N N . GLN A 1 368 ? -10.857 0.730 24.152 1.00 89.31 368 GLN A N 1
ATOM 2891 C CA . GLN A 1 368 ? -11.013 -0.185 25.283 1.00 89.31 368 GLN A CA 1
ATOM 2892 C C . GLN A 1 368 ? -10.983 0.561 26.626 1.00 89.31 368 GLN A C 1
ATOM 2894 O O . GLN A 1 368 ? -11.801 0.286 27.503 1.00 89.31 368 GLN A O 1
ATOM 2899 N N . ARG A 1 369 ? -10.078 1.538 26.782 1.00 89.50 369 ARG A N 1
ATOM 2900 C CA . ARG A 1 369 ? -9.996 2.371 27.991 1.00 89.50 369 ARG A CA 1
ATOM 2901 C C . ARG A 1 369 ? -11.254 3.211 28.203 1.00 89.50 369 ARG A C 1
ATOM 2903 O O . ARG A 1 369 ? -11.779 3.203 29.309 1.00 89.50 369 ARG A O 1
ATOM 2910 N N . ILE A 1 370 ? -11.744 3.881 27.157 1.00 89.88 370 ILE A N 1
ATOM 2911 C CA . ILE A 1 370 ? -12.983 4.673 27.198 1.00 89.88 370 ILE A CA 1
ATOM 2912 C C . ILE A 1 370 ? -14.143 3.799 27.668 1.00 89.88 370 ILE A C 1
ATOM 2914 O O . ILE A 1 370 ? -14.903 4.231 28.523 1.00 89.88 370 ILE A O 1
ATOM 2918 N N . VAL A 1 371 ? -14.265 2.576 27.142 1.00 87.69 371 VAL A N 1
ATOM 2919 C CA . VAL A 1 371 ? -15.328 1.655 27.561 1.00 87.69 371 VAL A CA 1
ATOM 2920 C C . VAL A 1 371 ? -15.143 1.216 29.015 1.00 87.69 371 VAL A C 1
ATOM 2922 O O . VAL A 1 371 ? -16.105 1.224 29.769 1.00 87.69 371 VAL A O 1
ATOM 2925 N N . SER A 1 372 ? -13.911 0.911 29.439 1.00 87.25 372 SER A N 1
ATOM 2926 C CA . SER A 1 372 ? -13.622 0.458 30.811 1.00 87.25 372 SER A CA 1
ATOM 2927 C C . SER A 1 372 ? -13.876 1.498 31.909 1.00 87.25 372 SER A C 1
ATOM 2929 O O . SER A 1 372 ? -13.859 1.148 33.084 1.00 87.25 372 SER A O 1
ATOM 2931 N N . GLU A 1 373 ? -14.075 2.769 31.551 1.00 90.94 373 GLU A N 1
ATOM 2932 C CA . GLU A 1 373 ? -14.447 3.827 32.499 1.00 90.94 373 GLU A CA 1
ATOM 2933 C C . GLU A 1 373 ? -15.922 3.746 32.934 1.00 90.94 373 GLU A C 1
ATOM 2935 O O . GLU A 1 373 ? -16.306 4.433 33.880 1.00 90.94 373 GLU A O 1
ATOM 2940 N N . TYR A 1 374 ? -16.737 2.926 32.262 1.00 88.56 374 TYR A N 1
ATOM 2941 C CA . TYR A 1 374 ? -18.162 2.768 32.534 1.00 88.56 374 TYR A CA 1
ATOM 2942 C C . TYR A 1 374 ? -18.440 1.323 32.961 1.00 88.56 374 TYR A C 1
ATOM 2944 O O . TYR A 1 374 ? -18.309 0.397 32.164 1.00 88.56 374 TYR A O 1
ATOM 2952 N N . ASP A 1 375 ? -18.845 1.135 34.219 1.00 82.44 375 ASP A N 1
ATOM 2953 C CA . ASP A 1 375 ? -19.050 -0.194 34.817 1.00 82.44 375 ASP A CA 1
ATOM 2954 C C . ASP A 1 375 ? -20.184 -0.994 34.141 1.00 82.44 375 ASP A C 1
ATOM 2956 O O . ASP A 1 375 ? -20.136 -2.224 34.099 1.00 82.44 375 ASP A O 1
ATOM 2960 N N . ASP A 1 376 ? -21.166 -0.296 33.560 1.00 82.69 376 ASP A N 1
ATOM 2961 C CA . ASP A 1 376 ? -22.335 -0.883 32.888 1.00 82.69 376 ASP A CA 1
ATOM 2962 C C . ASP A 1 376 ? -22.100 -1.113 31.380 1.00 82.69 376 ASP A C 1
ATOM 2964 O O . ASP A 1 376 ? -23.028 -1.437 30.631 1.00 82.69 376 ASP A O 1
ATOM 2968 N N . VAL A 1 377 ? -20.874 -0.904 30.883 1.00 79.31 377 VAL A N 1
ATOM 2969 C CA . VAL A 1 377 ? -20.540 -1.019 29.458 1.00 79.31 377 VAL A CA 1
ATOM 2970 C C . VAL A 1 377 ? -19.446 -2.063 29.247 1.00 79.31 377 VAL A C 1
ATOM 2972 O O . VAL A 1 377 ? -18.366 -2.034 29.825 1.00 79.31 377 VAL A O 1
ATOM 2975 N N . SER A 1 378 ? -19.726 -3.006 28.358 1.00 75.56 378 SER A N 1
ATOM 2976 C CA . SER A 1 378 ? -18.849 -4.118 28.002 1.00 75.56 378 SER A CA 1
ATOM 2977 C C . SER A 1 378 ? -18.219 -3.894 26.629 1.00 75.56 378 SER A C 1
ATOM 2979 O O . SER A 1 378 ? -18.895 -3.483 25.685 1.00 75.56 378 SER A O 1
ATOM 2981 N N . TYR A 1 379 ? -16.919 -4.182 26.523 1.00 76.75 379 TYR A N 1
ATOM 2982 C CA . TYR A 1 379 ? -16.142 -4.143 25.282 1.00 76.75 379 TYR A CA 1
ATOM 2983 C C . TYR A 1 379 ? -15.784 -5.560 24.839 1.00 76.75 379 TYR A C 1
ATOM 2985 O O . TYR A 1 379 ? -15.272 -6.351 25.634 1.00 76.75 379 TYR A O 1
ATOM 2993 N N . ALA A 1 380 ? -15.980 -5.852 23.558 1.00 63.09 380 ALA A N 1
ATOM 2994 C CA . ALA A 1 380 ? -15.462 -7.047 22.916 1.00 63.09 380 ALA A CA 1
ATOM 2995 C C . ALA A 1 380 ? -14.868 -6.695 21.548 1.00 63.09 380 ALA A C 1
ATOM 2997 O O . ALA A 1 380 ? -15.554 -6.184 20.662 1.00 63.09 380 ALA A O 1
ATOM 2998 N N . GLU A 1 381 ? -13.591 -7.015 21.358 1.00 67.56 381 GLU A N 1
ATOM 2999 C CA . GLU A 1 381 ? -12.975 -7.020 20.035 1.00 67.56 381 GLU A CA 1
ATOM 3000 C C . GLU A 1 381 ? -13.280 -8.355 19.349 1.00 67.56 381 GLU A C 1
ATOM 3002 O O . GLU A 1 381 ? -13.022 -9.428 19.894 1.00 67.56 381 GLU A O 1
ATOM 3007 N N . VAL A 1 382 ? -13.854 -8.291 18.150 1.00 58.59 382 VAL A N 1
ATOM 3008 C CA . VAL A 1 382 ? -14.345 -9.450 17.387 1.00 58.59 382 VAL A CA 1
ATOM 3009 C C . VAL A 1 382 ? -13.259 -10.013 16.448 1.00 58.59 382 VAL A C 1
ATOM 3011 O O . VAL A 1 382 ? -13.461 -11.039 15.802 1.00 58.59 382 VAL A O 1
ATOM 3014 N N . GLY A 1 383 ? -12.071 -9.396 16.429 1.00 64.94 383 GLY A N 1
ATOM 3015 C CA . GLY A 1 383 ? -10.871 -9.864 15.731 1.00 64.94 383 GLY A CA 1
ATOM 3016 C C . GLY A 1 383 ? -10.390 -8.931 14.614 1.00 64.94 383 GLY A C 1
ATOM 3017 O O . GLY A 1 383 ? -11.117 -8.041 14.166 1.00 64.94 383 GLY A O 1
ATOM 3018 N N . LYS A 1 384 ? -9.154 -9.176 14.155 1.00 76.25 384 LYS A N 1
ATOM 3019 C CA . LYS A 1 384 ? -8.502 -8.507 13.017 1.00 76.25 384 LYS A CA 1
ATOM 3020 C C . LYS A 1 384 ? -8.625 -9.375 11.764 1.00 76.25 384 LYS A C 1
ATOM 3022 O O . LYS A 1 384 ? -8.236 -10.541 11.779 1.00 76.25 384 LYS A O 1
ATOM 3027 N N . THR A 1 385 ? -9.111 -8.800 10.667 1.00 75.69 385 THR A N 1
ATOM 3028 C CA . THR A 1 385 ? -9.078 -9.424 9.335 1.00 75.69 385 THR A CA 1
ATOM 3029 C C . THR A 1 385 ? -8.254 -8.555 8.394 1.00 75.69 385 THR A C 1
ATOM 3031 O O . THR A 1 385 ? -8.468 -7.350 8.331 1.00 75.69 385 THR A O 1
ATOM 3034 N N . SER A 1 386 ? -7.313 -9.153 7.664 1.00 78.38 386 SER A N 1
ATOM 3035 C CA . SER A 1 386 ? -6.486 -8.456 6.673 1.00 78.38 386 SER A CA 1
ATOM 3036 C C . SER A 1 386 ? -6.767 -9.019 5.283 1.00 78.38 386 SER A C 1
ATOM 3038 O O . SER A 1 386 ? -6.849 -10.237 5.111 1.00 78.38 386 SER A O 1
ATOM 3040 N N . VAL A 1 387 ? -6.943 -8.137 4.301 1.00 81.81 387 VAL A N 1
ATOM 3041 C CA . VAL A 1 387 ? -7.202 -8.480 2.901 1.00 81.81 387 VAL A CA 1
ATOM 3042 C C . VAL A 1 387 ? -6.359 -7.578 2.006 1.00 81.81 387 VAL A C 1
ATOM 3044 O O . VAL A 1 387 ? -6.402 -6.358 2.128 1.00 81.81 387 VAL A O 1
ATOM 3047 N N . ALA A 1 388 ? -5.616 -8.167 1.071 1.00 79.62 388 ALA A N 1
ATOM 3048 C CA . ALA A 1 388 ? -4.904 -7.433 0.030 1.00 79.62 388 ALA A CA 1
ATOM 3049 C C . ALA A 1 388 ? -5.586 -7.684 -1.317 1.00 79.62 388 ALA A C 1
ATOM 3051 O O . ALA A 1 388 ? -5.632 -8.821 -1.785 1.00 79.62 388 ALA A O 1
ATOM 3052 N N . GLY A 1 389 ? -6.125 -6.629 -1.927 1.00 77.31 389 GLY A N 1
ATOM 3053 C CA . GLY A 1 389 ? -6.810 -6.699 -3.215 1.00 77.31 389 GLY A CA 1
ATOM 3054 C C . GLY A 1 389 ? -5.963 -6.120 -4.339 1.00 77.31 389 GLY A C 1
ATOM 3055 O O . GLY A 1 389 ? -5.387 -5.042 -4.195 1.00 77.31 389 GLY A O 1
ATOM 3056 N N . LEU A 1 390 ? -5.901 -6.811 -5.476 1.00 80.25 390 LEU A N 1
ATOM 3057 C CA . LEU A 1 390 ? -5.279 -6.284 -6.695 1.00 80.25 390 LEU A CA 1
ATOM 3058 C C . LEU A 1 390 ? -6.280 -5.412 -7.463 1.00 80.25 390 LEU A C 1
ATOM 3060 O O . LEU A 1 390 ? -7.461 -5.749 -7.541 1.00 80.25 390 LEU A O 1
ATOM 3064 N N . ASN A 1 391 ? -5.808 -4.322 -8.074 1.00 78.75 391 ASN A N 1
ATOM 3065 C CA . ASN A 1 391 ? -6.659 -3.402 -8.831 1.00 78.75 391 ASN A CA 1
ATOM 3066 C C . ASN A 1 391 ? -7.502 -4.130 -9.908 1.00 78.75 391 ASN A C 1
ATOM 3068 O O . ASN A 1 391 ? -6.969 -4.782 -10.819 1.00 78.75 391 ASN A O 1
ATOM 3072 N N . GLY A 1 392 ? -8.824 -3.994 -9.795 1.00 73.25 392 GLY A N 1
ATOM 3073 C CA . GLY A 1 392 ? -9.845 -4.586 -10.656 1.00 73.25 392 GLY A CA 1
ATOM 3074 C C . GLY A 1 392 ? -10.117 -6.075 -10.428 1.00 73.25 392 GLY A C 1
ATOM 3075 O O . GLY A 1 392 ? -10.795 -6.679 -11.257 1.00 73.25 392 GLY A O 1
ATOM 3076 N N . ILE A 1 393 ? -9.577 -6.689 -9.368 1.00 74.75 393 ILE A N 1
ATOM 3077 C CA . ILE A 1 393 ? -9.714 -8.126 -9.095 1.00 74.75 393 ILE A CA 1
ATOM 3078 C C . ILE A 1 393 ? -10.464 -8.348 -7.779 1.00 74.75 393 ILE A C 1
ATOM 3080 O O . ILE A 1 393 ? -10.101 -7.811 -6.732 1.00 74.75 393 ILE A O 1
ATOM 3084 N N . HIS A 1 394 ? -11.496 -9.188 -7.845 1.00 77.62 394 HIS A N 1
ATOM 3085 C CA . HIS A 1 394 ? -12.271 -9.633 -6.694 1.00 77.62 394 HIS A CA 1
ATOM 3086 C C . HIS A 1 394 ? -11.407 -10.475 -5.748 1.00 77.62 394 HIS A C 1
ATOM 3088 O O . HIS A 1 394 ? -10.846 -11.493 -6.154 1.00 77.62 394 HIS A O 1
ATOM 3094 N N . SER A 1 395 ? -11.322 -10.060 -4.487 1.00 77.25 395 SER A N 1
ATOM 3095 C CA . SER A 1 395 ? -10.572 -10.753 -3.436 1.00 77.25 395 SER A CA 1
ATOM 3096 C C . SER A 1 395 ? -11.504 -11.054 -2.268 1.00 77.25 395 SER A C 1
ATOM 3098 O O . SER A 1 395 ? -12.187 -10.152 -1.792 1.00 77.25 395 SER A O 1
ATOM 3100 N N . GLU A 1 396 ? -11.540 -12.307 -1.816 1.00 78.00 396 GLU A N 1
ATOM 3101 C CA . GLU A 1 396 ? -12.430 -12.774 -0.749 1.00 78.00 396 GLU A CA 1
ATOM 3102 C C . GLU A 1 396 ? -11.621 -13.407 0.384 1.00 78.00 396 GLU A C 1
ATOM 3104 O O . GLU A 1 396 ? -10.717 -14.211 0.152 1.00 78.00 396 GLU A O 1
ATOM 3109 N N . VAL A 1 397 ? -11.971 -13.060 1.620 1.00 72.75 397 VAL A N 1
ATOM 3110 C CA . VAL A 1 397 ? -11.477 -13.705 2.835 1.00 72.75 397 VAL A CA 1
ATOM 3111 C C . VAL A 1 397 ? -12.672 -14.101 3.682 1.00 72.75 397 VAL A C 1
ATOM 3113 O O . VAL A 1 397 ? -13.440 -13.248 4.119 1.00 72.75 397 VAL A O 1
ATOM 3116 N N . SER A 1 398 ? -12.808 -15.399 3.946 1.00 68.12 398 SER A N 1
ATOM 3117 C CA . SER A 1 398 ? -13.816 -15.927 4.862 1.00 68.12 398 SER A CA 1
ATOM 3118 C C . SER A 1 398 ? -13.142 -16.630 6.035 1.00 68.12 398 SER A C 1
ATOM 3120 O O . SER A 1 398 ? -12.391 -17.585 5.838 1.00 68.12 398 SER A O 1
ATOM 3122 N N . SER A 1 399 ? -13.436 -16.182 7.249 1.00 57.69 399 SER A N 1
ATOM 3123 C CA . SER A 1 399 ? -13.019 -16.814 8.496 1.00 57.69 399 SER A CA 1
ATOM 3124 C C . SER A 1 399 ? -14.245 -17.316 9.249 1.00 57.69 399 SER A C 1
ATOM 3126 O O . SER A 1 399 ? -15.286 -16.658 9.266 1.00 57.69 399 SER A O 1
ATOM 3128 N N . THR A 1 400 ? -14.129 -18.484 9.874 1.00 56.62 400 THR A N 1
ATOM 3129 C CA . THR A 1 400 ? -15.154 -19.055 10.753 1.00 56.62 400 THR A CA 1
ATOM 3130 C C . THR A 1 400 ? -14.486 -19.570 12.019 1.00 56.62 400 THR A C 1
ATOM 3132 O O . THR A 1 400 ? -13.614 -20.432 11.946 1.00 56.62 400 THR A O 1
ATOM 3135 N N . SER A 1 401 ? -14.914 -19.065 13.169 1.00 48.16 401 SER A N 1
ATOM 3136 C CA . SER A 1 401 ? -14.549 -19.530 14.503 1.00 48.16 401 SER A CA 1
ATOM 3137 C C . SER A 1 401 ? -15.746 -20.223 15.155 1.00 48.16 401 SER A C 1
ATOM 3139 O O . SER A 1 401 ? -16.896 -19.877 14.884 1.00 48.16 401 SER A O 1
ATOM 3141 N N . VAL A 1 402 ? -15.494 -21.213 16.008 1.00 48.38 402 VAL A N 1
ATOM 3142 C CA . VAL A 1 402 ? -16.525 -21.889 16.804 1.00 48.38 402 VAL A CA 1
ATOM 3143 C C . VAL A 1 402 ? -16.095 -21.841 18.263 1.00 48.38 402 VAL A C 1
ATOM 3145 O O . VAL A 1 402 ? -15.093 -22.446 18.633 1.00 48.38 402 VAL A O 1
ATOM 3148 N N . SER A 1 403 ? -16.864 -21.139 19.091 1.00 42.72 403 SER A N 1
ATOM 3149 C CA . SER A 1 403 ? -16.646 -21.046 20.536 1.00 42.72 403 SER A CA 1
ATOM 3150 C C . SER A 1 403 ? -17.736 -21.813 21.271 1.00 42.72 403 SER A C 1
ATOM 3152 O O . SER A 1 403 ? -18.915 -21.540 21.074 1.00 42.72 403 SER A O 1
ATOM 3154 N N . THR A 1 404 ? -17.372 -22.763 22.128 1.00 45.97 404 THR A N 1
ATOM 3155 C CA . THR A 1 404 ? -18.332 -23.534 22.933 1.00 45.97 404 THR A CA 1
ATOM 3156 C C . THR A 1 404 ? -18.407 -22.995 24.356 1.00 45.97 404 THR A C 1
ATOM 3158 O O . THR A 1 404 ? -17.373 -22.837 25.002 1.00 45.97 404 THR A O 1
ATOM 3161 N N . PHE A 1 405 ? -19.616 -22.762 24.861 1.00 48.72 405 PHE A N 1
ATOM 3162 C CA . PHE A 1 405 ? -19.869 -22.308 26.230 1.00 48.72 405 PHE A CA 1
ATOM 3163 C C . PHE A 1 405 ? -20.692 -23.351 26.980 1.00 48.72 405 PHE A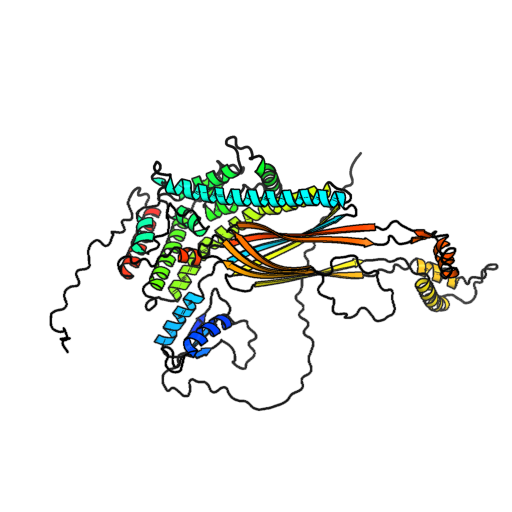 C 1
ATOM 3165 O O . PHE A 1 405 ? -21.591 -23.953 26.395 1.00 48.72 405 PHE A O 1
ATOM 3172 N N . ASP A 1 406 ? -20.392 -23.552 28.260 1.00 41.75 406 ASP A N 1
ATOM 3173 C CA . ASP A 1 406 ? -21.228 -24.356 29.152 1.00 41.75 406 ASP A CA 1
ATOM 3174 C C . ASP A 1 406 ? -22.371 -23.476 29.674 1.00 41.75 406 ASP A C 1
ATOM 3176 O O . ASP A 1 406 ? -22.130 -22.465 30.337 1.00 41.75 406 ASP A O 1
ATOM 3180 N N . GLU A 1 407 ? -23.612 -23.813 29.327 1.00 51.44 407 GLU A N 1
ATOM 3181 C CA . GLU A 1 407 ? -24.805 -23.115 29.804 1.00 51.44 407 GLU A CA 1
ATOM 3182 C C . GLU A 1 407 ? -25.623 -24.082 30.669 1.00 51.44 407 GLU A C 1
ATOM 3184 O O . GLU A 1 407 ? -26.517 -24.793 30.206 1.00 51.44 407 GLU A O 1
ATOM 3189 N N . THR A 1 408 ? -25.301 -24.123 31.960 1.00 52.34 408 THR A N 1
ATOM 3190 C CA . THR A 1 408 ? -26.050 -24.886 32.964 1.00 52.34 408 THR A CA 1
ATOM 3191 C C . THR A 1 408 ? -27.383 -24.184 33.256 1.00 52.34 408 THR A C 1
ATOM 3193 O O . THR A 1 408 ? -27.455 -23.186 33.972 1.00 52.34 408 THR A O 1
ATOM 3196 N N . GLY A 1 409 ? -28.472 -24.678 32.660 1.00 50.53 409 GLY A N 1
ATOM 3197 C CA . GLY A 1 409 ? -29.831 -24.180 32.909 1.00 50.53 409 GLY A CA 1
ATOM 3198 C C . GLY A 1 409 ? -30.457 -24.740 34.201 1.00 50.53 409 GLY A C 1
ATOM 3199 O O . GLY A 1 409 ? -30.081 -25.824 34.647 1.00 50.53 409 GLY A O 1
ATOM 3200 N N . PRO A 1 410 ? -31.452 -24.057 34.808 1.00 46.69 410 PRO A N 1
ATOM 3201 C CA . PRO A 1 410 ? -32.138 -24.570 35.993 1.00 46.69 410 PRO A CA 1
ATOM 3202 C C . PRO A 1 410 ? -32.937 -25.844 35.672 1.00 46.69 410 PRO A C 1
ATOM 3204 O O . PRO A 1 410 ? -33.724 -25.871 34.720 1.00 46.69 410 PRO A O 1
ATOM 3207 N N . LEU A 1 411 ? -32.774 -26.880 36.505 1.00 50.78 411 LEU A N 1
ATOM 3208 C CA . LEU A 1 411 ? -33.524 -28.139 36.432 1.00 50.78 411 LEU A CA 1
ATOM 3209 C C . LEU A 1 411 ? -35.038 -27.874 36.447 1.00 50.78 411 LEU A C 1
ATOM 3211 O O . LEU A 1 411 ? -35.587 -27.307 37.395 1.00 50.78 411 LEU A O 1
ATOM 3215 N N . ARG A 1 412 ? -35.743 -28.304 35.395 1.00 52.44 412 ARG A N 1
ATOM 3216 C CA . ARG A 1 412 ? -37.211 -28.254 35.358 1.00 52.44 412 ARG A CA 1
ATOM 3217 C C . ARG A 1 412 ? -37.775 -29.430 36.143 1.00 52.44 412 ARG A C 1
ATOM 3219 O O . ARG A 1 412 ? -37.360 -30.563 35.931 1.00 52.44 412 ARG A O 1
ATOM 3226 N N . LEU A 1 413 ? -38.786 -29.174 36.975 1.00 49.47 413 LEU A N 1
ATOM 3227 C CA . LEU A 1 413 ? -39.440 -30.192 37.808 1.00 49.47 413 LEU A CA 1
ATOM 3228 C C . LEU A 1 413 ? -39.913 -31.415 37.001 1.00 49.47 413 LEU A C 1
ATOM 3230 O O . LEU A 1 413 ? -39.850 -32.529 37.498 1.00 49.47 413 LEU A O 1
ATOM 3234 N N . SER A 1 414 ? -40.348 -31.224 35.752 1.00 52.16 414 SER A N 1
ATOM 3235 C CA . SER A 1 414 ? -40.758 -32.319 34.865 1.00 52.16 414 SER A CA 1
ATOM 3236 C C . SER A 1 414 ? -39.595 -33.227 34.458 1.00 52.16 414 SER A C 1
ATOM 3238 O O . SER A 1 414 ? -39.756 -34.439 34.479 1.00 52.16 414 SER A O 1
ATOM 3240 N N . GLN A 1 415 ? -38.429 -32.656 34.137 1.00 56.72 415 GLN A N 1
ATOM 3241 C CA . GLN A 1 415 ? -37.213 -33.422 33.841 1.00 56.72 415 GLN A CA 1
ATOM 3242 C C . GLN A 1 415 ? -36.648 -34.055 35.105 1.00 56.72 415 GLN A C 1
ATOM 3244 O O . GLN A 1 415 ? -36.312 -35.226 35.090 1.00 56.72 415 GLN A O 1
ATOM 3249 N N . TRP A 1 416 ? -36.656 -33.334 36.226 1.00 58.94 416 TRP A N 1
ATOM 3250 C CA . TRP A 1 416 ? -36.273 -33.888 37.522 1.00 58.94 416 TRP A CA 1
ATOM 3251 C C . TRP A 1 416 ? -37.158 -35.075 37.932 1.00 58.94 416 TRP A C 1
ATOM 3253 O O . TRP A 1 416 ? -36.635 -36.084 38.387 1.00 58.94 416 TRP A O 1
ATOM 3263 N N . LEU A 1 417 ? -38.480 -35.005 37.727 1.00 59.69 417 LEU A N 1
ATOM 3264 C CA . LEU A 1 417 ? -39.402 -36.124 37.972 1.00 59.69 417 LEU A CA 1
ATOM 3265 C C . LEU A 1 417 ? -39.105 -37.310 37.046 1.00 59.69 417 LEU A C 1
ATOM 3267 O O . LEU A 1 417 ? -39.183 -38.465 37.465 1.00 59.69 417 LEU A O 1
ATOM 3271 N N . GLU A 1 418 ? -38.767 -37.031 35.791 1.00 63.72 418 GLU A N 1
ATOM 3272 C CA . GLU A 1 418 ? -38.447 -38.046 34.792 1.00 63.72 418 GLU A CA 1
ATOM 3273 C C . GLU A 1 418 ? -37.103 -38.733 35.084 1.00 63.72 418 GLU A C 1
ATOM 3275 O O . GLU A 1 418 ? -37.013 -39.961 35.050 1.00 63.72 418 GLU A O 1
ATOM 3280 N N . ASP A 1 419 ? -36.081 -37.961 35.447 1.00 63.28 419 ASP A N 1
ATOM 3281 C CA . ASP A 1 419 ? -34.743 -38.438 35.792 1.00 63.28 419 ASP A CA 1
ATOM 3282 C C . ASP A 1 419 ? -34.747 -39.151 37.146 1.00 63.28 419 ASP A C 1
ATOM 3284 O O . ASP A 1 419 ? -34.174 -40.234 37.267 1.00 63.28 419 ASP A O 1
ATOM 3288 N N . ALA A 1 420 ? -35.493 -38.645 38.133 1.00 58.53 420 ALA A N 1
ATOM 3289 C CA . ALA A 1 420 ? -35.752 -39.350 39.385 1.00 58.53 420 ALA A CA 1
ATOM 3290 C C . ALA A 1 420 ? -36.508 -40.667 39.146 1.00 58.53 420 ALA A C 1
ATOM 3292 O O . ALA A 1 420 ? -36.204 -41.666 39.797 1.00 58.53 420 ALA A O 1
ATOM 3293 N N . GLY A 1 421 ? -37.446 -40.706 38.191 1.00 60.59 421 GLY A N 1
ATOM 3294 C CA . GLY A 1 421 ? -38.146 -41.924 37.776 1.00 60.59 421 GLY A CA 1
ATOM 3295 C C . GLY A 1 421 ? -37.221 -42.952 37.115 1.00 60.59 421 GLY A C 1
ATOM 3296 O O . GLY A 1 421 ? -37.262 -44.135 37.460 1.00 60.59 421 GLY A O 1
ATOM 3297 N N . LYS A 1 422 ? -36.332 -42.506 36.218 1.00 66.50 422 LYS A N 1
ATOM 3298 C CA . LYS A 1 422 ? -35.311 -43.348 35.567 1.00 66.50 422 LYS A CA 1
ATOM 3299 C C . LYS A 1 422 ? -34.278 -43.872 36.570 1.00 66.50 422 LYS A C 1
ATOM 3301 O O . LYS A 1 422 ? -33.957 -45.058 36.543 1.00 66.50 422 LYS A O 1
ATOM 3306 N N . LEU A 1 423 ? -33.807 -43.031 37.495 1.00 57.91 423 LEU A N 1
ATOM 3307 C CA . LEU A 1 423 ? -32.892 -43.432 38.568 1.00 57.91 423 LEU A CA 1
ATOM 3308 C C . LEU A 1 423 ? -33.550 -44.377 39.573 1.00 57.91 423 LEU A C 1
ATOM 3310 O O . LEU A 1 423 ? -32.902 -45.323 40.005 1.00 57.91 423 LEU A O 1
ATOM 3314 N N . ASN A 1 424 ? -34.821 -44.183 39.927 1.00 57.22 424 ASN A N 1
ATOM 3315 C CA . ASN A 1 424 ? -35.523 -45.086 40.844 1.00 57.22 424 ASN A CA 1
ATOM 3316 C C . ASN A 1 424 ? -35.617 -46.514 40.270 1.00 57.22 424 ASN A C 1
ATOM 3318 O O . ASN A 1 424 ? -35.456 -47.486 41.007 1.00 57.22 424 ASN A O 1
ATOM 3322 N N . ASN A 1 425 ? -35.769 -46.661 38.950 1.00 59.38 425 ASN A N 1
ATOM 3323 C CA . ASN A 1 425 ? -35.744 -47.967 38.278 1.00 59.38 425 ASN A CA 1
ATOM 3324 C C . ASN A 1 425 ? -34.353 -48.633 38.307 1.00 59.38 425 ASN A C 1
ATOM 3326 O O . ASN A 1 425 ? -34.261 -49.854 38.395 1.00 59.38 425 ASN A O 1
ATOM 3330 N N . SER A 1 426 ? -33.274 -47.848 38.292 1.00 56.97 426 SER A N 1
ATOM 3331 C CA . SER A 1 426 ? -31.896 -48.357 38.361 1.00 56.97 426 SER A CA 1
ATOM 3332 C C . SER A 1 426 ? -31.436 -48.638 39.799 1.00 56.97 426 SER A C 1
ATOM 3334 O O . SER A 1 426 ? -30.803 -49.657 40.065 1.00 56.97 426 SER A O 1
ATOM 3336 N N . VAL A 1 427 ? -31.789 -47.776 40.756 1.00 52.81 427 VAL A N 1
ATOM 3337 C CA . VAL A 1 427 ? -31.392 -47.878 42.173 1.00 52.81 427 VAL A CA 1
ATOM 3338 C C . VAL A 1 427 ? -32.209 -48.940 42.919 1.00 52.81 427 VAL A C 1
ATOM 3340 O O . VAL A 1 427 ? -31.681 -49.603 43.810 1.00 52.81 427 VAL A O 1
ATOM 3343 N N . SER A 1 428 ? -33.461 -49.190 42.516 1.00 51.66 428 SER A N 1
ATOM 3344 C CA . SER A 1 428 ? -34.276 -50.294 43.057 1.00 51.66 428 SER A CA 1
ATOM 3345 C C . SER A 1 428 ? -33.703 -51.689 42.768 1.00 51.66 428 SER A C 1
ATOM 3347 O O . SER A 1 428 ? -34.071 -52.643 43.450 1.00 51.66 428 SER A O 1
ATOM 3349 N N . SER A 1 429 ? -32.775 -51.810 41.811 1.00 52.84 429 SER A N 1
ATOM 3350 C CA . SER A 1 429 ? -32.037 -53.051 41.535 1.00 52.84 429 SER A CA 1
ATOM 3351 C C . SER A 1 429 ? -30.781 -53.243 42.401 1.00 52.84 429 SER A C 1
ATOM 3353 O O . SER A 1 429 ? -30.270 -54.357 42.493 1.00 52.84 429 SER A O 1
ATOM 3355 N N . LEU A 1 430 ? -30.291 -52.176 43.047 1.00 50.06 430 LEU A N 1
ATOM 3356 C CA . LEU A 1 430 ? -29.030 -52.153 43.805 1.00 50.06 430 LEU A CA 1
ATOM 3357 C C . LEU A 1 430 ? -29.227 -52.112 45.327 1.00 50.06 430 LEU A C 1
ATOM 3359 O O . LEU A 1 430 ? -28.276 -52.344 46.071 1.00 50.06 430 LEU A O 1
ATOM 3363 N N . LEU A 1 431 ? -30.442 -51.827 45.800 1.00 51.38 431 LEU A N 1
ATOM 3364 C CA . LEU A 1 431 ? -30.779 -51.841 47.221 1.00 51.38 431 LEU A CA 1
ATOM 3365 C C . LEU A 1 431 ? -31.479 -53.160 47.590 1.00 51.38 431 LEU A C 1
ATOM 3367 O O . LEU A 1 431 ? -32.403 -53.571 46.883 1.00 51.38 431 LEU A O 1
ATOM 3371 N N . PRO A 1 432 ? -31.091 -53.829 48.693 1.00 47.34 432 PRO A N 1
ATOM 3372 C CA . PRO A 1 432 ? -31.839 -54.974 49.195 1.00 47.34 432 PRO A CA 1
ATOM 3373 C C . PRO A 1 432 ? -33.280 -54.546 49.499 1.00 47.34 432 PRO A C 1
ATOM 3375 O O . PRO A 1 432 ? -33.516 -53.505 50.117 1.00 47.34 432 PRO A O 1
ATOM 3378 N N . LYS A 1 433 ? -34.251 -55.337 49.027 1.00 47.91 433 LYS A N 1
ATOM 3379 C CA . LYS A 1 433 ? -35.662 -55.164 49.388 1.00 47.91 433 LYS A CA 1
ATOM 3380 C C . LYS A 1 433 ? -35.760 -55.162 50.916 1.00 47.91 433 LYS A C 1
ATOM 3382 O O . LYS A 1 433 ? -35.286 -56.104 51.535 1.00 47.91 433 LYS A O 1
ATOM 3387 N N . GLU A 1 434 ? -36.410 -54.130 51.453 1.00 48.38 434 GLU A N 1
ATOM 3388 C CA . GLU A 1 434 ? -36.735 -53.904 52.874 1.00 48.38 434 GLU A CA 1
ATOM 3389 C C . GLU A 1 434 ? -35.719 -53.089 53.690 1.00 48.38 434 GLU A C 1
ATOM 3391 O O . GLU A 1 434 ? -34.987 -53.598 54.529 1.00 48.38 434 GLU A O 1
ATOM 3396 N N . VAL A 1 435 ? -35.793 -51.762 53.541 1.00 44.50 435 VAL A N 1
ATOM 3397 C CA . VAL A 1 435 ? -35.625 -50.848 54.682 1.00 44.50 435 VAL A CA 1
ATOM 3398 C C . VAL A 1 435 ? -36.774 -49.841 54.630 1.00 44.50 435 VAL A C 1
ATOM 3400 O O . VAL A 1 435 ? -36.704 -48.817 53.950 1.00 44.50 435 VAL A O 1
ATOM 3403 N N . ALA A 1 436 ? -37.881 -50.179 55.289 1.00 43.03 436 ALA A N 1
ATOM 3404 C CA . ALA A 1 436 ? -38.961 -49.240 55.554 1.00 43.03 436 ALA A CA 1
ATOM 3405 C C . ALA A 1 436 ? -38.594 -48.442 56.811 1.00 43.03 436 ALA A C 1
ATOM 3407 O O . ALA A 1 436 ? -38.439 -49.014 57.886 1.00 43.03 436 ALA A O 1
ATOM 3408 N N . PHE A 1 437 ? -38.439 -47.125 56.680 1.00 44.19 437 PHE A N 1
ATOM 3409 C CA . PHE A 1 437 ? -38.458 -46.242 57.842 1.00 44.19 437 PHE A CA 1
ATOM 3410 C C . PHE A 1 437 ? -39.907 -46.155 58.328 1.00 44.19 437 PHE A C 1
ATOM 3412 O O . PHE A 1 437 ? -40.775 -45.651 57.612 1.00 44.19 437 PHE A O 1
ATOM 3419 N N . GLU A 1 438 ? -40.183 -46.672 59.524 1.00 41.84 438 GLU A N 1
ATOM 3420 C CA . GLU A 1 438 ? -41.486 -46.510 60.166 1.00 41.84 438 GLU A CA 1
ATOM 3421 C C . GLU A 1 438 ? -41.799 -45.015 60.330 1.00 41.84 438 GLU A C 1
ATOM 3423 O O . GLU A 1 438 ? -41.080 -44.281 61.006 1.00 41.84 438 GLU A O 1
ATOM 3428 N N . GLY A 1 439 ? -42.882 -44.567 59.687 1.00 46.09 439 GLY A N 1
ATOM 3429 C CA . GLY A 1 439 ? -43.488 -43.256 59.931 1.00 46.09 439 GLY A CA 1
ATOM 3430 C C . GLY A 1 439 ? -43.465 -42.245 58.782 1.00 46.09 439 GLY A C 1
ATOM 3431 O O . GLY A 1 439 ? -44.014 -41.161 58.960 1.00 46.09 439 GLY A O 1
ATOM 3432 N N . SER A 1 440 ? -42.910 -42.555 57.603 1.00 41.66 440 SER A N 1
ATOM 3433 C CA . SER A 1 440 ? -42.995 -41.652 56.440 1.00 41.66 440 SER A CA 1
ATOM 3434 C C . SER A 1 440 ? -43.355 -42.407 55.151 1.00 41.66 440 SER A C 1
ATOM 3436 O O . SER A 1 440 ? -42.740 -43.434 54.868 1.00 41.66 440 SER A O 1
ATOM 3438 N N . PRO A 1 441 ? -44.326 -41.938 54.339 1.00 46.56 441 PRO A N 1
ATOM 3439 C CA . PRO A 1 441 ? -44.828 -42.660 53.164 1.00 46.56 441 PRO A CA 1
ATOM 3440 C C . PRO A 1 441 ? -43.899 -42.578 51.938 1.00 46.56 441 PRO A C 1
ATOM 3442 O O . PRO A 1 441 ? -44.326 -42.868 50.823 1.00 46.56 441 PRO A O 1
ATOM 3445 N N . ILE A 1 442 ? -42.641 -42.166 52.113 1.00 48.53 442 ILE A N 1
ATOM 3446 C CA . ILE A 1 442 ? -41.704 -41.931 51.011 1.00 48.53 442 ILE A CA 1
ATOM 3447 C C . ILE A 1 442 ? -40.628 -43.031 51.024 1.00 48.53 442 ILE A C 1
ATOM 3449 O O . ILE A 1 442 ? -39.834 -43.088 51.966 1.00 48.53 442 ILE A O 1
ATOM 3453 N N . PRO A 1 443 ? -40.568 -43.909 50.002 1.00 58.50 443 PRO A N 1
ATOM 3454 C CA . PRO A 1 443 ? -39.546 -44.949 49.898 1.00 58.50 443 PRO A CA 1
ATOM 3455 C C . PRO A 1 443 ? -38.132 -44.355 49.909 1.00 58.50 443 PRO A C 1
ATOM 3457 O O . PRO A 1 443 ? -37.854 -43.411 49.169 1.00 58.50 443 PRO A O 1
ATOM 3460 N N . VAL A 1 444 ? -37.202 -44.935 50.672 1.00 53.06 444 VAL A N 1
ATOM 3461 C CA . VAL A 1 444 ? -35.803 -44.458 50.758 1.00 53.06 444 VAL A CA 1
ATOM 3462 C C . VAL A 1 444 ? -35.126 -44.415 49.379 1.00 53.06 444 VAL A C 1
ATOM 3464 O O . VAL A 1 444 ? -34.359 -43.496 49.103 1.00 53.06 444 VAL A O 1
ATOM 3467 N N . SER A 1 445 ? -35.467 -45.339 48.472 1.00 52.59 445 SER A N 1
ATOM 3468 C CA . SER A 1 445 ? -34.974 -45.328 47.086 1.00 52.59 445 SER A CA 1
ATOM 3469 C C . SER A 1 445 ? -35.392 -44.068 46.325 1.00 52.59 445 SER A C 1
ATOM 3471 O O . SER A 1 445 ? -34.579 -43.509 45.596 1.00 52.59 445 SER A O 1
ATOM 3473 N N . SER A 1 446 ? -36.620 -43.588 46.552 1.00 53.91 446 SER A N 1
ATOM 3474 C CA . SER A 1 446 ? -37.137 -42.358 45.950 1.00 53.91 446 SER A CA 1
ATOM 3475 C C . SER A 1 446 ? -36.480 -41.112 46.541 1.00 53.91 446 SER A C 1
ATOM 3477 O O . SER A 1 446 ? -36.236 -40.158 45.813 1.00 53.91 446 SER A O 1
ATOM 3479 N N . LEU A 1 447 ? -36.106 -41.123 47.826 1.00 48.03 447 LEU A N 1
ATOM 3480 C CA . LEU A 1 447 ? -35.357 -40.028 48.449 1.00 48.03 447 LEU A CA 1
ATOM 3481 C C . LEU A 1 447 ? -33.918 -39.961 47.906 1.00 48.03 447 LEU A C 1
ATOM 3483 O O . LEU A 1 447 ? -33.450 -38.888 47.537 1.00 48.03 447 LEU A O 1
ATOM 3487 N N . ILE A 1 448 ? -33.232 -41.105 47.800 1.00 53.62 448 ILE A N 1
ATOM 3488 C CA . ILE A 1 448 ? -31.858 -41.184 47.276 1.00 53.62 448 ILE A CA 1
ATOM 3489 C C . ILE A 1 448 ? -31.820 -40.834 45.785 1.00 53.62 448 ILE A C 1
ATOM 3491 O O . ILE A 1 448 ? -30.959 -40.060 45.375 1.00 53.62 448 ILE A O 1
ATOM 3495 N N . SER A 1 449 ? -32.759 -41.337 44.975 1.00 52.97 449 SER A N 1
ATOM 3496 C CA . SER A 1 449 ? -32.845 -40.987 43.549 1.00 52.97 449 SER A CA 1
ATOM 3497 C C . SER A 1 449 ? -33.140 -39.502 43.347 1.00 52.97 449 SER A C 1
ATOM 3499 O O . SER A 1 449 ? -32.617 -38.890 42.423 1.00 52.97 449 SER A O 1
ATOM 3501 N N . THR A 1 450 ? -33.929 -38.914 44.245 1.00 50.84 450 THR A N 1
ATOM 3502 C CA . THR A 1 450 ? -34.242 -37.486 44.250 1.00 50.84 450 THR A CA 1
ATOM 3503 C C . THR A 1 450 ? -33.022 -36.628 44.586 1.00 50.84 450 THR A C 1
ATOM 3505 O O . THR A 1 450 ? -32.756 -35.651 43.890 1.00 50.84 450 THR A O 1
ATOM 3508 N N . VAL A 1 451 ? -32.256 -36.996 45.620 1.00 50.91 451 VAL A N 1
ATOM 3509 C CA . VAL A 1 451 ? -31.018 -36.293 46.005 1.00 50.91 451 VAL A CA 1
ATOM 3510 C C . VAL A 1 451 ? -29.934 -36.466 44.936 1.00 50.91 451 VAL A C 1
ATOM 3512 O O . VAL A 1 451 ? -29.253 -35.501 44.605 1.00 50.91 451 VAL A O 1
ATOM 3515 N N . ALA A 1 452 ? -29.820 -37.654 44.335 1.00 49.50 452 ALA A N 1
ATOM 3516 C CA . ALA A 1 452 ? -28.890 -37.915 43.238 1.00 49.50 452 ALA A CA 1
ATOM 3517 C C . ALA A 1 452 ? -29.235 -37.101 41.976 1.00 49.50 452 ALA A C 1
ATOM 3519 O O . ALA A 1 452 ? -28.337 -36.527 41.364 1.00 49.50 452 ALA A O 1
ATOM 3520 N N . ALA A 1 453 ? -30.524 -36.984 41.631 1.00 55.69 453 ALA A N 1
ATOM 3521 C CA . ALA A 1 453 ? -31.002 -36.131 40.538 1.00 55.69 453 ALA A CA 1
ATOM 3522 C C . ALA A 1 453 ? -30.821 -34.626 40.824 1.00 55.69 453 ALA A C 1
ATOM 3524 O O . ALA A 1 453 ? -30.683 -33.838 39.896 1.00 55.69 453 ALA A O 1
ATOM 3525 N N . LEU A 1 454 ? -30.793 -34.219 42.100 1.00 52.69 454 LEU A N 1
ATOM 3526 C CA . LEU A 1 454 ? -30.440 -32.857 42.524 1.00 52.69 454 LEU A CA 1
ATOM 3527 C C . LEU A 1 454 ? -28.931 -32.577 42.435 1.00 52.69 454 LEU A C 1
ATOM 3529 O O . LEU A 1 454 ? -28.548 -31.426 42.256 1.00 52.69 454 LEU A O 1
ATOM 3533 N N . SER A 1 455 ? -28.089 -33.605 42.578 1.00 49.84 455 SER A N 1
ATOM 3534 C CA . SER A 1 455 ? -26.623 -33.495 42.504 1.00 49.84 455 SER A CA 1
ATOM 3535 C C . SER A 1 455 ? -26.034 -33.747 41.113 1.00 49.84 455 SER A C 1
ATOM 3537 O O . SER A 1 455 ? -24.822 -33.649 40.944 1.00 49.84 455 SER A O 1
ATOM 3539 N N . ALA A 1 456 ? -26.855 -34.138 40.136 1.00 48.81 456 ALA A N 1
ATOM 3540 C CA . ALA A 1 456 ? -26.397 -34.386 38.779 1.00 48.81 456 ALA A CA 1
ATOM 3541 C C . ALA A 1 456 ? -26.135 -33.048 38.071 1.00 48.81 456 ALA A C 1
ATOM 3543 O O . ALA A 1 456 ? -27.068 -32.341 37.688 1.00 48.81 456 ALA A O 1
ATOM 3544 N N . ASP A 1 457 ? -24.858 -32.705 37.903 1.00 45.06 457 ASP A N 1
ATOM 3545 C CA . ASP A 1 457 ? -24.439 -31.587 37.060 1.00 45.06 457 ASP A CA 1
ATOM 3546 C C . ASP A 1 457 ? -24.798 -31.897 35.599 1.00 45.06 457 ASP A C 1
ATOM 3548 O O . ASP A 1 457 ? -24.194 -32.756 34.954 1.00 45.06 457 ASP A O 1
ATOM 3552 N N . HIS A 1 458 ? -25.797 -31.196 35.064 1.00 52.69 458 HIS A N 1
ATOM 3553 C CA . HIS A 1 458 ? -26.131 -31.246 33.643 1.00 52.69 458 HIS A CA 1
ATOM 3554 C C . HIS A 1 458 ? -25.410 -30.112 32.911 1.00 52.69 458 HIS A C 1
ATOM 3556 O O . HIS A 1 458 ? -25.981 -29.039 32.721 1.00 52.69 458 HIS A O 1
ATOM 3562 N N . SER A 1 459 ? -24.164 -30.344 32.489 1.00 46.88 459 SER A N 1
ATOM 3563 C CA . SER A 1 459 ? -23.489 -29.434 31.558 1.00 46.88 459 SER A CA 1
ATOM 3564 C C . SER A 1 459 ? -24.077 -29.603 30.157 1.00 46.88 459 SER A C 1
ATOM 3566 O O . SER A 1 459 ? -24.125 -30.704 29.600 1.00 46.88 459 SER A O 1
ATOM 3568 N N . GLN A 1 460 ? -24.579 -28.507 29.590 1.00 53.59 460 GLN A N 1
ATOM 3569 C CA . GLN A 1 460 ? -25.008 -28.449 28.195 1.00 53.59 460 GLN A CA 1
ATOM 3570 C C . GLN A 1 460 ? -24.100 -27.468 27.466 1.00 53.59 460 GLN A C 1
ATOM 3572 O O . GLN A 1 460 ? -24.081 -26.271 27.747 1.00 53.59 460 GLN A O 1
ATOM 3577 N N . TRP A 1 461 ? -23.333 -27.997 26.516 1.00 45.28 461 TRP A N 1
ATOM 3578 C CA . TRP A 1 461 ? -22.407 -27.213 25.714 1.00 45.28 461 TRP A CA 1
ATOM 3579 C C . TRP A 1 461 ? -23.147 -26.593 24.535 1.00 45.28 461 TRP A C 1
ATOM 3581 O O . TRP A 1 461 ? -23.691 -27.304 23.690 1.00 45.28 461 TRP A O 1
ATOM 3591 N N . ARG A 1 462 ? -23.136 -25.264 24.444 1.00 58.00 462 ARG A N 1
ATOM 3592 C CA . ARG A 1 462 ? -23.640 -24.528 23.284 1.00 58.00 462 ARG A CA 1
ATOM 3593 C C . ARG A 1 462 ? -22.475 -24.055 22.423 1.00 58.00 462 ARG A C 1
ATOM 3595 O O . ARG A 1 462 ? -21.643 -23.274 22.876 1.00 58.00 462 ARG A O 1
ATOM 3602 N N . GLY A 1 463 ? -22.446 -24.485 21.164 1.00 47.06 463 GLY A N 1
ATOM 3603 C CA . GLY A 1 463 ? -21.539 -23.946 20.151 1.00 47.06 463 GLY A CA 1
ATOM 3604 C C . GLY A 1 463 ? -22.052 -22.623 19.580 1.00 47.06 463 GLY A C 1
ATOM 3605 O O . GLY A 1 463 ? -23.177 -22.538 19.091 1.00 47.06 463 GLY A O 1
ATOM 3606 N N . LEU A 1 464 ? -21.226 -21.581 19.620 1.00 52.75 464 LEU A N 1
ATOM 3607 C CA . LEU A 1 464 ? -21.420 -20.327 18.904 1.00 52.75 464 LEU A CA 1
ATOM 3608 C C . LEU A 1 464 ? -20.417 -20.268 17.760 1.00 52.75 464 LEU A C 1
ATOM 3610 O O . LEU A 1 464 ? -19.235 -20.003 17.962 1.00 52.75 464 LEU A O 1
ATOM 3614 N N . THR A 1 465 ? -20.905 -20.498 16.549 1.00 48.75 465 THR A N 1
ATOM 3615 C CA . THR A 1 465 ? -20.150 -20.193 15.337 1.00 48.75 465 THR A CA 1
ATOM 3616 C C . THR A 1 465 ? -20.169 -18.680 15.130 1.00 48.75 465 THR A C 1
ATOM 3618 O O . THR A 1 465 ? -21.230 -18.064 15.183 1.00 48.75 465 THR A O 1
ATOM 3621 N N . SER A 1 466 ? -19.023 -18.053 14.910 1.00 59.84 466 SER A N 1
ATOM 3622 C CA . SER A 1 466 ? -18.911 -16.675 14.435 1.00 59.84 466 SER A CA 1
ATOM 3623 C C . SER A 1 466 ? -18.080 -16.685 13.162 1.00 59.84 466 SER A C 1
ATOM 3625 O O . SER A 1 466 ? -17.095 -17.408 13.061 1.00 59.84 466 SER A O 1
ATOM 3627 N N . GLY A 1 467 ? -18.488 -15.939 12.145 1.00 58.31 467 GLY A N 1
ATOM 3628 C CA . GLY A 1 467 ? -17.725 -15.841 10.912 1.00 58.31 467 GLY A CA 1
ATOM 3629 C C . GLY A 1 467 ? -17.686 -14.418 10.400 1.00 58.31 467 GLY A C 1
ATOM 3630 O O . GLY A 1 467 ? -18.628 -13.657 10.610 1.00 58.31 467 GLY A O 1
ATOM 3631 N N . ILE A 1 468 ? -16.585 -14.082 9.737 1.00 68.62 468 ILE A N 1
ATOM 3632 C CA . ILE A 1 468 ? -16.412 -12.834 9.005 1.00 68.62 468 ILE A CA 1
ATOM 3633 C C . ILE A 1 468 ? -16.088 -13.213 7.561 1.00 68.62 468 ILE A C 1
ATOM 3635 O O . ILE A 1 468 ? -15.142 -13.959 7.319 1.00 68.62 468 ILE A O 1
ATOM 3639 N N . SER A 1 469 ? -16.885 -12.735 6.614 1.00 73.38 469 SER A N 1
ATOM 3640 C CA . SER A 1 469 ? -16.642 -12.845 5.177 1.00 73.38 469 SER A CA 1
ATOM 3641 C C . SER A 1 469 ? -16.466 -11.445 4.627 1.00 73.38 469 SER A C 1
ATOM 3643 O O . SER A 1 469 ? -17.336 -10.600 4.819 1.00 73.38 469 SER A O 1
ATOM 3645 N N . ILE A 1 470 ? -15.341 -11.184 3.979 1.00 78.44 470 ILE A N 1
ATOM 3646 C CA . ILE A 1 470 ? -15.015 -9.876 3.426 1.00 78.44 470 ILE A CA 1
ATOM 3647 C C . ILE A 1 470 ? -14.607 -10.077 1.987 1.00 78.44 470 ILE A C 1
ATOM 3649 O O . ILE A 1 470 ? -13.636 -10.771 1.696 1.00 78.44 470 ILE A O 1
ATOM 3653 N N . THR A 1 471 ? -15.341 -9.426 1.110 1.00 83.38 471 THR A N 1
ATOM 3654 C CA . THR A 1 471 ? -15.097 -9.414 -0.315 1.00 83.38 471 THR A CA 1
ATOM 3655 C C . THR A 1 471 ? -14.812 -7.990 -0.742 1.00 83.38 471 THR A C 1
ATOM 3657 O O . THR A 1 471 ? -15.549 -7.067 -0.395 1.00 83.38 471 THR A O 1
ATOM 3660 N N . ILE A 1 472 ? -13.728 -7.801 -1.487 1.00 86.00 472 ILE A N 1
ATOM 3661 C CA . ILE A 1 472 ? -13.253 -6.485 -1.898 1.00 86.00 472 ILE A CA 1
ATOM 3662 C C . ILE A 1 472 ? -12.929 -6.499 -3.388 1.00 86.00 472 ILE A C 1
ATOM 3664 O O . ILE A 1 472 ? -12.332 -7.444 -3.901 1.00 86.00 472 ILE A O 1
ATOM 3668 N N . THR A 1 473 ? -13.309 -5.439 -4.093 1.00 88.50 473 THR A N 1
ATOM 3669 C CA . THR A 1 473 ? -12.870 -5.184 -5.470 1.00 88.50 473 THR A CA 1
ATOM 3670 C C . THR A 1 473 ? -12.360 -3.747 -5.544 1.00 88.50 473 THR A C 1
ATOM 3672 O O . THR A 1 473 ? -13.169 -2.820 -5.642 1.00 88.50 473 THR A O 1
ATOM 3675 N N . PRO A 1 474 ? -11.037 -3.529 -5.425 1.00 88.88 474 PRO A N 1
ATOM 3676 C CA . PRO A 1 474 ? -10.471 -2.190 -5.477 1.00 88.88 474 PRO A CA 1
ATOM 3677 C C . PRO A 1 474 ? -10.347 -1.694 -6.919 1.00 88.88 474 PRO A C 1
ATOM 3679 O O . PRO A 1 474 ? -9.999 -2.456 -7.817 1.00 88.88 474 PRO A O 1
ATOM 3682 N N . SER A 1 475 ?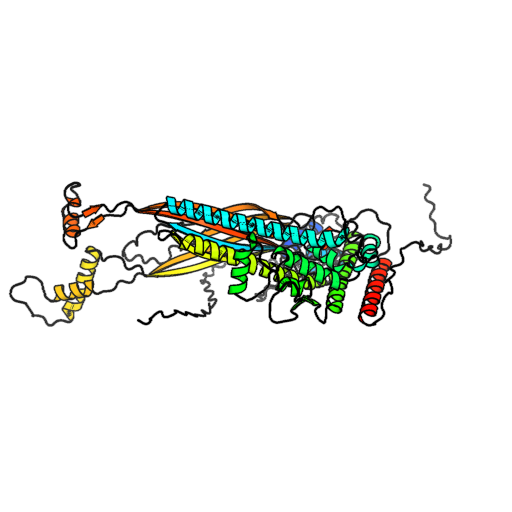 -10.567 -0.401 -7.125 1.00 89.00 475 SER A N 1
ATOM 3683 C CA . SER A 1 475 ? -10.362 0.326 -8.376 1.00 89.00 475 SER A CA 1
ATOM 3684 C C . SER A 1 475 ? -9.509 1.564 -8.099 1.00 89.00 475 SER A C 1
ATOM 3686 O O . SER A 1 475 ? -10.028 2.623 -7.740 1.00 89.00 475 SER A O 1
ATOM 3688 N N . VAL A 1 476 ? -8.189 1.431 -8.230 1.00 85.06 476 VAL A N 1
ATOM 3689 C CA . VAL A 1 476 ? -7.246 2.540 -8.008 1.00 85.06 476 VAL A CA 1
ATOM 3690 C C . VAL A 1 476 ? -7.351 3.540 -9.160 1.00 85.06 476 VAL A C 1
ATOM 3692 O O . VAL A 1 476 ? -7.332 3.151 -10.332 1.00 85.06 476 VAL A O 1
ATOM 3695 N N . LEU A 1 477 ? -7.502 4.825 -8.828 1.00 84.06 477 LEU A N 1
ATOM 3696 C CA . LEU A 1 477 ? -7.605 5.899 -9.812 1.00 84.06 477 LEU A CA 1
ATOM 3697 C C . LEU A 1 477 ? -6.249 6.179 -10.469 1.00 84.06 477 LEU A C 1
ATOM 3699 O O . LEU A 1 477 ? -5.191 5.847 -9.949 1.00 84.06 477 LEU A O 1
ATOM 3703 N N . ARG A 1 478 ? -6.280 6.842 -11.630 1.00 72.38 478 ARG A N 1
ATOM 3704 C CA . ARG A 1 478 ? -5.120 7.019 -12.524 1.00 72.38 478 ARG A CA 1
ATOM 3705 C C . ARG A 1 478 ? -3.912 7.733 -11.895 1.00 72.38 478 ARG A C 1
ATOM 3707 O O . ARG A 1 478 ? -2.818 7.633 -12.435 1.00 72.38 478 ARG A O 1
ATOM 3714 N N . ASN A 1 479 ? -4.120 8.505 -10.833 1.00 70.62 479 ASN A N 1
ATOM 3715 C CA . ASN A 1 479 ? -3.063 9.225 -10.121 1.00 70.62 479 ASN A CA 1
ATOM 3716 C C . ASN A 1 479 ? -2.515 8.456 -8.909 1.00 70.62 479 ASN A C 1
ATOM 3718 O O . ASN A 1 479 ? -1.644 8.980 -8.223 1.00 70.62 479 ASN A O 1
ATOM 3722 N N . SER A 1 480 ? -3.029 7.256 -8.621 1.00 78.19 480 SER A N 1
ATOM 3723 C CA . SER A 1 480 ? -2.558 6.400 -7.525 1.00 78.19 480 SER A CA 1
ATOM 3724 C C . SER A 1 480 ? -2.667 7.033 -6.130 1.00 78.19 480 SER A C 1
ATOM 3726 O O . SER A 1 480 ? -2.023 6.583 -5.184 1.00 78.19 480 SER A O 1
ATOM 3728 N N . GLU A 1 481 ? -3.480 8.084 -5.989 1.00 79.00 481 GLU A N 1
ATOM 3729 C CA . GLU A 1 481 ? -3.707 8.791 -4.721 1.00 79.00 481 GLU A CA 1
ATOM 3730 C C . GLU A 1 481 ? -5.010 8.399 -4.033 1.00 79.00 481 GLU A C 1
ATOM 3732 O O . GLU A 1 481 ? -5.260 8.749 -2.879 1.00 79.00 481 GLU A O 1
ATOM 3737 N N . SER A 1 482 ? -5.896 7.753 -4.779 1.00 87.25 482 SER A N 1
ATOM 3738 C CA . SER A 1 482 ? -7.198 7.346 -4.287 1.00 87.25 482 SER A CA 1
ATOM 3739 C C . SER A 1 482 ? -7.672 6.099 -5.007 1.00 87.25 482 SER A C 1
ATOM 3741 O O . SER A 1 482 ? -7.254 5.804 -6.131 1.00 87.25 482 SER A O 1
ATOM 3743 N N . ALA A 1 483 ? -8.538 5.355 -4.337 1.00 88.44 483 ALA A N 1
ATOM 3744 C CA . ALA A 1 483 ? -9.150 4.155 -4.867 1.00 88.44 483 ALA A CA 1
ATOM 3745 C C . ALA A 1 483 ? -10.637 4.141 -4.525 1.00 88.44 483 ALA A C 1
ATOM 3747 O O . ALA A 1 483 ? -11.047 4.567 -3.446 1.00 88.44 483 ALA A O 1
ATOM 3748 N N . GLU A 1 484 ? -11.440 3.635 -5.451 1.00 91.50 484 GLU A N 1
ATOM 3749 C CA . GLU A 1 484 ? -12.805 3.217 -5.161 1.00 91.50 484 GLU A CA 1
ATOM 3750 C C . GLU A 1 484 ? -12.776 1.761 -4.696 1.00 91.50 484 GLU A C 1
ATOM 3752 O O . GLU A 1 484 ? -12.171 0.911 -5.348 1.00 91.50 484 GLU A O 1
ATOM 3757 N N . LEU A 1 485 ? -13.404 1.457 -3.568 1.00 88.75 485 LEU A N 1
ATOM 3758 C CA . LEU A 1 485 ? -13.444 0.120 -2.995 1.00 88.75 485 LEU A CA 1
ATOM 3759 C C . LEU A 1 485 ? -14.882 -0.361 -2.947 1.00 88.75 485 LEU A C 1
ATOM 3761 O O . LEU A 1 485 ? -15.683 0.145 -2.163 1.00 88.75 485 LEU A O 1
ATOM 3765 N N . GLN A 1 486 ? -15.187 -1.380 -3.742 1.00 91.00 486 GLN A N 1
ATOM 3766 C CA . GLN A 1 486 ? -16.437 -2.115 -3.601 1.00 91.00 486 GLN A CA 1
ATOM 3767 C C . GLN A 1 486 ? -16.240 -3.178 -2.528 1.00 91.00 486 GLN A C 1
ATOM 3769 O O . GLN A 1 486 ? -15.401 -4.065 -2.690 1.00 91.00 486 GLN A O 1
ATOM 3774 N N . ILE A 1 487 ? -16.981 -3.060 -1.430 1.00 86.19 487 ILE A N 1
ATOM 3775 C CA . ILE A 1 487 ? -16.848 -3.911 -0.250 1.00 86.19 487 ILE A CA 1
ATOM 3776 C C . ILE A 1 487 ? -18.172 -4.630 -0.016 1.00 86.19 487 ILE A C 1
ATOM 3778 O O . ILE A 1 487 ? -19.232 -4.005 0.047 1.00 86.19 487 ILE A O 1
ATOM 3782 N N . ASP A 1 488 ? -18.095 -5.946 0.125 1.00 86.50 488 ASP A N 1
ATOM 3783 C CA . ASP A 1 488 ? -19.193 -6.819 0.518 1.00 86.50 488 ASP A CA 1
ATOM 3784 C C . ASP A 1 488 ? -18.754 -7.560 1.789 1.00 86.50 488 ASP A C 1
ATOM 3786 O O . ASP A 1 488 ? -17.875 -8.422 1.774 1.00 86.50 488 ASP A O 1
ATOM 3790 N N . PHE A 1 489 ? -19.272 -7.108 2.925 1.00 80.69 489 PHE A N 1
ATOM 3791 C CA . PHE A 1 489 ? -18.878 -7.531 4.258 1.00 80.69 489 PHE A CA 1
ATOM 3792 C C . PHE A 1 489 ? -20.037 -8.247 4.932 1.00 80.69 489 PHE A C 1
ATOM 3794 O O . PHE A 1 489 ? -21.138 -7.719 5.047 1.00 80.69 489 PHE A O 1
ATOM 3801 N N . THR A 1 490 ? -19.773 -9.439 5.444 1.00 75.75 490 THR A N 1
ATOM 3802 C CA . THR A 1 490 ? -20.730 -10.232 6.203 1.00 75.75 490 THR A CA 1
ATOM 3803 C C . THR A 1 490 ? -20.106 -10.654 7.520 1.00 75.75 490 THR A C 1
ATOM 3805 O O . THR A 1 490 ? -19.035 -11.251 7.536 1.00 75.75 490 THR A O 1
ATOM 3808 N N . THR A 1 491 ? -20.791 -10.413 8.630 1.00 70.19 491 THR A N 1
ATOM 3809 C CA . THR A 1 491 ? -20.394 -10.902 9.953 1.00 70.19 491 THR A CA 1
ATOM 3810 C C . THR A 1 491 ? -21.568 -11.564 10.662 1.00 70.19 491 THR A C 1
ATOM 3812 O O . THR A 1 491 ? -22.698 -11.085 10.590 1.00 70.19 491 THR A O 1
ATOM 3815 N N . GLY A 1 492 ? -21.318 -12.688 11.328 1.00 62.47 492 GLY A N 1
ATOM 3816 C CA . GLY A 1 492 ? -22.316 -13.435 12.095 1.00 62.47 492 GLY A CA 1
ATOM 3817 C C . GLY A 1 492 ? -22.115 -14.952 12.023 1.00 62.47 492 GLY A C 1
ATOM 3818 O O . GLY A 1 492 ? -21.308 -15.434 11.224 1.00 62.47 492 GLY A O 1
ATOM 3819 N N . PRO A 1 493 ? -22.799 -15.738 12.872 1.00 57.44 493 PRO A N 1
ATOM 3820 C CA . PRO A 1 493 ? -22.918 -17.183 12.690 1.00 57.44 493 PRO A CA 1
ATOM 3821 C C . PRO A 1 493 ? -23.375 -17.519 11.265 1.00 57.44 493 PRO A C 1
ATOM 3823 O O . PRO A 1 493 ? -24.472 -17.138 10.866 1.00 57.44 493 PRO A O 1
ATOM 3826 N N . LYS A 1 494 ? -22.574 -18.289 10.513 1.00 50.44 494 LYS A N 1
ATOM 3827 C CA . LYS A 1 494 ? -23.128 -19.065 9.392 1.00 50.44 494 LYS A CA 1
ATOM 3828 C C . LYS A 1 494 ? -24.154 -20.015 9.998 1.00 50.44 494 LYS A C 1
ATOM 3830 O O . LYS A 1 494 ? -23.859 -20.597 11.045 1.00 50.44 494 LYS A O 1
ATOM 3835 N N . GLU A 1 495 ? -25.338 -20.123 9.392 1.00 43.84 495 GLU A N 1
ATOM 3836 C CA . GLU A 1 495 ? -26.353 -21.078 9.835 1.00 43.84 495 GLU A CA 1
ATOM 3837 C C . GLU A 1 495 ? -25.660 -22.410 10.115 1.00 43.84 495 GLU A C 1
ATOM 3839 O O . GLU A 1 495 ? -25.028 -22.999 9.233 1.00 43.84 495 GLU A O 1
ATOM 3844 N N . ILE A 1 496 ? -25.720 -22.855 11.371 1.00 41.97 496 ILE A N 1
ATOM 3845 C CA . ILE A 1 496 ? -25.443 -24.248 11.665 1.00 41.97 496 ILE A CA 1
ATOM 3846 C C . ILE A 1 496 ? -26.546 -24.956 10.894 1.00 41.97 496 ILE A C 1
ATOM 3848 O O . ILE A 1 496 ? -27.710 -24.889 11.293 1.00 41.97 496 ILE A O 1
ATOM 3852 N N . THR A 1 497 ? -26.202 -25.526 9.733 1.00 35.91 497 THR A N 1
ATOM 3853 C CA . THR A 1 497 ? -27.055 -26.495 9.047 1.00 35.91 497 THR A CA 1
ATOM 3854 C C . THR A 1 497 ? -27.572 -27.388 10.154 1.00 35.91 497 THR A C 1
ATOM 3856 O O . THR A 1 497 ? -26.745 -27.956 10.863 1.00 35.91 497 THR A O 1
ATOM 3859 N N . GLN A 1 498 ? -28.887 -27.395 10.382 1.00 35.38 498 GLN A N 1
ATOM 3860 C CA . GLN A 1 498 ? -29.535 -28.197 11.414 1.00 35.38 498 GLN A CA 1
ATOM 3861 C C . GLN A 1 498 ? -29.117 -29.653 11.210 1.00 35.38 498 GLN A C 1
ATOM 3863 O O . GLN A 1 498 ? -29.699 -30.398 10.429 1.00 35.38 498 GLN A O 1
ATOM 3868 N N . GLY A 1 499 ? -28.021 -30.012 11.850 1.00 35.09 499 GLY A N 1
ATOM 3869 C CA . GLY A 1 499 ? -27.287 -31.239 11.680 1.00 35.09 499 GLY A CA 1
ATOM 3870 C C . GLY A 1 499 ? -26.933 -31.634 13.088 1.00 35.09 499 GLY A C 1
ATOM 3871 O O . GLY A 1 499 ? -25.964 -31.139 13.650 1.00 35.09 499 GLY A O 1
ATOM 3872 N N . GLU A 1 500 ? -27.803 -32.467 13.650 1.00 32.25 500 GLU A N 1
ATOM 3873 C CA . GLU A 1 500 ? -27.614 -33.148 14.928 1.00 32.25 500 GLU A CA 1
ATOM 3874 C C . GLU A 1 500 ? -27.779 -32.302 16.204 1.00 32.25 500 GLU A C 1
ATOM 3876 O O . GLU A 1 500 ? -27.222 -32.639 17.246 1.00 32.25 500 GLU A O 1
ATOM 3881 N N . GLU A 1 501 ? -28.688 -31.315 16.216 1.00 36.44 501 GLU A N 1
ATOM 3882 C CA . GLU A 1 501 ? -29.495 -31.148 17.438 1.00 36.44 501 GLU A CA 1
ATOM 3883 C C . GLU A 1 501 ? -30.394 -32.385 17.543 1.00 36.44 501 GLU A C 1
ATOM 3885 O O . GLU A 1 501 ? -31.444 -32.497 16.912 1.00 36.44 501 GLU A O 1
ATOM 3890 N N . SER A 1 502 ? -29.872 -33.379 18.260 1.00 34.28 502 SER A N 1
ATOM 3891 C CA . SER A 1 502 ? -30.520 -34.628 18.629 1.00 34.28 502 SER A CA 1
ATOM 3892 C C . SER A 1 502 ? -32.024 -34.444 18.853 1.00 34.28 502 SER A C 1
ATOM 3894 O O . SER A 1 502 ? -32.460 -33.779 19.791 1.00 34.28 502 SER A O 1
ATOM 3896 N N . ASN A 1 503 ? -32.812 -35.109 18.007 1.00 32.09 503 ASN A N 1
ATOM 3897 C CA . ASN A 1 503 ? -34.268 -35.269 18.076 1.00 32.09 503 ASN A CA 1
ATOM 3898 C C . ASN A 1 503 ? -34.773 -35.966 19.364 1.00 32.09 503 ASN A C 1
ATOM 3900 O O . ASN A 1 503 ? -35.902 -36.451 19.405 1.00 32.09 503 ASN A O 1
ATOM 3904 N N . ASN A 1 504 ? -33.984 -36.025 20.435 1.00 32.22 504 ASN A N 1
ATOM 3905 C CA . ASN A 1 504 ? -34.395 -36.588 21.714 1.00 32.22 504 ASN A CA 1
ATOM 3906 C C . ASN A 1 504 ? -34.919 -35.504 22.649 1.00 32.22 504 ASN A C 1
ATOM 3908 O O . ASN A 1 504 ? -34.293 -35.267 23.667 1.00 32.22 504 ASN A O 1
ATOM 3912 N N . GLY A 1 505 ? -36.050 -34.865 22.319 1.00 38.50 505 GLY A N 1
ATOM 3913 C CA . GLY A 1 505 ? -37.008 -34.246 23.262 1.00 38.50 505 GLY A CA 1
ATOM 3914 C C . GLY A 1 505 ? -36.502 -33.352 24.415 1.00 38.50 505 GLY A C 1
ATOM 3915 O O . GLY A 1 505 ? -37.294 -32.986 25.283 1.00 38.50 505 GLY A O 1
ATOM 3916 N N . GLN A 1 506 ? -35.223 -32.997 24.467 1.00 39.53 506 GLN A N 1
ATOM 3917 C CA . GLN A 1 506 ? -34.568 -32.399 25.615 1.00 39.53 506 GLN A CA 1
ATOM 3918 C C . GLN A 1 506 ? -34.463 -30.903 25.376 1.00 39.53 506 GLN A C 1
ATOM 3920 O O . GLN A 1 506 ? -33.804 -30.448 24.452 1.00 39.53 506 GLN A O 1
ATOM 3925 N N . THR A 1 507 ? -35.179 -30.164 26.226 1.00 44.78 507 THR A N 1
ATOM 3926 C CA . THR A 1 507 ? -34.977 -28.746 26.548 1.00 44.78 507 THR A CA 1
ATOM 3927 C C . THR A 1 507 ? -34.479 -27.871 25.406 1.00 44.78 507 THR A C 1
ATOM 3929 O O . THR A 1 507 ? -33.282 -27.699 25.213 1.00 44.78 507 THR A O 1
ATOM 3932 N N . LYS A 1 508 ? -35.431 -27.209 24.737 1.00 46.09 508 LYS A N 1
ATOM 3933 C CA . LYS A 1 508 ? -35.168 -26.029 23.911 1.00 46.09 508 LYS A CA 1
ATOM 3934 C C . LYS A 1 508 ? -34.434 -24.997 24.770 1.00 46.09 508 LYS A C 1
ATOM 3936 O O . LYS A 1 508 ? -35.040 -24.316 25.604 1.00 46.09 508 LYS A O 1
ATOM 3941 N N . LEU A 1 509 ? -33.121 -24.967 24.603 1.00 52.69 509 LEU A N 1
ATOM 3942 C CA . LEU A 1 509 ? -32.213 -23.977 25.142 1.00 52.69 509 LEU A CA 1
ATOM 3943 C C . LEU A 1 509 ? -32.755 -22.569 24.824 1.00 52.69 509 LEU A C 1
ATOM 3945 O O . LEU A 1 509 ? -33.346 -22.345 23.762 1.00 52.69 509 LEU A O 1
ATOM 3949 N N . ARG A 1 510 ? -32.649 -21.625 25.771 1.00 51.16 510 ARG A N 1
ATOM 3950 C CA . ARG A 1 510 ? -33.211 -20.276 25.585 1.00 51.16 510 ARG A CA 1
ATOM 3951 C C . ARG A 1 510 ? -32.529 -19.622 24.374 1.00 51.16 510 ARG A C 1
ATOM 3953 O O . ARG A 1 510 ? -31.296 -19.637 24.335 1.00 51.16 510 ARG A O 1
ATOM 3960 N N . PRO A 1 511 ? -33.277 -19.070 23.397 1.00 53.41 511 PRO A N 1
ATOM 3961 C CA . PRO A 1 511 ? -32.659 -18.393 22.265 1.00 53.41 511 PRO A CA 1
ATOM 3962 C C . PRO A 1 511 ? -31.812 -17.225 22.776 1.00 53.41 511 PRO A C 1
ATOM 3964 O O . PRO A 1 511 ? -32.265 -16.452 23.621 1.00 53.41 511 PRO A O 1
ATOM 3967 N N . LEU A 1 512 ? -30.577 -17.123 22.284 1.00 55.50 512 LEU A N 1
ATOM 3968 C CA . LEU A 1 512 ? -29.687 -16.016 22.620 1.00 55.50 512 LEU A CA 1
ATOM 3969 C C . LEU A 1 512 ? -30.231 -14.720 22.026 1.00 55.50 512 LEU A C 1
ATOM 3971 O O . LEU A 1 512 ? -30.494 -14.647 20.825 1.00 55.50 512 LEU A O 1
ATOM 3975 N N . SER A 1 513 ? -30.316 -13.689 22.859 1.00 51.47 513 SER A N 1
ATOM 3976 C CA . SER A 1 513 ? -30.439 -12.312 22.396 1.00 51.47 513 SER A CA 1
ATOM 3977 C C . SER A 1 513 ? -29.104 -11.891 21.778 1.00 51.47 513 SER A C 1
ATOM 3979 O O . SER A 1 513 ? -28.144 -11.622 22.496 1.00 51.47 513 SER A O 1
ATOM 3981 N N . ARG A 1 514 ? -29.003 -11.912 20.444 1.00 59.72 514 ARG A N 1
ATOM 3982 C CA . ARG A 1 514 ? -27.801 -11.485 19.712 1.00 59.72 514 ARG A CA 1
ATOM 3983 C C . ARG A 1 514 ? -28.126 -11.029 18.295 1.00 59.72 514 ARG A C 1
ATOM 3985 O O . ARG A 1 514 ? -29.179 -11.347 17.748 1.00 59.72 514 ARG A O 1
ATOM 3992 N N . ILE A 1 515 ? -27.163 -10.360 17.671 1.00 58.66 515 ILE A N 1
ATOM 3993 C CA . ILE A 1 515 ? -27.174 -10.076 16.234 1.00 58.66 515 ILE A CA 1
ATOM 3994 C C . ILE A 1 515 ? -26.903 -11.391 15.490 1.00 58.66 515 ILE A C 1
ATOM 3996 O O . ILE A 1 515 ? -25.866 -12.018 15.703 1.00 58.66 515 ILE A O 1
ATOM 4000 N N . ALA A 1 516 ? -27.849 -11.830 14.656 1.00 62.50 516 ALA A N 1
ATOM 4001 C CA . ALA A 1 516 ? -27.734 -13.085 13.910 1.00 62.50 516 ALA A CA 1
ATOM 4002 C C . ALA A 1 516 ? -26.778 -12.963 12.713 1.00 62.50 516 ALA A C 1
ATOM 4004 O O . ALA A 1 516 ? -25.932 -13.825 12.512 1.00 62.50 516 ALA A O 1
ATOM 4005 N N . GLN A 1 517 ? -26.891 -11.882 11.944 1.00 70.38 517 GLN A N 1
ATOM 4006 C CA . GLN A 1 517 ? -26.020 -11.586 10.812 1.00 70.38 517 GLN A CA 1
ATOM 4007 C C . GLN A 1 517 ? -26.071 -10.082 10.528 1.00 70.38 517 GLN A C 1
ATOM 4009 O O . GLN A 1 517 ? -27.141 -9.478 10.581 1.00 70.38 517 GLN A O 1
ATOM 4014 N N . SER A 1 518 ? -24.927 -9.485 10.219 1.00 69.81 518 SER A N 1
ATOM 4015 C CA . SER A 1 518 ? -24.813 -8.147 9.647 1.00 69.81 518 SER A CA 1
ATOM 4016 C C . SER A 1 518 ? -24.163 -8.276 8.276 1.00 69.81 518 SER A C 1
ATOM 4018 O O . SER A 1 518 ? -23.094 -8.870 8.147 1.00 69.81 518 SER A O 1
ATOM 4020 N N . HIS A 1 519 ? -24.845 -7.775 7.251 1.00 81.19 519 HIS A N 1
ATOM 4021 C CA . HIS A 1 519 ? -24.402 -7.820 5.864 1.00 81.19 519 HIS A CA 1
ATOM 4022 C C . HIS A 1 519 ? -24.393 -6.396 5.310 1.00 81.19 519 HIS A C 1
ATOM 4024 O O . HIS A 1 519 ? -25.430 -5.731 5.269 1.00 81.19 519 HIS A O 1
ATOM 4030 N N . VAL A 1 520 ? -23.225 -5.929 4.888 1.00 80.81 520 VAL A N 1
ATOM 4031 C CA . VAL A 1 520 ? -22.971 -4.567 4.427 1.00 80.81 520 VAL A CA 1
ATOM 4032 C C . VAL A 1 520 ? -22.354 -4.639 3.043 1.00 80.81 520 VAL A C 1
ATOM 4034 O O . VAL A 1 520 ? -21.252 -5.148 2.876 1.00 80.81 520 VAL A O 1
ATOM 4037 N N . LYS A 1 521 ? -23.047 -4.075 2.056 1.00 87.75 521 LYS A N 1
ATOM 4038 C CA . LYS A 1 521 ? -22.553 -3.950 0.687 1.00 87.75 521 LYS A CA 1
ATOM 4039 C C . LYS A 1 521 ? -22.500 -2.483 0.303 1.00 87.75 521 LYS A C 1
ATOM 4041 O O . LYS A 1 521 ? -23.536 -1.823 0.283 1.00 87.75 521 LYS A O 1
ATOM 4046 N N . THR A 1 522 ? -21.306 -1.969 0.031 1.00 89.25 522 THR A N 1
ATOM 4047 C CA . THR A 1 522 ? -21.089 -0.539 -0.215 1.00 89.25 522 THR A CA 1
ATOM 4048 C C . THR A 1 522 ? -19.939 -0.285 -1.191 1.00 89.25 522 THR A C 1
ATOM 4050 O O . THR A 1 522 ? -19.135 -1.176 -1.461 1.00 89.25 522 THR A O 1
ATOM 4053 N N . SER A 1 523 ? -19.871 0.937 -1.722 1.00 90.31 523 SER A N 1
ATOM 4054 C CA . SER A 1 523 ? -18.707 1.458 -2.441 1.00 90.31 523 SER A CA 1
ATOM 4055 C C . SER A 1 523 ? -18.192 2.695 -1.712 1.00 90.31 523 SER A C 1
ATOM 4057 O O . SER A 1 523 ? -18.977 3.590 -1.392 1.00 90.31 523 SER A O 1
ATOM 4059 N N . VAL A 1 524 ? -16.893 2.740 -1.421 1.00 89.62 524 VAL A N 1
ATOM 4060 C CA . VAL A 1 524 ? -16.255 3.850 -0.697 1.00 89.62 524 VAL A CA 1
ATOM 4061 C C . VAL A 1 524 ? -15.065 4.398 -1.474 1.00 89.62 524 VAL A C 1
ATOM 4063 O O . VAL A 1 524 ? -14.326 3.646 -2.103 1.00 89.62 524 VAL A O 1
ATOM 4066 N N . TYR A 1 525 ? -14.865 5.714 -1.410 1.00 90.50 525 TYR A N 1
ATOM 4067 C CA . TYR A 1 525 ? -13.658 6.361 -1.918 1.00 90.50 525 TYR A CA 1
ATOM 4068 C C . TYR A 1 525 ? -12.662 6.532 -0.781 1.00 90.50 525 TYR A C 1
ATOM 4070 O O . TYR A 1 525 ? -12.980 7.169 0.222 1.00 90.50 525 TYR A O 1
ATOM 4078 N N . VAL A 1 526 ? -11.460 5.994 -0.959 1.00 88.88 526 VAL A N 1
ATOM 4079 C CA . VAL A 1 526 ? -10.363 6.105 0.007 1.00 88.88 526 VAL A CA 1
ATOM 4080 C C . VAL A 1 526 ? -9.180 6.837 -0.608 1.00 88.88 526 VAL A C 1
ATOM 4082 O O . VAL A 1 526 ? -8.971 6.789 -1.823 1.00 88.88 526 VAL A O 1
ATOM 4085 N N . LYS A 1 527 ? -8.396 7.513 0.230 1.00 87.56 527 LYS A N 1
ATOM 4086 C CA . LYS A 1 527 ? -7.105 8.109 -0.153 1.00 87.56 527 LYS A CA 1
ATOM 4087 C C . LYS A 1 527 ? -5.974 7.072 -0.063 1.00 87.56 527 LYS A C 1
ATOM 4089 O O . LYS A 1 527 ? -6.204 5.943 0.359 1.00 87.56 527 LYS A O 1
ATOM 4094 N N . THR A 1 528 ? -4.742 7.458 -0.418 1.00 84.69 528 THR A N 1
ATOM 4095 C CA . THR A 1 528 ? -3.530 6.617 -0.309 1.00 84.69 528 THR A CA 1
ATOM 4096 C C . THR A 1 528 ? -3.402 5.937 1.048 1.00 84.69 528 THR A C 1
ATOM 4098 O O . THR A 1 528 ? -2.991 4.783 1.119 1.00 84.69 528 THR A O 1
ATOM 4101 N N . LEU A 1 529 ? -3.748 6.663 2.109 1.00 85.50 529 LEU A N 1
ATOM 4102 C CA . LEU A 1 529 ? -3.787 6.184 3.476 1.00 85.50 529 LEU A CA 1
ATOM 4103 C C . LEU A 1 529 ? -5.026 6.770 4.151 1.00 85.50 529 LEU A C 1
ATOM 4105 O O . LEU A 1 529 ? -5.168 7.994 4.211 1.00 85.50 529 LEU A O 1
ATOM 4109 N N . ASP A 1 530 ? -5.919 5.909 4.628 1.00 86.00 530 ASP A N 1
ATOM 4110 C CA . ASP A 1 530 ? -7.157 6.345 5.270 1.00 86.00 530 ASP A CA 1
ATOM 4111 C C . ASP A 1 530 ? -7.631 5.352 6.331 1.00 86.00 530 ASP A C 1
ATOM 4113 O O . ASP A 1 530 ? -7.436 4.142 6.199 1.00 86.00 530 ASP A O 1
ATOM 4117 N N . LEU A 1 531 ? -8.288 5.885 7.358 1.00 87.88 531 LEU A N 1
ATOM 4118 C CA . LEU A 1 531 ? -8.908 5.135 8.445 1.00 87.88 531 LEU A CA 1
ATOM 4119 C C . LEU A 1 531 ? -10.366 5.567 8.541 1.00 87.88 531 LEU A C 1
ATOM 4121 O O . LEU A 1 531 ? -10.635 6.744 8.756 1.00 87.88 531 LEU A O 1
ATOM 4125 N N . PHE A 1 532 ? -11.307 4.641 8.398 1.00 86.69 532 PHE A N 1
ATOM 4126 C CA . PHE A 1 532 ? -12.729 4.977 8.401 1.00 86.69 532 PHE A CA 1
ATOM 4127 C C . PHE A 1 532 ? -13.581 3.859 9.002 1.00 86.69 532 PHE A C 1
ATOM 4129 O O . PHE A 1 532 ? -13.212 2.684 8.993 1.00 86.69 532 PHE A O 1
ATOM 4136 N N . ALA A 1 533 ? -14.753 4.221 9.521 1.00 81.88 533 ALA A N 1
ATOM 4137 C CA . ALA A 1 533 ? -15.756 3.252 9.945 1.00 81.88 533 ALA A CA 1
ATOM 4138 C C . ALA A 1 533 ? -16.600 2.822 8.733 1.00 81.88 533 ALA A C 1
ATOM 4140 O O . ALA A 1 533 ? -17.348 3.622 8.176 1.00 81.88 533 ALA A O 1
ATOM 4141 N N . LEU A 1 534 ? -16.490 1.555 8.326 1.00 81.25 534 LEU A N 1
ATOM 4142 C CA . LEU A 1 534 ? -17.234 0.995 7.191 1.00 81.25 534 LEU A CA 1
ATOM 4143 C C . LEU A 1 534 ? -18.728 0.859 7.497 1.00 81.25 534 LEU A C 1
ATOM 4145 O O . LEU A 1 534 ? -19.577 1.081 6.636 1.00 81.25 534 LEU A O 1
ATOM 4149 N N . SER A 1 535 ? -19.050 0.471 8.728 1.00 76.00 535 SER A N 1
ATOM 4150 C CA . SER A 1 535 ? -20.426 0.327 9.184 1.00 76.00 535 SER A CA 1
ATOM 4151 C C . SER A 1 535 ? -20.526 0.563 10.677 1.00 76.00 535 SER A C 1
ATOM 4153 O O . SER A 1 535 ? -19.694 0.065 11.441 1.00 76.00 535 SER A O 1
ATOM 4155 N N . THR A 1 536 ? -21.593 1.240 11.084 1.00 72.94 536 THR A N 1
ATOM 4156 C CA . THR A 1 536 ? -22.041 1.311 12.470 1.00 72.94 536 THR A CA 1
ATOM 4157 C C . THR A 1 536 ? -23.427 0.683 12.545 1.00 72.94 536 THR A C 1
ATOM 4159 O O . THR A 1 536 ? -24.314 0.985 11.748 1.00 72.94 536 THR A O 1
ATOM 4162 N N . PHE A 1 537 ? -23.610 -0.251 13.467 1.00 72.06 537 PHE A N 1
ATOM 4163 C CA . PHE A 1 537 ? -24.891 -0.910 13.688 1.00 72.06 537 PHE A CA 1
ATOM 4164 C C . PHE A 1 537 ? -25.281 -0.741 15.147 1.00 72.06 537 PHE A C 1
ATOM 4166 O O . PHE A 1 537 ? -24.448 -0.898 16.035 1.00 72.06 537 PHE A 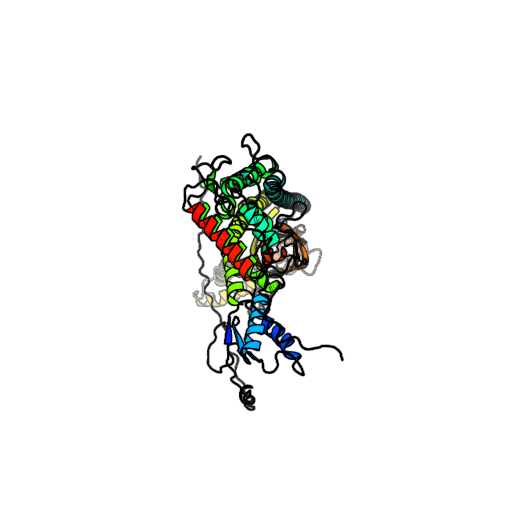O 1
ATOM 4173 N N . ASN A 1 538 ? -26.544 -0.405 15.382 1.00 69.75 538 ASN A N 1
ATOM 4174 C CA . ASN A 1 538 ? -27.098 -0.177 16.705 1.00 69.75 538 ASN A CA 1
ATOM 4175 C C . ASN A 1 538 ? -28.381 -0.994 16.838 1.00 69.75 538 ASN A C 1
ATOM 4177 O O . ASN A 1 538 ? -29.295 -0.844 16.029 1.00 69.75 538 ASN A O 1
ATOM 4181 N N . ASN A 1 539 ? -28.437 -1.854 17.848 1.00 64.19 539 ASN A N 1
ATOM 4182 C CA . ASN A 1 539 ? -29.584 -2.698 18.127 1.00 64.19 539 ASN A CA 1
ATOM 4183 C C . ASN A 1 539 ? -29.903 -2.685 19.616 1.00 64.19 539 ASN A C 1
ATOM 4185 O O . ASN A 1 539 ? -29.015 -2.815 20.452 1.00 64.19 539 ASN A O 1
ATOM 4189 N N . GLN A 1 540 ? -31.182 -2.578 19.942 1.00 64.38 540 GLN A N 1
ATOM 4190 C CA . GLN A 1 540 ? -31.677 -2.675 21.303 1.00 64.38 540 GLN A CA 1
ATOM 4191 C C . GLN A 1 540 ? -32.501 -3.948 21.417 1.00 64.38 540 GLN A C 1
ATOM 4193 O O . GLN A 1 540 ? -33.453 -4.141 20.665 1.00 64.38 540 GLN A O 1
ATOM 4198 N N . THR A 1 541 ? -32.147 -4.802 22.372 1.00 58.06 541 THR A N 1
ATOM 4199 C CA . THR A 1 541 ? -32.952 -5.973 22.702 1.00 58.06 541 THR A CA 1
ATOM 4200 C C . THR A 1 541 ? -33.547 -5.812 24.087 1.00 58.06 541 THR A C 1
ATOM 4202 O O . THR A 1 541 ? -32.838 -5.611 25.070 1.00 58.06 541 THR A O 1
ATOM 4205 N N . THR A 1 542 ? -34.871 -5.886 24.155 1.00 52.53 542 THR A N 1
ATOM 4206 C CA . THR A 1 542 ? -35.618 -5.891 25.409 1.00 52.53 542 THR A CA 1
ATOM 4207 C C . THR A 1 542 ? -35.951 -7.327 25.756 1.00 52.53 542 THR A C 1
ATOM 4209 O O . THR A 1 542 ? -36.695 -7.992 25.036 1.00 52.53 542 THR A O 1
ATOM 4212 N N . GLU A 1 543 ? -35.402 -7.813 26.858 1.00 57.69 543 GLU A N 1
ATOM 4213 C CA . GLU A 1 543 ? -35.818 -9.067 27.456 1.00 57.69 543 GLU A CA 1
ATOM 4214 C C . GLU A 1 543 ? -36.853 -8.759 28.541 1.00 57.69 543 GLU A C 1
ATOM 4216 O O . GLU A 1 543 ? -36.572 -8.013 29.480 1.00 57.69 543 GLU A O 1
ATOM 4221 N N . ASP A 1 544 ? -38.053 -9.338 28.455 1.00 49.12 544 ASP A N 1
ATOM 4222 C CA . ASP A 1 544 ? -38.940 -9.377 29.617 1.00 49.12 544 ASP A CA 1
ATOM 4223 C C . ASP A 1 544 ? -38.169 -10.110 30.716 1.00 49.12 544 ASP A C 1
ATOM 4225 O O . ASP A 1 544 ? -37.869 -11.296 30.554 1.00 49.12 544 ASP A O 1
ATOM 4229 N N . GLY A 1 545 ? -37.829 -9.428 31.818 1.00 50.38 545 GLY A N 1
ATOM 4230 C CA . GLY A 1 545 ? -36.928 -9.916 32.877 1.00 50.38 545 GLY A CA 1
ATOM 4231 C C . GLY A 1 545 ? -37.391 -11.205 33.568 1.00 50.38 545 GLY A C 1
ATOM 4232 O O . GLY A 1 545 ? -36.771 -11.695 34.513 1.00 50.38 545 GLY A O 1
ATOM 4233 N N . GLY A 1 546 ? -38.495 -11.777 33.099 1.00 61.25 546 GLY A N 1
ATOM 4234 C CA . GLY A 1 546 ? -39.098 -12.990 33.581 1.00 61.25 546 GLY A CA 1
ATOM 4235 C C . GLY A 1 546 ? -39.819 -12.748 34.893 1.00 61.25 546 GLY A C 1
ATOM 4236 O O . GLY A 1 546 ? -40.157 -11.627 35.279 1.00 61.25 546 GLY A O 1
ATOM 4237 N N . ARG A 1 547 ? -40.084 -13.847 35.588 1.00 60.84 547 ARG A N 1
ATOM 4238 C CA . ARG A 1 547 ? -40.638 -13.811 36.935 1.00 60.84 547 ARG A CA 1
ATOM 4239 C C . ARG A 1 547 ? -39.715 -14.567 37.865 1.00 60.84 547 ARG A C 1
ATOM 4241 O O . ARG A 1 547 ? -39.363 -15.709 37.566 1.00 60.84 547 ARG A O 1
ATOM 4248 N N . GLY A 1 548 ? -39.345 -13.940 38.972 1.00 59.84 548 GLY A N 1
ATOM 4249 C CA . GLY A 1 548 ? -38.729 -14.646 40.083 1.00 59.84 548 GLY A CA 1
ATOM 4250 C C . GLY A 1 548 ? -39.802 -15.349 40.912 1.00 59.84 548 GLY A C 1
ATOM 4251 O O . GLY A 1 548 ? -40.936 -14.877 41.009 1.00 59.84 548 GLY A O 1
ATOM 4252 N N . TYR A 1 549 ? -39.463 -16.511 41.464 1.00 67.25 549 TYR A N 1
ATOM 4253 C CA . TYR A 1 549 ? -40.374 -17.327 42.264 1.00 67.25 549 TYR A CA 1
ATOM 4254 C C . TYR A 1 549 ? -39.800 -17.531 43.656 1.00 67.25 549 TYR A C 1
ATOM 4256 O O . TYR A 1 549 ? -38.594 -17.725 43.815 1.00 67.25 549 TYR A O 1
ATOM 4264 N N . ILE A 1 550 ? -40.675 -17.565 44.661 1.00 63.78 550 ILE A N 1
ATOM 4265 C CA . ILE A 1 550 ? -40.281 -18.011 45.999 1.00 63.78 550 ILE A CA 1
ATOM 4266 C C . ILE A 1 550 ? -39.861 -19.490 45.895 1.00 63.78 550 ILE A C 1
ATOM 4268 O O . ILE A 1 550 ? -40.642 -20.286 45.355 1.00 63.78 550 ILE A O 1
ATOM 4272 N N . PRO A 1 551 ? -38.666 -19.882 46.385 1.00 47.97 551 PRO A N 1
ATOM 4273 C CA . PRO A 1 551 ? -38.195 -21.265 46.327 1.00 47.97 551 PRO A CA 1
ATOM 4274 C C . PRO A 1 551 ? -39.231 -22.243 46.904 1.00 47.97 551 PRO A C 1
ATOM 4276 O O . PRO A 1 551 ? -39.871 -21.947 47.912 1.00 47.97 551 PRO A O 1
ATOM 4279 N N . LEU A 1 552 ? -39.410 -23.398 46.251 1.00 56.25 552 LEU A N 1
ATOM 4280 C CA . LEU A 1 552 ? -40.456 -24.414 46.484 1.00 56.25 552 LEU A CA 1
ATOM 4281 C C . LEU A 1 552 ? -41.911 -23.965 46.254 1.00 56.25 552 LEU A C 1
ATOM 4283 O O . LEU A 1 552 ? -42.642 -24.650 45.546 1.00 56.25 552 LEU A O 1
ATOM 4287 N N . ILE A 1 553 ? -42.353 -22.844 46.822 1.00 58.94 553 ILE A N 1
ATOM 4288 C CA . ILE A 1 553 ? -43.780 -22.476 46.846 1.00 58.94 553 ILE A CA 1
ATOM 4289 C C . ILE A 1 553 ? -44.237 -21.909 45.498 1.00 58.94 553 ILE A C 1
ATOM 4291 O O . ILE A 1 553 ? -45.285 -22.298 44.985 1.00 58.94 553 ILE A O 1
ATOM 4295 N N . GLY A 1 554 ? -43.442 -21.030 44.885 1.00 57.97 554 GLY A N 1
ATOM 4296 C CA . GLY A 1 554 ? -43.806 -20.360 43.633 1.00 57.97 554 GLY A CA 1
ATOM 4297 C C . GLY A 1 554 ? -44.008 -21.310 42.440 1.00 57.97 554 GLY A C 1
ATOM 4298 O O . GLY A 1 554 ? -45.028 -21.193 41.757 1.00 57.97 554 GLY A O 1
ATOM 4299 N N . PRO A 1 555 ? -43.110 -22.285 42.190 1.00 60.88 555 PRO A N 1
ATOM 4300 C CA . PRO A 1 555 ? -43.279 -23.247 41.099 1.00 60.88 555 PRO A CA 1
ATOM 4301 C C . PRO A 1 555 ? -44.489 -24.176 41.287 1.00 60.88 555 PRO A C 1
ATOM 4303 O O . PRO A 1 555 ? -45.223 -24.424 40.330 1.00 60.88 555 PRO A O 1
ATOM 4306 N N . ILE A 1 556 ? -44.725 -24.655 42.516 1.00 58.72 556 ILE A N 1
ATOM 4307 C CA . ILE A 1 556 ? -45.849 -25.548 42.848 1.00 58.72 556 ILE A CA 1
ATOM 4308 C C . ILE A 1 556 ? -47.180 -24.804 42.693 1.00 58.72 556 ILE A C 1
ATOM 4310 O O . ILE A 1 556 ? -48.116 -25.314 42.077 1.00 58.72 556 ILE A O 1
ATOM 4314 N N . TRP A 1 557 ? -47.246 -23.568 43.189 1.00 58.06 557 TRP A N 1
ATOM 4315 C CA . TRP A 1 557 ? -48.442 -22.735 43.118 1.00 58.06 557 TRP A CA 1
ATOM 4316 C C . TRP A 1 557 ? -48.824 -22.377 41.682 1.00 58.06 557 TRP A C 1
ATOM 4318 O O . TRP A 1 557 ? -49.984 -22.518 41.293 1.00 58.06 557 TRP A O 1
ATOM 4328 N N . LYS A 1 558 ? -47.846 -21.991 40.852 1.00 58.19 558 LYS A N 1
ATOM 4329 C CA . LYS A 1 558 ? -48.086 -21.733 39.429 1.00 58.19 558 LYS A CA 1
ATOM 4330 C C . LYS A 1 558 ? -48.553 -22.992 38.699 1.00 58.19 558 LYS A C 1
ATOM 4332 O O . LYS A 1 558 ? -49.446 -22.901 37.865 1.00 58.19 558 LYS A O 1
ATOM 4337 N N . GLY A 1 559 ? -47.991 -24.161 39.011 1.00 58.53 559 GLY A N 1
ATOM 4338 C CA . GLY A 1 559 ? -48.441 -25.429 38.431 1.00 58.53 559 GLY A CA 1
ATOM 4339 C C . GLY A 1 559 ? -49.921 -25.705 38.709 1.00 58.53 559 GLY A C 1
ATOM 4340 O O . GLY A 1 559 ? -50.657 -26.078 37.800 1.00 58.53 559 GLY A O 1
ATOM 4341 N N . PHE A 1 560 ? -50.367 -25.442 39.939 1.00 57.66 560 PHE A N 1
ATOM 4342 C CA . PHE A 1 560 ? -51.740 -25.700 40.376 1.00 57.66 560 PHE A CA 1
ATOM 4343 C C . PHE A 1 560 ? -52.753 -24.642 39.900 1.00 57.66 560 PHE A C 1
ATOM 4345 O O . PHE A 1 560 ? -53.895 -24.975 39.596 1.00 57.66 560 PHE A O 1
ATOM 4352 N N . PHE A 1 561 ? -52.340 -23.372 39.804 1.00 54.31 561 PHE A N 1
ATOM 4353 C CA . PHE A 1 561 ? -53.227 -22.231 39.526 1.00 54.31 561 PHE A CA 1
ATOM 4354 C C . PHE A 1 561 ? -52.935 -21.500 38.202 1.00 54.31 561 PHE A C 1
ATOM 4356 O O . PHE A 1 561 ? -53.429 -20.394 37.992 1.00 54.31 561 PHE A O 1
ATOM 4363 N N . SER A 1 562 ? -52.177 -22.108 37.282 1.00 48.06 562 SER A N 1
ATOM 4364 C CA . SER A 1 562 ? -51.774 -21.509 35.989 1.00 48.06 562 SER A CA 1
ATOM 4365 C C . SER A 1 562 ? -52.927 -21.003 35.109 1.00 48.06 562 SER A C 1
ATOM 4367 O O . SER A 1 562 ? -52.705 -20.130 34.275 1.00 48.06 562 SER A O 1
ATOM 4369 N N . GLY A 1 563 ? -54.148 -21.520 35.286 1.00 51.19 563 GLY A N 1
ATOM 4370 C CA . GLY A 1 563 ? -55.344 -21.099 34.545 1.00 51.19 563 GLY A CA 1
ATOM 4371 C C . GLY A 1 563 ? -56.094 -19.896 35.134 1.00 51.19 563 GLY A C 1
ATOM 4372 O O . GLY A 1 563 ? -57.051 -19.428 34.522 1.00 51.19 563 GLY A O 1
ATOM 4373 N N . LEU A 1 564 ? -55.697 -19.396 36.311 1.00 53.19 564 LEU A N 1
ATOM 4374 C CA . LEU A 1 564 ? -56.357 -18.286 37.004 1.00 53.19 564 LEU A CA 1
ATOM 4375 C C . LEU A 1 564 ? -55.407 -17.075 37.082 1.00 53.19 564 LEU A C 1
ATOM 4377 O O . LEU A 1 564 ? -54.527 -17.056 37.946 1.00 53.19 564 LEU A O 1
ATOM 4381 N N . PRO A 1 565 ? -55.587 -16.044 36.232 1.00 48.78 565 PRO A N 1
ATOM 4382 C CA . PRO A 1 565 ? -54.596 -14.982 36.009 1.00 48.78 565 PRO A CA 1
ATOM 4383 C C . PRO A 1 565 ? -54.265 -14.116 37.235 1.00 48.78 565 PRO A C 1
ATOM 4385 O O . PRO A 1 565 ? -53.222 -13.479 37.258 1.00 48.78 565 PRO A O 1
ATOM 4388 N N . ILE A 1 566 ? -55.112 -14.095 38.269 1.00 58.09 566 ILE A N 1
ATOM 4389 C CA . ILE A 1 566 ? -54.868 -13.326 39.506 1.00 58.09 566 ILE A CA 1
ATOM 4390 C C . ILE A 1 566 ? -54.234 -14.203 40.599 1.00 58.09 566 ILE A C 1
ATOM 4392 O O . ILE A 1 566 ? -53.462 -13.721 41.422 1.00 58.09 566 ILE A O 1
ATOM 4396 N N . VAL A 1 567 ? -54.543 -15.503 40.612 1.00 59.12 567 VAL A N 1
ATOM 4397 C CA . VAL A 1 567 ? -54.132 -16.419 41.689 1.00 59.12 567 VAL A CA 1
ATOM 4398 C C . VAL A 1 567 ? -52.805 -17.093 41.363 1.00 59.12 567 VAL A C 1
ATOM 4400 O O . VAL A 1 567 ? -51.984 -17.257 42.258 1.00 59.12 567 VAL A O 1
ATOM 4403 N N . GLY A 1 568 ? -52.550 -17.439 40.097 1.00 53.06 568 GLY A N 1
ATOM 4404 C CA . GLY A 1 568 ? -51.313 -18.109 39.675 1.00 53.06 568 GLY A CA 1
ATOM 4405 C C . GLY A 1 568 ? -50.039 -17.290 39.905 1.00 53.06 568 GLY A C 1
ATOM 4406 O O . GLY A 1 568 ? -48.952 -17.857 40.004 1.00 53.06 568 GLY A O 1
ATOM 4407 N N . ASP A 1 569 ? -50.189 -15.977 40.068 1.00 62.69 569 ASP A N 1
ATOM 4408 C CA . ASP A 1 569 ? -49.089 -15.022 40.147 1.00 62.69 569 ASP A CA 1
ATOM 4409 C C . ASP A 1 569 ? -48.705 -14.624 41.582 1.00 62.69 569 ASP A C 1
ATOM 4411 O O . ASP A 1 569 ? -47.678 -13.973 41.767 1.00 62.69 569 ASP A O 1
ATOM 4415 N N . LEU A 1 570 ? -49.470 -15.053 42.596 1.00 66.69 570 LEU A N 1
ATOM 4416 C CA . LEU A 1 570 ? -49.379 -14.584 43.991 1.00 66.69 570 LEU A CA 1
ATOM 4417 C C . LEU A 1 570 ? -48.007 -14.801 44.665 1.00 66.69 570 LEU A C 1
ATOM 4419 O O . LEU A 1 570 ? -47.643 -14.066 45.578 1.00 66.69 570 LEU A O 1
ATOM 4423 N N . PHE A 1 571 ? -47.253 -15.813 44.222 1.00 69.12 571 PHE A N 1
ATOM 4424 C CA . PHE A 1 571 ? -45.924 -16.172 44.750 1.00 69.12 571 PHE A CA 1
ATOM 4425 C C . PHE A 1 571 ? -44.817 -16.049 43.696 1.00 69.12 571 PHE A C 1
ATOM 4427 O O . PHE A 1 571 ? -43.789 -16.733 43.749 1.00 69.12 571 PHE A O 1
ATOM 4434 N N . SER A 1 572 ? -45.052 -15.172 42.723 1.00 67.25 572 SER A N 1
ATOM 4435 C CA . SER A 1 572 ? -44.077 -14.747 41.732 1.00 67.25 572 SER A CA 1
ATOM 4436 C C . SER A 1 572 ? -43.968 -13.227 41.757 1.00 67.25 572 SER A C 1
ATOM 4438 O O . SER A 1 572 ? -44.972 -12.544 41.936 1.00 67.25 572 SER A O 1
ATOM 4440 N N . TRP A 1 573 ? -42.776 -12.686 41.551 1.00 75.81 573 TRP A N 1
ATOM 4441 C CA . TRP A 1 573 ? -42.610 -11.261 41.277 1.00 75.81 573 TRP A CA 1
ATOM 4442 C C . TRP A 1 573 ? -42.197 -11.089 39.820 1.00 75.81 573 TRP A C 1
ATOM 4444 O O . TRP A 1 573 ? -41.389 -11.861 39.301 1.00 75.81 573 TRP A O 1
ATOM 4454 N N . GLN A 1 574 ? -42.776 -10.101 39.135 1.00 68.25 574 GLN A N 1
ATOM 4455 C CA . GLN A 1 574 ? -42.276 -9.685 37.828 1.00 68.25 574 GLN A CA 1
ATOM 4456 C C . GLN A 1 574 ? -40.945 -8.976 38.034 1.00 68.25 574 GLN A C 1
ATOM 4458 O O . GLN A 1 574 ? -40.866 -7.987 38.761 1.00 68.25 574 GLN A O 1
ATOM 4463 N N . ASN A 1 575 ? -39.901 -9.501 37.404 1.00 68.62 575 ASN A N 1
ATOM 4464 C CA . ASN A 1 575 ? -38.660 -8.760 37.284 1.00 68.62 575 ASN A CA 1
ATOM 4465 C C . ASN A 1 575 ? -38.884 -7.648 36.255 1.00 68.62 575 ASN A C 1
ATOM 4467 O O . ASN A 1 575 ? -39.618 -7.836 35.280 1.00 68.62 575 ASN A O 1
ATOM 4471 N N . ALA A 1 576 ? -38.256 -6.495 36.470 1.00 68.38 576 ALA A N 1
ATOM 4472 C CA . ALA A 1 576 ? -38.289 -5.426 35.486 1.00 68.38 576 ALA A CA 1
ATOM 4473 C C . ALA A 1 576 ? -37.701 -5.922 34.147 1.00 68.38 576 ALA A C 1
ATOM 4475 O O . ALA A 1 576 ? -36.767 -6.731 34.164 1.00 68.38 576 ALA A O 1
ATOM 4476 N N . PRO A 1 577 ? -38.240 -5.478 32.996 1.00 65.25 577 PRO A N 1
ATOM 4477 C CA . PRO A 1 577 ? -37.649 -5.777 31.698 1.00 65.25 577 PRO A CA 1
ATOM 4478 C C . PRO A 1 577 ? -36.196 -5.301 31.668 1.00 65.25 577 PRO A C 1
ATOM 4480 O O . PRO A 1 577 ? -35.900 -4.183 32.092 1.00 65.25 577 PRO A O 1
ATOM 4483 N N . ASN A 1 578 ? -35.302 -6.161 31.182 1.00 67.62 578 ASN A N 1
ATOM 4484 C CA . ASN A 1 578 ? -33.899 -5.832 31.010 1.00 67.62 578 ASN A CA 1
ATOM 4485 C C . ASN A 1 578 ? -33.670 -5.409 29.557 1.00 67.62 578 ASN A C 1
ATOM 4487 O O . ASN A 1 578 ? -33.928 -6.174 28.628 1.00 67.62 578 ASN A O 1
ATOM 4491 N N . ASN A 1 579 ? -33.227 -4.174 29.357 1.00 71.25 579 ASN A N 1
ATOM 4492 C CA . ASN A 1 579 ? -32.927 -3.640 28.037 1.00 71.25 579 ASN A CA 1
ATOM 4493 C C . ASN A 1 579 ? -31.426 -3.711 27.834 1.00 71.25 579 ASN A C 1
ATOM 4495 O O . ASN A 1 579 ? -30.716 -2.965 28.485 1.00 71.25 579 ASN A O 1
ATOM 4499 N N . VAL A 1 580 ? -30.952 -4.544 26.913 1.00 72.81 580 VAL A N 1
ATOM 4500 C CA . VAL A 1 580 ? -29.540 -4.564 26.529 1.00 72.81 580 VAL A CA 1
ATOM 4501 C C . VAL A 1 580 ? -29.407 -3.974 25.136 1.00 72.81 580 VAL A C 1
ATOM 4503 O O . VAL A 1 580 ? -30.018 -4.440 24.172 1.00 72.81 580 VAL A O 1
ATOM 4506 N N . GLN A 1 581 ? -28.612 -2.921 25.025 1.00 76.75 581 GLN A N 1
ATOM 4507 C CA . GLN A 1 581 ? -28.276 -2.288 23.766 1.00 76.75 581 GLN A CA 1
ATOM 4508 C C . GLN A 1 581 ? -26.881 -2.733 23.321 1.00 76.75 581 GLN A C 1
ATOM 4510 O O . GLN A 1 581 ? -25.928 -2.750 24.098 1.00 76.75 581 GLN A O 1
ATOM 4515 N N . HIS A 1 582 ? -26.768 -3.094 22.049 1.00 74.88 582 HIS A N 1
ATOM 4516 C CA . HIS A 1 582 ? -25.542 -3.520 21.393 1.00 74.88 582 HIS A CA 1
ATOM 4517 C C . HIS A 1 582 ? -25.224 -2.556 20.254 1.00 74.88 582 HIS A C 1
ATOM 4519 O O . HIS A 1 582 ? -26.081 -2.265 19.417 1.00 74.88 582 HIS A O 1
ATOM 4525 N N . GLN A 1 583 ? -23.979 -2.101 20.187 1.00 78.69 583 GLN A N 1
ATOM 4526 C CA . GLN A 1 583 ? -23.449 -1.350 19.060 1.00 78.69 583 GLN A CA 1
ATOM 4527 C C . GLN A 1 583 ? -22.213 -2.041 18.501 1.00 78.69 583 GLN A C 1
ATOM 4529 O O . GLN A 1 583 ? -21.343 -2.467 19.255 1.00 78.69 583 GLN A O 1
ATOM 4534 N N . SER A 1 584 ? -22.129 -2.158 17.177 1.00 78.75 584 SER A N 1
ATOM 4535 C CA . SER A 1 584 ? -20.957 -2.711 16.500 1.00 78.75 584 SER A CA 1
ATOM 4536 C C . SER A 1 584 ? -20.397 -1.739 15.471 1.00 78.75 584 SER A C 1
ATOM 4538 O O . SER A 1 584 ? -21.155 -1.184 14.672 1.00 78.75 584 SER A O 1
ATOM 4540 N N . ILE A 1 585 ? -19.076 -1.586 15.458 1.00 81.75 585 ILE A N 1
ATOM 4541 C CA . ILE A 1 585 ? -18.320 -0.782 14.498 1.00 81.75 585 ILE A CA 1
ATOM 4542 C C . ILE A 1 585 ? -17.388 -1.710 13.716 1.00 81.75 585 ILE A C 1
ATOM 4544 O O . ILE A 1 585 ? -16.688 -2.528 14.308 1.00 81.75 585 ILE A O 1
ATOM 4548 N N . ALA A 1 586 ? -17.351 -1.558 12.395 1.00 82.31 586 ALA A N 1
ATOM 4549 C CA . ALA A 1 586 ? -16.293 -2.121 11.560 1.00 82.31 586 ALA A CA 1
ATOM 4550 C C . ALA A 1 586 ? -15.302 -1.005 11.209 1.00 82.31 586 ALA A C 1
ATOM 4552 O O . ALA A 1 586 ? -15.607 -0.151 10.377 1.00 82.31 586 ALA A O 1
ATOM 4553 N N . LEU A 1 587 ? -14.147 -0.980 11.873 1.00 84.38 587 LEU A N 1
ATOM 4554 C CA . LEU A 1 587 ? -13.084 -0.009 11.617 1.00 84.38 587 LEU A CA 1
ATOM 4555 C C . LEU A 1 587 ? -12.165 -0.555 10.526 1.00 84.38 587 LEU A C 1
ATOM 4557 O O . LEU A 1 587 ? -11.694 -1.681 10.653 1.00 84.38 587 LEU A O 1
ATOM 4561 N N . VAL A 1 588 ? -11.908 0.221 9.475 1.00 87.00 588 VAL A N 1
ATOM 4562 C CA . VAL A 1 588 ? -11.086 -0.183 8.329 1.00 87.00 588 VAL A CA 1
ATOM 4563 C C . VAL A 1 588 ? -9.930 0.788 8.148 1.00 87.00 588 VAL A C 1
ATOM 4565 O O . VAL A 1 588 ? -10.141 1.987 7.990 1.00 87.00 588 VAL A O 1
ATOM 4568 N N . ASN A 1 589 ? -8.712 0.255 8.126 1.00 89.44 589 ASN A N 1
ATOM 4569 C CA . ASN A 1 589 ? -7.522 0.940 7.640 1.00 89.44 589 ASN A CA 1
ATOM 4570 C C . ASN A 1 589 ? -7.267 0.497 6.197 1.00 89.44 589 ASN A C 1
ATOM 4572 O O . ASN A 1 589 ? -7.217 -0.703 5.925 1.00 89.44 589 ASN A O 1
ATOM 4576 N N . SER A 1 590 ? -7.098 1.445 5.282 1.00 89.25 590 SER A N 1
ATOM 4577 C CA . SER A 1 590 ? -6.798 1.170 3.876 1.00 89.25 590 SER A CA 1
ATOM 4578 C C . SER A 1 590 ? -5.511 1.858 3.443 1.00 89.25 590 SER A C 1
ATOM 4580 O O . SER A 1 590 ? -5.291 3.029 3.759 1.00 89.25 590 SER A O 1
ATOM 4582 N N . PHE A 1 591 ? -4.690 1.136 2.683 1.00 88.88 591 PHE A N 1
ATOM 4583 C CA . PHE A 1 591 ? -3.430 1.627 2.147 1.00 88.88 591 PHE A CA 1
ATOM 4584 C C . PHE A 1 591 ? -3.240 1.226 0.682 1.00 88.88 591 PHE A C 1
ATOM 4586 O O . PHE A 1 591 ? -3.288 0.041 0.337 1.00 88.88 591 PHE A O 1
ATOM 4593 N N . ILE A 1 592 ? -2.978 2.208 -0.182 1.00 88.06 592 ILE A N 1
ATOM 4594 C CA . ILE A 1 592 ? -2.644 1.985 -1.592 1.00 88.06 592 ILE A CA 1
ATOM 4595 C C . ILE A 1 592 ? -1.149 1.670 -1.702 1.00 88.06 592 ILE A C 1
ATOM 4597 O O . ILE A 1 592 ? -0.287 2.516 -1.468 1.00 88.06 592 ILE A O 1
ATOM 4601 N N . VAL A 1 593 ? -0.840 0.434 -2.084 1.00 87.12 593 VAL A N 1
ATOM 4602 C CA . VAL A 1 593 ? 0.522 -0.075 -2.247 1.00 87.12 593 VAL A CA 1
ATOM 4603 C C . VAL A 1 593 ? 1.078 0.352 -3.607 1.00 87.12 593 VAL A C 1
ATOM 4605 O O . VAL A 1 593 ? 0.576 -0.122 -4.637 1.00 87.12 593 VAL A O 1
ATOM 4608 N N . PRO A 1 594 ? 2.136 1.187 -3.646 1.00 86.88 594 PRO A N 1
ATOM 4609 C CA . PRO A 1 594 ? 2.803 1.523 -4.893 1.00 86.88 594 PRO A CA 1
ATOM 4610 C C . PRO A 1 594 ? 3.449 0.279 -5.509 1.00 86.88 594 PRO A C 1
ATOM 4612 O O . PRO A 1 594 ? 4.001 -0.579 -4.819 1.00 86.88 594 PRO A O 1
ATOM 4615 N N . THR A 1 595 ? 3.400 0.210 -6.834 1.00 89.69 595 THR A N 1
ATOM 4616 C CA . THR A 1 595 ? 4.027 -0.844 -7.642 1.00 89.69 595 THR A CA 1
ATOM 4617 C C . THR A 1 595 ? 4.734 -0.220 -8.838 1.00 89.69 595 THR A C 1
ATOM 4619 O O . THR A 1 595 ? 4.597 0.981 -9.089 1.00 89.69 595 THR A O 1
ATOM 4622 N N . ALA A 1 596 ? 5.450 -1.025 -9.624 1.00 90.06 596 ALA A N 1
ATOM 4623 C CA . ALA A 1 596 ? 6.044 -0.565 -10.875 1.00 90.06 596 ALA A CA 1
ATOM 4624 C C . ALA A 1 596 ? 5.008 0.103 -11.804 1.00 90.06 596 ALA A C 1
ATOM 4626 O O . ALA A 1 596 ? 5.309 1.121 -12.429 1.00 90.06 596 ALA A O 1
ATOM 4627 N N . MET A 1 597 ? 3.756 -0.378 -11.830 1.00 88.06 597 MET A N 1
ATOM 4628 C CA . MET A 1 597 ? 2.702 0.272 -12.618 1.00 88.06 597 MET A CA 1
ATOM 4629 C C . MET A 1 597 ? 2.342 1.679 -12.132 1.00 88.06 597 MET A C 1
ATOM 4631 O O . MET A 1 597 ? 1.914 2.491 -12.947 1.00 88.06 597 MET A O 1
ATOM 4635 N N . GLY A 1 598 ? 2.574 2.017 -10.863 1.00 85.69 598 GLY A N 1
ATOM 4636 C CA . GLY A 1 598 ? 2.449 3.395 -10.382 1.00 85.69 598 GLY A CA 1
ATOM 4637 C C . GLY A 1 598 ? 3.384 4.339 -11.146 1.00 85.69 598 GLY A C 1
ATOM 4638 O O . GLY A 1 598 ? 2.952 5.372 -11.649 1.00 85.69 598 GLY A O 1
ATOM 4639 N N . LEU A 1 599 ? 4.640 3.930 -11.378 1.00 88.69 599 LEU A N 1
ATOM 4640 C CA . LEU A 1 599 ? 5.587 4.725 -12.170 1.00 88.69 599 LEU A CA 1
ATOM 4641 C C . LEU A 1 599 ? 5.129 4.875 -13.626 1.00 88.69 599 LEU A C 1
ATOM 4643 O O . LEU A 1 599 ? 5.269 5.937 -14.226 1.00 88.69 599 LEU A O 1
ATOM 4647 N N . ALA A 1 600 ? 4.550 3.824 -14.201 1.00 87.75 600 ALA A N 1
ATOM 4648 C CA . ALA A 1 600 ? 4.031 3.826 -15.565 1.00 87.75 600 ALA A CA 1
ATOM 4649 C C . ALA A 1 600 ? 2.942 4.890 -15.826 1.00 87.75 600 ALA A C 1
ATOM 4651 O O . ALA A 1 600 ? 2.782 5.306 -16.979 1.00 87.75 600 ALA A O 1
ATOM 4652 N N . HIS A 1 601 ? 2.222 5.356 -14.799 1.00 84.06 601 HIS A N 1
ATOM 4653 C CA . HIS A 1 601 ? 1.226 6.427 -14.924 1.00 84.06 601 HIS A CA 1
ATOM 4654 C C . HIS A 1 601 ? 1.848 7.802 -15.194 1.00 84.06 601 HIS A C 1
ATOM 4656 O O . HIS A 1 601 ? 1.226 8.629 -15.861 1.00 84.06 601 HIS A O 1
ATOM 4662 N N . LEU A 1 602 ? 3.097 8.015 -14.769 1.00 85.50 602 LEU A N 1
ATOM 4663 C CA . LEU A 1 602 ? 3.860 9.247 -15.006 1.00 85.50 602 LEU A CA 1
ATOM 4664 C C . LEU A 1 602 ? 4.387 9.359 -16.447 1.00 85.50 602 LEU A C 1
ATOM 4666 O O . LEU A 1 602 ? 4.971 10.372 -16.839 1.00 85.50 602 LEU A O 1
ATOM 4670 N N . TYR A 1 603 ? 4.221 8.309 -17.254 1.00 87.44 603 TYR A N 1
ATOM 4671 C CA . TYR A 1 603 ? 4.622 8.336 -18.651 1.00 87.44 603 TYR A CA 1
ATOM 4672 C C . TYR A 1 603 ? 3.641 9.169 -19.482 1.00 87.44 603 TYR A C 1
ATOM 4674 O O . TYR A 1 603 ? 2.457 8.840 -19.597 1.00 87.44 603 TYR A O 1
ATOM 4682 N N . SER A 1 604 ? 4.147 10.204 -20.153 1.00 81.44 604 SER A N 1
ATOM 4683 C CA . SER A 1 604 ? 3.357 11.038 -21.058 1.00 81.44 604 SER A CA 1
ATOM 4684 C C . SER A 1 604 ? 3.729 10.751 -22.507 1.00 81.44 604 SER A C 1
ATOM 4686 O O . SER A 1 604 ? 4.875 10.918 -22.915 1.00 81.44 604 SER A O 1
ATOM 4688 N N . ASN A 1 605 ? 2.738 10.395 -23.330 1.00 66.88 605 ASN A N 1
ATOM 4689 C CA . ASN A 1 605 ? 2.940 10.169 -24.766 1.00 66.88 605 ASN A CA 1
ATOM 4690 C C . ASN A 1 605 ? 3.026 11.478 -25.580 1.00 66.88 605 ASN A C 1
ATOM 4692 O O . ASN A 1 605 ? 2.795 11.485 -26.786 1.00 66.88 605 ASN A O 1
ATOM 4696 N N . SER A 1 606 ? 3.291 12.615 -24.931 1.00 58.50 606 SER A N 1
ATOM 4697 C CA . SER A 1 606 ? 3.354 13.902 -25.621 1.00 58.50 606 SER A CA 1
ATOM 4698 C C . SER A 1 606 ? 4.583 13.949 -26.529 1.00 58.50 606 SER A C 1
ATOM 4700 O O . SER A 1 606 ? 5.697 14.006 -26.020 1.00 58.50 606 SER A O 1
ATOM 4702 N N . ASN A 1 607 ? 4.349 13.915 -27.848 1.00 52.44 607 ASN A N 1
ATOM 4703 C CA . ASN A 1 607 ? 5.213 14.133 -29.027 1.00 52.44 607 ASN A CA 1
ATOM 4704 C C . ASN A 1 607 ? 6.648 14.687 -28.809 1.00 52.44 607 ASN A C 1
ATOM 4706 O O . ASN A 1 607 ? 7.042 15.647 -29.468 1.00 52.44 607 ASN A O 1
ATOM 4710 N N . SER A 1 608 ? 7.463 14.130 -27.909 1.00 50.50 608 SER A N 1
ATOM 4711 C CA . SER A 1 608 ? 8.887 14.444 -27.845 1.00 50.50 608 SER A CA 1
ATOM 4712 C C . SER A 1 608 ? 9.571 13.648 -28.937 1.00 50.50 608 SER A C 1
ATOM 4714 O O . SER A 1 608 ? 9.279 12.460 -29.110 1.00 50.50 608 SER A O 1
ATOM 4716 N N . ASN A 1 609 ? 10.437 14.347 -29.673 1.00 53.78 609 ASN A N 1
ATOM 4717 C CA . ASN A 1 609 ? 11.279 13.859 -30.756 1.00 53.78 609 ASN A CA 1
ATOM 4718 C C . ASN A 1 609 ? 11.612 12.368 -30.623 1.00 53.78 609 ASN A C 1
ATOM 4720 O O . ASN A 1 609 ? 11.882 11.853 -29.531 1.00 53.78 609 ASN A O 1
ATOM 4724 N N . THR A 1 610 ? 11.575 11.676 -31.758 1.00 66.50 610 THR A N 1
ATOM 4725 C CA . THR A 1 610 ? 11.870 10.252 -31.946 1.00 66.50 610 THR A CA 1
ATOM 4726 C C . THR A 1 610 ? 13.322 9.937 -31.588 1.00 66.50 610 THR A C 1
ATOM 4728 O O . THR A 1 610 ? 14.138 9.644 -32.453 1.00 66.50 610 THR A O 1
ATOM 4731 N N . ILE A 1 611 ? 13.669 10.030 -30.304 1.00 76.44 611 ILE A N 1
ATOM 4732 C CA . ILE A 1 611 ? 14.928 9.535 -29.770 1.00 76.44 611 ILE A CA 1
ATOM 4733 C C . ILE A 1 611 ? 14.890 8.007 -29.930 1.00 76.44 611 ILE A C 1
ATOM 4735 O O . ILE A 1 611 ? 13.994 7.385 -29.337 1.00 76.44 611 ILE A O 1
ATOM 4739 N N . PRO A 1 612 ? 15.810 7.412 -30.717 1.00 83.31 612 PRO A N 1
ATOM 4740 C CA . PRO A 1 612 ? 15.874 5.967 -30.915 1.00 83.31 612 PRO A CA 1
ATOM 4741 C C . PRO A 1 612 ? 16.069 5.226 -29.593 1.00 83.31 612 PRO A C 1
ATOM 4743 O O . PRO A 1 612 ? 16.715 5.741 -28.675 1.00 83.31 612 PRO A O 1
ATOM 4746 N N . PHE A 1 613 ? 15.521 4.015 -29.486 1.00 83.25 613 PHE A N 1
ATOM 4747 C CA . PHE A 1 613 ? 15.606 3.227 -28.256 1.00 83.25 613 PHE A CA 1
ATOM 4748 C C . PHE A 1 613 ? 17.060 2.915 -27.876 1.00 83.25 613 PHE A C 1
ATOM 4750 O O . PHE A 1 613 ? 17.416 3.018 -26.705 1.00 83.25 613 PHE A O 1
ATOM 4757 N N . GLU A 1 614 ? 17.919 2.635 -28.856 1.00 85.00 614 GLU A N 1
ATOM 4758 C CA . GLU A 1 614 ? 19.346 2.354 -28.669 1.00 85.00 614 GLU A CA 1
ATOM 4759 C C . GLU A 1 614 ? 20.049 3.518 -27.973 1.00 85.00 614 GLU A C 1
ATOM 4761 O O . GLU A 1 614 ? 20.849 3.327 -27.056 1.00 85.00 614 GLU A O 1
ATOM 4766 N N . TYR A 1 615 ? 19.704 4.747 -28.364 1.00 86.88 615 TYR A N 1
ATOM 4767 C CA . TYR A 1 615 ? 20.240 5.935 -27.721 1.00 86.88 615 TYR A CA 1
ATOM 4768 C C . TYR A 1 615 ? 19.745 6.051 -26.274 1.00 86.88 615 TYR A C 1
ATOM 4770 O O . TYR A 1 615 ? 20.542 6.371 -25.393 1.00 86.88 615 TYR A O 1
ATOM 4778 N N . LYS A 1 616 ? 18.462 5.761 -26.003 1.00 87.50 616 LYS A N 1
ATOM 4779 C CA . LYS A 1 616 ? 17.920 5.766 -24.633 1.00 87.50 616 LYS A CA 1
ATOM 4780 C C . LYS A 1 616 ? 18.609 4.728 -23.750 1.00 87.50 616 LYS A C 1
ATOM 4782 O O . LYS A 1 616 ? 19.036 5.074 -22.653 1.00 87.50 616 LYS A O 1
ATOM 4787 N N . SER A 1 617 ? 18.757 3.495 -24.240 1.00 87.88 617 SER A N 1
ATOM 4788 C CA . SER A 1 617 ? 19.451 2.413 -23.528 1.00 87.88 617 SER A CA 1
ATOM 4789 C C . SER A 1 617 ? 20.886 2.814 -23.217 1.00 87.88 617 SER A C 1
ATOM 4791 O O . SER A 1 617 ? 21.302 2.798 -22.064 1.00 87.88 617 SER A O 1
ATOM 4793 N N . SER A 1 618 ? 21.610 3.305 -24.225 1.00 90.12 618 SER A N 1
ATOM 4794 C CA . SER A 1 618 ? 22.992 3.747 -24.056 1.00 90.12 618 SER A CA 1
ATOM 4795 C C . SER A 1 618 ? 23.116 4.942 -23.102 1.00 90.12 618 SER A C 1
ATOM 4797 O O . SER A 1 618 ? 24.078 5.034 -22.345 1.00 90.12 618 SER A O 1
ATOM 4799 N N . ALA A 1 619 ? 22.148 5.863 -23.093 1.00 89.75 619 ALA A N 1
ATOM 4800 C CA . ALA A 1 619 ? 22.106 6.967 -22.137 1.00 89.75 619 ALA A CA 1
ATOM 4801 C C . ALA A 1 619 ? 21.911 6.477 -20.692 1.00 89.75 619 ALA A C 1
ATOM 4803 O O . ALA A 1 619 ? 22.625 6.939 -19.801 1.00 89.75 619 ALA A O 1
ATOM 4804 N N . VAL A 1 620 ? 21.000 5.522 -20.472 1.00 91.38 620 VAL A N 1
ATOM 4805 C CA . VAL A 1 620 ? 20.783 4.887 -19.162 1.00 91.38 620 VAL A CA 1
ATOM 4806 C C . VAL A 1 620 ? 22.036 4.136 -18.710 1.00 91.38 620 VAL A C 1
ATOM 4808 O O . VAL A 1 620 ? 22.495 4.344 -17.591 1.00 91.38 620 VAL A O 1
ATOM 4811 N N . GLU A 1 621 ? 22.636 3.320 -19.576 1.00 92.25 621 GLU A N 1
ATOM 4812 C CA . GLU A 1 621 ? 23.861 2.570 -19.274 1.00 92.25 621 GLU A CA 1
ATOM 4813 C C . GLU A 1 621 ? 25.027 3.494 -18.918 1.00 92.25 621 GLU A C 1
ATOM 4815 O O . GLU A 1 621 ? 25.655 3.309 -17.878 1.00 92.25 621 GLU A O 1
ATOM 4820 N N . ARG A 1 622 ? 25.273 4.547 -19.712 1.00 91.50 622 ARG A N 1
ATOM 4821 C CA . ARG A 1 622 ? 26.320 5.541 -19.414 1.00 91.50 622 ARG A CA 1
ATOM 4822 C C . ARG A 1 622 ? 26.101 6.217 -18.065 1.00 91.50 622 ARG A C 1
ATOM 4824 O O . ARG A 1 622 ? 27.062 6.422 -17.323 1.00 91.50 622 ARG A O 1
ATOM 4831 N N . TYR A 1 623 ? 24.855 6.568 -17.753 1.00 92.50 623 TYR A N 1
ATOM 4832 C CA . TYR A 1 623 ? 24.508 7.168 -16.471 1.00 92.50 623 TYR A CA 1
ATOM 4833 C C . TYR A 1 623 ? 24.767 6.194 -15.310 1.00 92.50 623 TYR A C 1
ATOM 4835 O O . TYR A 1 623 ? 25.434 6.556 -14.340 1.00 92.50 623 TYR A O 1
ATOM 4843 N N . LEU A 1 624 ? 24.324 4.939 -15.428 1.00 91.81 624 LEU A N 1
ATOM 4844 C CA . LEU A 1 624 ? 24.542 3.910 -14.408 1.00 91.81 624 LEU A CA 1
ATOM 4845 C C . LEU A 1 624 ? 26.026 3.566 -14.224 1.00 91.81 624 LEU A C 1
ATOM 4847 O O . LEU A 1 624 ? 26.484 3.438 -13.090 1.00 91.81 624 LEU A O 1
ATOM 4851 N N . ASP A 1 625 ? 26.798 3.469 -15.303 1.00 90.50 625 ASP A N 1
ATOM 4852 C CA . ASP A 1 625 ? 28.245 3.250 -15.236 1.00 90.50 625 ASP A CA 1
ATOM 4853 C C . ASP A 1 625 ? 28.961 4.417 -14.556 1.00 90.50 625 ASP A C 1
ATOM 4855 O O . ASP A 1 625 ? 29.882 4.212 -13.762 1.00 90.50 625 ASP A O 1
ATOM 4859 N N . CYS A 1 626 ? 28.527 5.648 -14.833 1.00 89.25 626 CYS A N 1
ATOM 4860 C CA . CYS A 1 626 ? 29.038 6.831 -14.157 1.00 89.25 626 CYS A CA 1
ATOM 4861 C C . CYS A 1 626 ? 28.718 6.810 -12.655 1.00 89.25 626 CYS A C 1
ATOM 4863 O O . CYS A 1 626 ? 29.625 6.999 -11.843 1.00 89.25 626 CYS A O 1
ATOM 4865 N N . LEU A 1 627 ? 27.476 6.496 -12.267 1.00 87.00 627 LEU A N 1
ATOM 4866 C CA . LEU A 1 627 ? 27.101 6.334 -10.857 1.00 87.00 627 LEU A CA 1
ATOM 4867 C C . LEU A 1 627 ? 27.915 5.236 -10.165 1.00 87.00 627 LEU A C 1
ATOM 4869 O O . LEU A 1 627 ? 28.412 5.432 -9.059 1.00 87.00 627 LEU A O 1
ATOM 4873 N N . LYS A 1 628 ? 28.106 4.089 -10.824 1.00 87.50 628 LYS A N 1
ATOM 4874 C CA . LYS A 1 628 ? 28.909 2.988 -10.282 1.00 87.50 628 LYS A CA 1
ATOM 4875 C C . LYS A 1 628 ? 30.356 3.422 -10.038 1.00 87.50 628 LYS A C 1
ATOM 4877 O O . LYS A 1 628 ? 30.918 3.092 -8.997 1.00 87.50 628 LYS A O 1
ATOM 4882 N N . LYS A 1 629 ? 30.946 4.191 -10.960 1.00 86.19 629 LYS A N 1
ATOM 4883 C CA . LYS A 1 629 ? 32.292 4.764 -10.798 1.00 86.19 629 LYS A CA 1
ATOM 4884 C C . LYS A 1 629 ? 32.351 5.781 -9.660 1.00 86.19 629 LYS A C 1
ATOM 4886 O O . LYS A 1 629 ? 33.301 5.727 -8.890 1.00 86.19 629 LYS A O 1
ATOM 4891 N N . LYS A 1 630 ? 31.343 6.649 -9.508 1.00 81.62 630 LYS A N 1
ATOM 4892 C CA . LYS A 1 630 ? 31.240 7.584 -8.370 1.00 81.62 630 LYS A CA 1
ATOM 4893 C C . LYS A 1 630 ? 31.189 6.867 -7.025 1.00 81.62 630 LYS A C 1
ATOM 4895 O O . LYS A 1 630 ? 31.836 7.302 -6.089 1.00 81.62 630 LYS A O 1
ATOM 4900 N N . ASN A 1 631 ? 30.473 5.749 -6.943 1.00 76.69 631 ASN A N 1
ATOM 4901 C CA . ASN A 1 631 ? 30.390 4.973 -5.704 1.00 76.69 631 ASN A CA 1
ATOM 4902 C C . ASN A 1 631 ? 31.699 4.229 -5.379 1.00 76.69 631 ASN A C 1
ATOM 4904 O O . ASN A 1 631 ? 31.957 3.911 -4.224 1.00 76.69 631 ASN A O 1
ATOM 4908 N N . GLN A 1 632 ? 32.516 3.917 -6.390 1.00 75.56 632 GLN A N 1
ATOM 4909 C CA . GLN A 1 632 ? 33.791 3.205 -6.222 1.00 75.56 632 GLN A CA 1
ATOM 4910 C C . GLN A 1 632 ? 34.989 4.139 -6.029 1.00 75.56 632 GLN A C 1
ATOM 4912 O O . GLN A 1 632 ? 35.985 3.745 -5.425 1.00 75.56 632 GLN A O 1
ATOM 4917 N N . ALA A 1 633 ? 34.921 5.355 -6.564 1.00 59.78 633 ALA A N 1
ATOM 4918 C CA . ALA A 1 633 ? 35.988 6.334 -6.493 1.00 59.78 633 ALA A CA 1
ATOM 4919 C C . ALA A 1 633 ? 35.646 7.399 -5.446 1.00 59.78 633 ALA A C 1
ATOM 4921 O O . ALA A 1 633 ? 34.610 8.046 -5.532 1.00 59.78 633 ALA A O 1
ATOM 4922 N N . THR A 1 634 ? 36.559 7.683 -4.519 1.00 53.28 634 THR A N 1
ATOM 4923 C CA . THR A 1 634 ? 36.554 8.882 -3.653 1.00 53.28 634 THR A CA 1
ATOM 4924 C C . THR A 1 634 ? 36.773 10.184 -4.450 1.00 53.28 634 THR A C 1
ATOM 4926 O O . THR A 1 634 ? 37.446 11.107 -3.997 1.00 53.28 634 THR A O 1
ATOM 4929 N N . VAL A 1 635 ? 36.249 10.270 -5.675 1.00 46.12 635 VAL A N 1
ATOM 4930 C CA . VAL A 1 635 ? 36.389 11.419 -6.569 1.00 46.12 635 VAL A CA 1
ATOM 4931 C C . VAL A 1 635 ? 35.120 12.255 -6.479 1.00 46.12 635 VAL A C 1
ATOM 4933 O O . VAL A 1 635 ? 34.058 11.889 -6.980 1.00 46.12 635 VAL A O 1
ATOM 4936 N N . VAL A 1 636 ? 35.271 13.394 -5.811 1.00 48.97 636 VAL A N 1
ATOM 4937 C CA . VAL A 1 636 ? 34.277 14.458 -5.682 1.00 48.97 636 VAL A CA 1
ATOM 4938 C C . VAL A 1 636 ? 34.167 15.188 -7.032 1.00 48.97 636 VAL A C 1
ATOM 4940 O O . VAL A 1 636 ? 35.182 15.516 -7.638 1.00 48.97 636 VAL A O 1
ATOM 4943 N N . ASP A 1 637 ? 32.937 15.427 -7.494 1.00 50.31 637 ASP A N 1
ATOM 4944 C CA . ASP A 1 637 ? 32.574 16.339 -8.596 1.00 50.31 637 ASP A CA 1
ATOM 4945 C C . ASP A 1 637 ? 32.952 15.971 -10.046 1.00 50.31 637 ASP A C 1
ATOM 4947 O O . ASP A 1 637 ? 33.602 16.734 -10.757 1.00 50.31 637 ASP A O 1
ATOM 4951 N N . SER A 1 638 ? 32.411 14.870 -10.576 1.00 52.91 638 SER A N 1
ATOM 4952 C CA . SER A 1 638 ? 32.191 14.762 -12.033 1.00 52.91 638 SER A CA 1
ATOM 4953 C C . SER A 1 638 ? 30.697 14.633 -12.337 1.00 52.91 638 SER A C 1
ATOM 4955 O O . SER A 1 638 ? 30.020 13.772 -11.788 1.00 52.91 638 SER A O 1
ATOM 4957 N N . GLN A 1 639 ? 30.128 15.512 -13.162 1.00 59.34 639 GLN A N 1
ATOM 4958 C CA . GLN A 1 639 ? 28.743 15.365 -13.634 1.00 59.34 639 GLN A CA 1
ATOM 4959 C C . GLN A 1 639 ? 28.649 14.162 -14.583 1.00 59.34 639 GLN A C 1
ATOM 4961 O O . GLN A 1 639 ? 29.553 13.931 -15.389 1.00 59.34 639 GLN A O 1
ATOM 4966 N N . CYS A 1 640 ? 27.572 13.383 -14.478 1.00 64.75 640 CYS A N 1
ATOM 4967 C CA . CYS A 1 640 ? 27.333 12.226 -15.333 1.00 64.75 640 CYS A CA 1
ATOM 4968 C C . CYS A 1 640 ? 26.646 12.699 -16.616 1.00 64.75 640 CYS A C 1
ATOM 4970 O O . CYS A 1 640 ? 25.499 12.347 -16.873 1.00 64.75 640 CYS A O 1
ATOM 4972 N N . PHE A 1 641 ? 27.342 13.524 -17.405 1.00 59.31 641 PHE A N 1
ATOM 4973 C CA . PHE A 1 641 ? 26.765 14.167 -18.583 1.00 59.31 641 PHE A CA 1
ATOM 4974 C C . PHE A 1 641 ? 26.124 13.147 -19.531 1.00 59.31 641 PHE A C 1
ATOM 4976 O O . PHE A 1 641 ? 26.801 12.361 -20.199 1.00 59.31 641 PHE A O 1
ATOM 4983 N N . VAL A 1 642 ? 24.801 13.225 -19.647 1.00 54.34 642 VAL A N 1
ATOM 4984 C CA . VAL A 1 642 ? 24.042 12.612 -20.736 1.00 54.34 642 VAL A CA 1
ATOM 4985 C C . VAL A 1 642 ? 23.882 13.694 -21.802 1.00 54.34 642 VAL A C 1
ATOM 4987 O O . VAL A 1 642 ? 23.001 14.545 -21.707 1.00 54.34 642 VAL A O 1
ATOM 4990 N N . THR A 1 643 ? 24.780 13.730 -22.789 1.00 47.47 643 THR A N 1
ATOM 4991 C CA . THR A 1 643 ? 24.728 14.719 -23.876 1.00 47.47 643 THR A CA 1
ATOM 4992 C C . THR A 1 643 ? 23.382 14.656 -24.590 1.00 47.47 643 THR A C 1
ATOM 4994 O O . THR A 1 643 ? 23.088 13.650 -25.220 1.00 47.47 643 THR A O 1
ATOM 4997 N N . SER A 1 644 ? 22.579 15.723 -24.510 1.00 43.78 644 SER A N 1
ATOM 4998 C CA . SER A 1 644 ? 21.326 15.899 -25.264 1.00 43.78 644 SER A CA 1
ATOM 4999 C C . SER A 1 644 ? 21.536 15.641 -26.770 1.00 43.78 644 SER A C 1
ATOM 5001 O O . SER A 1 644 ? 22.612 15.968 -27.287 1.00 43.78 644 SER A O 1
ATOM 5003 N N . PRO A 1 645 ? 20.559 15.070 -27.506 1.00 42.78 645 PRO A N 1
ATOM 5004 C CA . PRO A 1 645 ? 20.683 14.833 -28.940 1.00 42.78 645 PRO A CA 1
ATOM 5005 C C . PRO A 1 645 ? 20.569 16.165 -29.698 1.00 42.78 645 PRO A C 1
ATOM 5007 O O . PRO A 1 645 ? 19.526 16.505 -30.246 1.00 42.78 645 PRO A O 1
ATOM 5010 N N . GLN A 1 646 ? 21.649 16.944 -29.718 1.00 38.75 646 GLN A N 1
ATOM 5011 C CA . GLN A 1 646 ? 21.762 18.175 -30.507 1.00 38.75 646 GLN A CA 1
ATOM 5012 C C . GLN A 1 646 ? 22.531 17.990 -31.819 1.00 38.75 646 GLN A C 1
ATOM 5014 O O . GLN A 1 646 ? 22.800 18.972 -32.503 1.00 38.75 646 GLN A O 1
ATOM 5019 N N . GLN A 1 647 ? 22.823 16.756 -32.238 1.00 34.19 647 GLN A N 1
ATOM 5020 C CA . GLN A 1 647 ? 23.206 16.508 -33.627 1.00 34.19 647 GLN A CA 1
ATOM 5021 C C . GLN A 1 647 ? 22.296 15.448 -34.242 1.00 34.19 647 GLN A C 1
ATOM 5023 O O . GLN A 1 647 ? 22.271 14.319 -33.746 1.00 34.19 647 GLN A O 1
ATOM 5028 N N . PRO A 1 648 ? 21.529 15.776 -35.302 1.00 35.28 648 PRO A N 1
ATOM 5029 C CA . PRO A 1 648 ? 20.914 14.736 -36.100 1.00 35.28 648 PRO A CA 1
ATOM 5030 C C . PRO A 1 648 ? 22.050 13.863 -36.627 1.00 35.28 648 PRO A C 1
ATOM 5032 O O . PRO A 1 648 ? 23.018 14.375 -37.194 1.00 35.28 648 PRO A O 1
ATOM 5035 N N . TYR A 1 649 ? 21.939 12.550 -36.435 1.00 33.94 649 TYR A N 1
ATOM 5036 C CA . TYR A 1 649 ? 22.682 11.610 -37.256 1.00 33.94 649 TYR A CA 1
ATOM 5037 C C . TYR A 1 649 ? 22.422 12.019 -38.706 1.00 33.94 649 TYR A C 1
ATOM 5039 O O . TYR A 1 649 ? 21.296 11.902 -39.194 1.00 33.94 649 TYR A O 1
ATOM 5047 N N . GLN A 1 650 ? 23.434 12.570 -39.380 1.00 29.66 650 GLN A N 1
ATOM 5048 C CA . GLN A 1 650 ? 23.381 12.666 -40.824 1.00 29.66 650 GLN A CA 1
ATOM 5049 C C . GLN A 1 650 ? 23.311 11.228 -41.315 1.00 29.66 650 GLN A C 1
ATOM 5051 O O . GLN A 1 650 ? 24.298 10.496 -41.262 1.00 29.66 650 GLN A O 1
ATOM 5056 N N . TYR A 1 651 ? 22.123 10.811 -41.743 1.00 33.59 651 TYR A N 1
ATOM 5057 C CA . TYR A 1 651 ? 21.996 9.665 -42.619 1.00 33.59 651 TYR A CA 1
ATOM 5058 C C . TYR A 1 651 ? 22.969 9.910 -43.770 1.00 33.59 651 TYR A C 1
ATOM 5060 O O . TYR A 1 651 ? 22.796 10.860 -44.537 1.00 33.59 651 TYR A O 1
ATOM 5068 N N . GLN A 1 652 ? 24.020 9.092 -43.860 1.00 34.97 652 GLN A N 1
ATOM 5069 C CA . GLN A 1 652 ? 24.773 8.971 -45.097 1.00 34.97 652 GLN A CA 1
ATOM 5070 C C . GLN A 1 652 ? 23.742 8.667 -46.178 1.00 34.97 652 GLN A C 1
ATOM 5072 O O . GLN A 1 652 ? 23.050 7.650 -46.116 1.00 34.97 652 GLN A O 1
ATOM 5077 N N . GLN A 1 653 ? 23.575 9.611 -47.102 1.00 32.94 653 GLN A N 1
ATOM 5078 C CA . GLN A 1 653 ? 22.697 9.452 -48.245 1.00 32.94 653 GLN A CA 1
ATOM 5079 C C . GLN A 1 653 ? 23.094 8.155 -48.950 1.00 32.94 653 GLN A C 1
ATOM 5081 O O . GLN A 1 653 ? 24.220 8.017 -49.430 1.00 32.94 653 GLN A O 1
ATOM 5086 N N . LEU A 1 654 ? 22.175 7.190 -48.970 1.00 37.66 654 LEU A N 1
ATOM 5087 C CA . LEU A 1 654 ? 22.270 6.052 -49.872 1.00 37.66 654 LEU A CA 1
ATOM 5088 C C . LEU A 1 654 ? 22.421 6.598 -51.305 1.00 37.66 654 LEU A C 1
ATOM 5090 O O . LEU A 1 654 ? 21.749 7.576 -51.649 1.00 37.66 654 LEU A O 1
ATOM 5094 N N . PRO A 1 655 ? 23.300 6.011 -52.135 1.00 36.19 655 PRO A N 1
ATOM 5095 C CA . PRO A 1 655 ? 23.533 6.488 -53.491 1.00 36.19 655 PRO A CA 1
ATOM 5096 C C . PRO A 1 655 ? 22.223 6.510 -54.302 1.00 36.19 655 PRO A C 1
ATOM 5098 O O . PRO A 1 655 ? 21.383 5.616 -54.150 1.00 36.19 655 PRO A O 1
ATOM 5101 N N . PRO A 1 656 ? 22.031 7.514 -55.175 1.00 36.28 656 PRO A N 1
ATOM 5102 C CA . PRO A 1 656 ? 20.782 7.734 -55.888 1.00 36.28 656 PRO A CA 1
ATOM 5103 C C . PRO A 1 656 ? 20.647 6.716 -57.023 1.00 36.28 656 PRO A C 1
ATOM 5105 O O . PRO A 1 656 ? 21.007 6.999 -58.160 1.00 36.28 656 PRO A O 1
ATOM 5108 N N . GLN A 1 657 ? 20.163 5.510 -56.725 1.00 38.56 657 GLN A N 1
ATOM 5109 C CA . GLN A 1 657 ? 19.762 4.550 -57.764 1.00 38.56 657 GLN A CA 1
ATOM 5110 C C . GLN A 1 657 ? 18.408 3.871 -57.541 1.00 38.56 657 GLN A C 1
ATOM 5112 O O . GLN A 1 657 ? 17.981 3.109 -58.400 1.00 38.56 657 GLN A O 1
ATOM 5117 N N . TYR A 1 658 ? 17.677 4.186 -56.471 1.00 43.81 658 TYR A N 1
ATOM 5118 C CA . TYR A 1 658 ? 16.321 3.666 -56.275 1.00 43.81 658 TYR A CA 1
ATOM 5119 C C . TYR A 1 658 ? 15.412 4.719 -55.631 1.00 43.81 658 TYR A C 1
ATOM 5121 O O . TYR A 1 658 ? 15.215 4.736 -54.420 1.00 43.81 658 TYR A O 1
ATOM 5129 N N . GLN A 1 659 ? 14.837 5.599 -56.452 1.00 35.09 659 GLN A N 1
ATOM 5130 C CA . GLN A 1 659 ? 13.578 6.272 -56.125 1.00 35.09 659 GLN A CA 1
ATOM 5131 C C . GLN A 1 659 ? 12.545 5.896 -57.198 1.00 35.09 659 GLN A C 1
ATOM 5133 O O . GLN A 1 659 ? 12.783 6.181 -58.371 1.00 35.09 659 GLN A O 1
ATOM 5138 N N . PRO A 1 660 ? 11.437 5.221 -56.844 1.00 36.88 660 PRO A N 1
ATOM 5139 C CA . PRO A 1 660 ? 10.336 4.993 -57.770 1.00 36.88 660 PRO A CA 1
ATOM 5140 C C . PRO A 1 660 ? 9.541 6.290 -57.983 1.00 36.88 660 PRO A C 1
ATOM 5142 O O . PRO A 1 660 ? 9.177 6.978 -57.029 1.00 36.88 660 PRO A O 1
ATOM 5145 N N . ASP A 1 661 ? 9.291 6.603 -59.253 1.00 36.06 661 ASP A N 1
ATOM 5146 C CA . ASP A 1 661 ? 8.494 7.735 -59.724 1.00 36.06 661 ASP A CA 1
ATOM 5147 C C . ASP A 1 661 ? 7.008 7.493 -59.411 1.00 36.06 661 ASP A C 1
ATOM 5149 O O . ASP A 1 661 ? 6.345 6.667 -60.041 1.00 36.06 661 ASP A O 1
ATOM 5153 N N . PHE A 1 662 ? 6.492 8.188 -58.397 1.00 42.84 662 PHE A N 1
ATOM 5154 C CA . PHE A 1 662 ? 5.064 8.231 -58.090 1.00 42.84 662 PHE A CA 1
ATOM 5155 C C . PHE A 1 662 ? 4.437 9.459 -58.747 1.00 42.84 662 PHE A C 1
ATOM 5157 O O . PHE A 1 662 ? 4.125 10.456 -58.097 1.00 42.84 662 PHE A O 1
ATOM 5164 N N . SER A 1 663 ? 4.230 9.359 -60.056 1.00 35.12 663 SER A N 1
ATOM 5165 C CA . SER A 1 663 ? 3.312 10.221 -60.790 1.00 35.12 663 SER A CA 1
ATOM 5166 C C . SER A 1 663 ? 2.464 9.399 -61.768 1.00 35.12 663 SER A C 1
ATOM 5168 O O . SER A 1 663 ? 2.672 9.414 -62.980 1.00 35.12 663 SER A O 1
ATOM 5170 N N . ARG A 1 664 ? 1.490 8.660 -61.217 1.00 36.19 664 ARG A N 1
ATOM 5171 C CA . ARG A 1 664 ? 0.220 8.281 -61.863 1.00 36.19 664 ARG A CA 1
ATOM 5172 C C . ARG A 1 664 ? -0.780 7.719 -60.865 1.00 36.19 664 ARG A C 1
ATOM 5174 O O . ARG A 1 664 ? -0.372 6.850 -60.066 1.00 36.19 664 ARG A O 1
#

pLDDT: mean 70.27, std 20.13, range [21.62, 96.12]

Organism: NCBI:txid2824559

Nearest PDB structures (foldseek):
  7ahi-assembly1_5P  TM=4.420E-01  e=1.470E-06  Salmonella enterica subsp. enterica serovar Typhimurium str. LT2
  7ah9-assembly1_5C  TM=4.083E-01  e=6.519E-07  Salmonella enterica subsp. enterica serovar Typhimurium str. LT2
  7shw-assembly1_A  TM=5.063E-01  e=6.871E+00  Mycolicibacterium smegmatis

Foldseek 3Di:
DDDDDDDDDDDDDDDDDPDDDDDDDDDDDDDDDDPPPPDLVPPDPDDWDKDKDFFDAPLALPVLQVVVCVVCVVQPDDPQHPKDKDQPDPPPDDDPDRRSGIIIIIDDPLNVVLSLLVRLVVRFAFWKKKKKKWKKKKKFLDVVLVVVLVVVLVVLLVLLQVLQVVLVVLLVVLLLCLEPVVPPPQQSYFFPLLCCLQCFLLFLVLQSPNPPPAAAPVSSLVSLLRTNHSLVSLLSSLLSSQVSQADPVQHGDPSQVLLVVQLCVPPQDDQLRQLSCQSSQWDACDDHDGSPGIDHHPCNLVLSLLQSLLLLQLSLLLSCCVPPVSPHDSVSNNVSQVSNQVSQVSNLVSRVVSSCSRRVVSSVVVSVVSQVVDPRMDIDIPDMDMWMAGAQDKTKDKDKDKDKDWDQDDDDPVVLVVQLVVQLVVVVVVDPPDDDDPDDPADPSSVVSSVVSVVDRDTDIDIFMKMKMKMWHWHQDLLLFKIKIWIKIKIAHDPPPPDDPPPPPDDPDPDDPDDHMDIDTDIDMDGQKGKDWSDKDKDKDKAQQAKDFDPPPLVVLLVVCVPPVVRNCPGIDGDHIRIMMMMMTIMMIMHTRDGSVSSSSSRDPPDNPCDDSVLSVVSSVLQSVVSVVVVVDPDPDDRSDSDDPPDDPPPPDDPPDDDDDPDD